Protein AF-A0A6I3KGB1-F1 (afdb_monomer_lite)

Structure (mmCIF, N/CA/C/O backbone):
data_AF-A0A6I3KGB1-F1
#
_entry.id   AF-A0A6I3KGB1-F1
#
loop_
_atom_site.group_PDB
_atom_site.id
_atom_site.type_symbol
_atom_site.label_atom_id
_atom_site.label_alt_id
_atom_site.label_comp_id
_atom_site.label_asym_id
_atom_site.label_entity_id
_atom_site.label_seq_id
_atom_site.pdbx_PDB_ins_code
_atom_site.Cartn_x
_atom_site.Cartn_y
_atom_site.Cartn_z
_atom_site.occupancy
_atom_site.B_iso_or_equiv
_atom_site.auth_seq_id
_atom_site.auth_comp_id
_atom_site.auth_asym_id
_atom_site.auth_atom_id
_atom_site.pdbx_PDB_model_num
ATOM 1 N N . MET A 1 1 ? -8.349 -47.044 -27.486 1.00 60.56 1 MET A N 1
ATOM 2 C CA . MET A 1 1 ? -8.054 -45.974 -26.501 1.00 60.56 1 MET A CA 1
ATOM 3 C C . MET A 1 1 ? -8.910 -44.726 -26.740 1.00 60.56 1 MET A C 1
ATOM 5 O O . MET A 1 1 ? -9.529 -44.261 -25.794 1.00 60.56 1 MET A O 1
ATOM 9 N N . VAL A 1 2 ? -9.051 -44.265 -27.990 1.00 58.09 2 VAL A N 1
ATOM 10 C CA . VAL A 1 2 ? -9.871 -43.095 -28.382 1.00 58.09 2 VAL A CA 1
ATOM 11 C C . VAL A 1 2 ? -11.347 -43.191 -27.942 1.00 58.09 2 VAL A C 1
ATOM 13 O O . VAL A 1 2 ? -11.841 -42.271 -27.299 1.00 58.09 2 VAL A O 1
ATOM 16 N N . ASN A 1 3 ? -12.020 -44.335 -28.132 1.00 63.56 3 ASN A N 1
ATOM 17 C CA . ASN A 1 3 ? -13.425 -44.494 -27.701 1.00 63.56 3 ASN A CA 1
ATOM 18 C C . ASN A 1 3 ? -13.636 -44.401 -26.178 1.00 63.56 3 ASN A C 1
ATOM 20 O O . ASN A 1 3 ? -14.672 -43.921 -25.733 1.00 63.56 3 ASN A O 1
ATOM 24 N N . LYS A 1 4 ? -12.655 -44.809 -25.358 1.00 58.75 4 LYS A N 1
ATOM 25 C CA . LYS A 1 4 ? -12.761 -44.690 -23.891 1.00 58.75 4 LYS A CA 1
ATOM 26 C C . LYS A 1 4 ? -12.606 -43.241 -23.414 1.00 58.75 4 LYS A C 1
ATOM 28 O O . LYS A 1 4 ? -13.187 -42.882 -22.396 1.00 58.75 4 LYS A O 1
ATOM 33 N N . LEU A 1 5 ? -11.846 -42.417 -24.140 1.00 65.00 5 LEU A N 1
ATOM 34 C CA . LEU A 1 5 ? -11.699 -40.988 -23.847 1.00 65.00 5 LEU A CA 1
ATOM 35 C C . LEU A 1 5 ? -12.953 -40.197 -24.246 1.00 65.00 5 LEU A C 1
ATOM 37 O O . LEU A 1 5 ? -13.387 -39.348 -23.473 1.00 65.00 5 LEU A O 1
ATOM 41 N N . ALA A 1 6 ? -13.576 -40.528 -25.383 1.00 63.84 6 ALA A N 1
ATOM 42 C CA . ALA A 1 6 ? -14.816 -39.889 -25.834 1.00 63.84 6 ALA A CA 1
ATOM 43 C C . ALA A 1 6 ? -15.980 -40.106 -24.846 1.00 63.84 6 ALA A C 1
ATOM 45 O O . ALA A 1 6 ? -16.597 -39.142 -24.403 1.00 63.84 6 ALA A O 1
ATOM 46 N N . ILE A 1 7 ? -16.194 -41.349 -24.396 1.00 79.75 7 ILE A N 1
ATOM 47 C CA . ILE A 1 7 ? -17.246 -41.683 -23.416 1.00 79.75 7 ILE A CA 1
ATOM 48 C C . ILE A 1 7 ? -17.032 -40.940 -22.085 1.00 79.75 7 ILE A C 1
ATOM 50 O O . ILE A 1 7 ? -17.981 -40.475 -21.453 1.00 79.75 7 ILE A O 1
ATOM 54 N N . ARG A 1 8 ? -15.773 -40.789 -21.650 1.00 75.31 8 ARG A N 1
ATOM 55 C CA . ARG A 1 8 ? -15.448 -40.083 -20.402 1.00 75.31 8 ARG A CA 1
ATOM 56 C C . ARG A 1 8 ? -15.683 -38.574 -20.522 1.00 75.31 8 ARG A C 1
ATOM 58 O O . ARG A 1 8 ? -16.190 -37.966 -19.583 1.00 75.31 8 ARG A O 1
ATOM 65 N N . ALA A 1 9 ? -15.373 -37.987 -21.679 1.00 78.19 9 ALA A N 1
ATOM 66 C CA . ALA A 1 9 ? -15.641 -36.580 -21.963 1.00 78.19 9 ALA A CA 1
ATOM 67 C C . ALA A 1 9 ? -17.150 -36.273 -22.011 1.00 78.19 9 ALA A C 1
ATOM 69 O O . ALA A 1 9 ? -17.587 -35.275 -21.439 1.00 78.19 9 ALA A O 1
ATOM 70 N N . GLU A 1 10 ? -17.959 -37.152 -22.610 1.00 86.56 10 GLU A N 1
ATOM 71 C CA . GLU A 1 10 ? -19.422 -37.008 -22.629 1.00 86.56 10 GLU A CA 1
ATOM 72 C C . GLU A 1 10 ? -20.034 -37.087 -21.224 1.00 86.56 10 GLU A C 1
ATOM 74 O O . GLU A 1 10 ? -20.913 -36.289 -20.889 1.00 86.56 10 GLU A O 1
ATOM 79 N N . GLY A 1 11 ? -19.521 -37.981 -20.370 1.00 91.94 11 GLY A N 1
ATOM 80 C CA . GLY A 1 11 ? -19.935 -38.075 -18.967 1.00 91.94 11 GLY A CA 1
ATOM 81 C C . GLY A 1 11 ? -19.674 -36.785 -18.181 1.00 91.94 11 GLY A C 1
ATOM 82 O O . GLY A 1 11 ? -20.576 -36.275 -17.514 1.00 91.94 11 GLY A O 1
ATOM 83 N N . HIS A 1 12 ? -18.476 -36.209 -18.322 1.00 84.06 12 HIS A N 1
ATOM 84 C CA . HIS A 1 12 ? -18.119 -34.942 -17.673 1.00 84.06 12 HIS A CA 1
ATOM 85 C C . HIS A 1 12 ? -18.961 -33.771 -18.206 1.00 84.06 12 HIS A C 1
ATOM 87 O O . HIS A 1 12 ? -19.425 -32.931 -17.435 1.00 84.06 12 HIS A O 1
ATOM 93 N N . LEU A 1 13 ? -19.223 -33.728 -19.517 1.00 83.00 13 LEU A N 1
ATOM 94 C CA . LEU A 1 13 ? -20.057 -32.688 -20.121 1.00 83.00 13 LEU A CA 1
ATOM 95 C C . LEU A 1 13 ? -21.512 -32.763 -19.628 1.00 83.00 13 LEU A C 1
ATOM 97 O O . LEU A 1 13 ? -22.137 -31.730 -19.378 1.00 83.00 13 LEU A O 1
ATOM 101 N N . ALA A 1 14 ? -22.055 -33.971 -19.455 1.00 90.31 14 ALA A N 1
ATOM 102 C CA . ALA A 1 14 ? -23.388 -34.174 -18.892 1.00 90.31 14 ALA A CA 1
ATOM 103 C C . ALA A 1 14 ? -23.470 -33.722 -17.423 1.00 90.31 14 ALA A C 1
ATOM 105 O O . ALA A 1 14 ? -24.465 -33.123 -17.010 1.00 90.31 14 ALA A O 1
ATOM 106 N N . GLU A 1 15 ? -22.419 -33.958 -16.638 1.00 87.81 15 GLU A N 1
ATOM 107 C CA . GLU A 1 15 ? -22.341 -33.524 -15.243 1.00 87.81 15 GLU A CA 1
ATOM 108 C C . GLU A 1 15 ? -22.277 -31.997 -15.109 1.00 87.81 15 GLU A C 1
ATOM 110 O O . GLU A 1 15 ? -23.056 -31.420 -14.347 1.00 87.81 15 GLU A O 1
ATOM 115 N N . ILE A 1 16 ? -21.471 -31.330 -15.941 1.00 79.69 16 ILE A N 1
ATOM 116 C CA . ILE A 1 16 ? -21.407 -29.860 -16.009 1.00 79.69 16 ILE A CA 1
ATOM 117 C C . ILE A 1 16 ? -22.775 -29.272 -16.383 1.00 79.69 16 ILE A C 1
ATOM 119 O O . ILE A 1 16 ? -23.251 -28.338 -15.735 1.00 79.69 16 ILE A O 1
ATOM 123 N N . LYS A 1 17 ? -23.460 -29.844 -17.385 1.00 88.06 17 LYS A N 1
ATOM 124 C CA . LYS A 1 17 ? -24.807 -29.399 -17.787 1.00 88.06 17 LYS A CA 1
ATOM 125 C C . LYS A 1 17 ? -25.833 -29.547 -16.656 1.00 88.06 17 LYS A C 1
ATOM 127 O O . LYS A 1 17 ? -26.674 -28.663 -16.488 1.00 88.06 17 LYS A O 1
ATOM 132 N N . ARG A 1 18 ? -25.758 -30.621 -15.858 1.00 90.31 18 ARG A N 1
ATOM 133 C CA . ARG A 1 18 ? -26.614 -30.802 -14.668 1.00 90.31 18 ARG A CA 1
ATOM 134 C C . ARG A 1 18 ? -26.330 -29.749 -13.597 1.00 90.31 18 ARG A C 1
ATOM 136 O O . ARG A 1 18 ? -27.281 -29.169 -13.077 1.00 90.31 18 ARG A O 1
ATOM 143 N N . GLY A 1 19 ? -25.057 -29.456 -13.326 1.00 88.00 19 GLY A N 1
ATOM 144 C CA . GLY A 1 19 ? -24.654 -28.415 -12.375 1.00 88.00 19 GLY A CA 1
ATOM 145 C C . GLY A 1 19 ? -25.162 -27.023 -12.766 1.00 88.00 19 GLY A C 1
ATOM 146 O O . GLY A 1 19 ? -25.755 -26.327 -11.944 1.00 88.00 19 GLY A O 1
ATOM 147 N N . LEU A 1 20 ? -25.023 -26.650 -14.043 1.00 79.50 20 LEU A N 1
ATOM 148 C CA . LEU A 1 20 ? -25.512 -25.364 -14.559 1.00 79.50 20 LEU A CA 1
ATOM 149 C C . LEU A 1 20 ? -27.041 -25.244 -14.489 1.00 79.50 20 LEU A C 1
ATOM 151 O O . LEU A 1 20 ? -27.560 -24.185 -14.134 1.00 79.50 20 LEU A O 1
ATOM 155 N N . LYS A 1 21 ? -27.775 -26.329 -14.772 1.00 90.88 21 LYS A N 1
ATOM 156 C CA . LYS A 1 21 ? -29.240 -26.343 -14.649 1.00 90.88 21 LYS A CA 1
ATOM 157 C C . LYS A 1 21 ? -29.690 -26.153 -13.196 1.00 90.88 21 LYS A C 1
ATOM 159 O O . LYS A 1 21 ? -30.569 -25.331 -12.948 1.00 90.88 21 LYS A O 1
ATOM 164 N N . ALA A 1 22 ? -29.062 -26.857 -12.251 1.00 89.94 22 ALA A N 1
ATOM 165 C CA . ALA A 1 22 ? -29.367 -26.734 -10.824 1.00 89.94 22 ALA A CA 1
ATOM 166 C C . ALA A 1 22 ? -29.099 -25.312 -10.298 1.00 89.94 22 ALA A C 1
ATOM 168 O O . ALA A 1 22 ? -29.925 -24.752 -9.576 1.00 89.94 22 ALA A O 1
ATOM 169 N N . LEU A 1 23 ? -27.994 -24.691 -10.725 1.00 80.44 23 LEU A N 1
ATOM 170 C CA . LEU A 1 23 ? -27.671 -23.306 -10.378 1.00 80.44 23 LEU A CA 1
ATOM 171 C C . LEU A 1 23 ? -28.725 -22.318 -10.909 1.00 80.44 23 LEU A C 1
ATOM 173 O O . LEU A 1 23 ? -29.171 -21.434 -10.180 1.00 80.44 23 LEU A O 1
ATOM 177 N N . GLY A 1 24 ? -29.177 -22.497 -12.154 1.00 91.06 24 GLY A N 1
ATOM 178 C CA . GLY A 1 24 ? -30.221 -21.658 -12.748 1.00 91.06 24 GLY A CA 1
ATOM 179 C C . GLY A 1 24 ? -31.606 -21.815 -12.101 1.00 91.06 24 GLY A C 1
ATOM 180 O O . GLY A 1 24 ? -32.426 -20.900 -12.173 1.00 91.06 24 GLY A O 1
ATOM 181 N N . GLU A 1 25 ? -31.902 -22.958 -11.482 1.00 92.25 25 GLU A N 1
ATOM 182 C CA . GLU A 1 25 ? -33.130 -23.163 -10.698 1.00 92.25 25 GLU A CA 1
ATOM 183 C C . GLU A 1 25 ? -33.039 -22.521 -9.305 1.00 92.25 25 GLU A C 1
ATOM 185 O O . GLU A 1 25 ? -34.020 -21.949 -8.829 1.00 92.25 25 GLU A O 1
ATOM 190 N N . GLU A 1 26 ? -31.865 -22.554 -8.670 1.00 85.38 26 GLU A N 1
ATOM 191 C CA . GLU A 1 26 ? -31.615 -21.895 -7.381 1.00 85.38 26 GLU A CA 1
ATOM 192 C C . GLU A 1 26 ? -31.702 -20.364 -7.491 1.00 85.38 26 GLU A C 1
ATOM 194 O O . GLU A 1 26 ? -32.338 -19.718 -6.657 1.00 85.38 26 GLU A O 1
ATOM 199 N N . LEU A 1 27 ? -31.141 -19.776 -8.554 1.00 82.12 27 LEU A N 1
ATOM 200 C CA . LEU A 1 27 ? -31.243 -18.334 -8.808 1.00 82.12 27 LEU A CA 1
ATOM 201 C C . LEU A 1 27 ? -32.703 -17.888 -8.988 1.00 82.12 27 LEU A C 1
ATOM 203 O O . LEU A 1 27 ? -33.133 -16.930 -8.345 1.00 82.12 27 LEU A O 1
ATOM 207 N N . ARG A 1 28 ? -33.501 -18.647 -9.751 1.00 87.88 28 ARG A N 1
ATOM 208 C CA . ARG A 1 28 ? -34.942 -18.381 -9.916 1.00 87.88 28 ARG A CA 1
ATOM 209 C C . ARG A 1 28 ? -35.720 -18.475 -8.600 1.00 87.88 28 ARG A C 1
ATOM 211 O O . ARG A 1 28 ? -36.632 -17.682 -8.372 1.00 87.88 28 ARG A O 1
ATOM 218 N N . ARG A 1 29 ? -35.356 -19.399 -7.698 1.00 86.00 29 ARG A N 1
ATOM 219 C CA . ARG A 1 29 ? -35.962 -19.474 -6.353 1.00 86.00 29 ARG A CA 1
ATOM 220 C C . ARG A 1 29 ? -35.658 -18.232 -5.512 1.00 86.00 29 ARG A C 1
ATOM 222 O O . ARG A 1 29 ? -36.545 -17.749 -4.809 1.00 86.00 29 ARG A O 1
ATOM 229 N N . ARG A 1 30 ? -34.441 -17.689 -5.603 1.00 78.50 30 ARG A N 1
ATOM 230 C CA . ARG A 1 30 ? -34.043 -16.474 -4.871 1.00 78.50 30 ARG A CA 1
ATOM 231 C C . ARG A 1 30 ? -34.747 -15.221 -5.386 1.00 78.50 30 ARG A C 1
ATOM 233 O O . ARG A 1 30 ? -35.224 -14.430 -4.573 1.00 78.50 30 ARG A O 1
ATOM 240 N N . GLU A 1 31 ? -34.878 -15.077 -6.703 1.00 79.75 31 GLU A N 1
ATOM 241 C CA . GLU A 1 31 ? -35.643 -13.982 -7.318 1.00 79.75 31 GLU A CA 1
ATOM 242 C C . GLU A 1 31 ? -37.116 -14.019 -6.901 1.00 79.75 31 GLU A C 1
ATOM 244 O O . GLU A 1 31 ? -37.682 -12.992 -6.518 1.00 79.75 31 GLU A O 1
ATOM 249 N N . HIS A 1 32 ? -37.723 -15.212 -6.881 1.00 80.38 32 HIS A N 1
ATOM 250 C CA . HIS A 1 32 ? -39.099 -15.370 -6.419 1.00 80.38 32 HIS A CA 1
ATOM 251 C C . HIS A 1 32 ? -39.257 -14.919 -4.960 1.00 80.38 32 HIS A C 1
ATOM 253 O O . HIS A 1 32 ? -40.145 -14.117 -4.669 1.00 80.38 32 HIS A O 1
ATOM 259 N N . TYR A 1 33 ? -38.341 -15.331 -4.073 1.00 71.12 33 TYR A N 1
ATOM 260 C CA . TYR A 1 33 ? -38.361 -14.957 -2.655 1.00 71.12 33 TYR A CA 1
ATOM 261 C C . TYR A 1 33 ? -38.263 -13.437 -2.443 1.00 71.12 33 TYR A C 1
ATOM 263 O O . TYR A 1 33 ? -39.011 -12.883 -1.634 1.00 71.12 33 TYR A O 1
ATOM 271 N N . HIS A 1 34 ? -37.399 -12.755 -3.206 1.00 61.56 34 HIS A N 1
ATOM 272 C CA . HIS A 1 34 ? -37.268 -11.292 -3.170 1.00 61.56 34 HIS A CA 1
ATOM 273 C C . HIS A 1 34 ? -38.502 -10.557 -3.713 1.00 61.56 34 HIS A C 1
ATOM 275 O O . HIS A 1 34 ? -38.888 -9.526 -3.164 1.00 61.56 34 HIS A O 1
ATOM 281 N N . SER A 1 35 ? -39.172 -11.091 -4.737 1.00 60.16 35 SER A N 1
ATOM 282 C CA . SER A 1 35 ? -40.406 -10.478 -5.252 1.00 60.16 35 SER A CA 1
ATOM 283 C C . SER A 1 35 ? -41.555 -10.535 -4.232 1.00 60.16 35 SER A C 1
ATOM 285 O O . SER A 1 35 ? -42.297 -9.567 -4.060 1.00 60.16 35 SER A O 1
ATOM 287 N N . THR A 1 36 ? -41.660 -11.631 -3.470 1.00 56.72 36 THR A N 1
ATOM 288 C CA . THR A 1 36 ? -42.705 -11.810 -2.450 1.00 56.72 36 THR A CA 1
ATOM 289 C C . THR A 1 36 ? -42.463 -11.031 -1.158 1.00 56.72 36 THR A C 1
ATOM 291 O O . THR A 1 36 ? -43.431 -10.652 -0.496 1.00 56.72 36 THR A O 1
ATOM 294 N N . SER A 1 37 ? -41.209 -10.764 -0.780 1.00 49.25 37 SER A N 1
ATOM 295 C CA . SER A 1 37 ? -40.899 -9.984 0.427 1.00 49.25 37 SER A CA 1
ATOM 296 C C . SER A 1 37 ? -41.158 -8.487 0.237 1.00 49.25 37 SER A C 1
ATOM 298 O O . SER A 1 37 ? -41.612 -7.828 1.171 1.00 49.25 37 SER A O 1
ATOM 300 N N . ILE A 1 38 ? -40.961 -7.962 -0.976 1.00 47.62 38 ILE A N 1
ATOM 301 C CA . ILE A 1 38 ? -41.230 -6.553 -1.297 1.00 47.62 38 ILE A CA 1
ATOM 302 C C . ILE A 1 38 ? -42.743 -6.282 -1.363 1.00 47.62 38 ILE A C 1
ATOM 304 O O . ILE A 1 38 ? -43.205 -5.247 -0.888 1.00 47.62 38 ILE A O 1
ATOM 308 N N . SER A 1 39 ? -43.544 -7.239 -1.842 1.00 49.66 39 SER A N 1
ATOM 309 C CA . SER A 1 39 ? -44.992 -7.039 -2.000 1.00 49.66 39 SER A CA 1
ATOM 310 C C . SER A 1 39 ? -45.802 -7.086 -0.692 1.00 49.66 39 SER A C 1
ATOM 312 O O . SER A 1 39 ? -46.966 -6.699 -0.698 1.00 49.66 39 SER A O 1
ATOM 314 N N . ARG A 1 40 ? -45.221 -7.532 0.435 1.00 43.59 40 ARG A N 1
ATOM 315 C CA . ARG A 1 40 ? -45.884 -7.522 1.760 1.00 43.59 40 ARG A CA 1
ATOM 316 C C . ARG A 1 40 ? -45.598 -6.273 2.598 1.00 43.59 40 ARG A C 1
ATOM 318 O O . ARG A 1 40 ? -46.289 -6.056 3.587 1.00 43.59 40 ARG A O 1
ATOM 325 N N . ALA A 1 41 ? -44.608 -5.462 2.225 1.00 43.78 41 ALA A N 1
ATOM 326 C CA . ALA A 1 41 ? -44.219 -4.271 2.987 1.00 43.78 41 ALA A CA 1
ATOM 327 C C . ALA A 1 41 ? -44.988 -2.997 2.589 1.00 43.78 41 ALA A C 1
ATOM 329 O O . ALA A 1 41 ? -44.889 -1.981 3.271 1.00 43.78 41 ALA A O 1
ATOM 330 N N . ALA A 1 42 ? -45.775 -3.043 1.515 1.00 46.97 42 ALA A N 1
ATOM 331 C CA . ALA A 1 42 ? -46.585 -1.927 1.054 1.00 46.97 42 ALA A CA 1
ATOM 332 C C . ALA A 1 42 ? -48.032 -2.395 0.910 1.00 46.97 42 ALA A C 1
ATOM 334 O O . ALA A 1 42 ? -48.342 -2.996 -0.108 1.00 46.97 42 ALA A O 1
ATOM 335 N N . LEU A 1 43 ? -48.863 -2.185 1.943 1.00 44.91 43 LEU A N 1
ATOM 336 C CA . LEU A 1 43 ? -50.334 -2.040 1.904 1.00 44.91 43 LEU A CA 1
ATOM 337 C C . LEU A 1 43 ? -50.907 -2.102 3.341 1.00 44.91 43 LEU A C 1
ATOM 339 O O . LEU A 1 43 ? -51.312 -3.167 3.789 1.00 44.91 43 LEU A O 1
ATOM 343 N N . ASP A 1 44 ? -50.935 -0.969 4.057 1.00 46.31 44 ASP A N 1
ATOM 344 C CA . ASP A 1 44 ? -52.060 -0.574 4.939 1.00 46.31 44 ASP A CA 1
ATOM 345 C C . ASP A 1 44 ? -51.897 0.901 5.386 1.00 46.31 44 ASP A C 1
ATOM 347 O O . ASP A 1 44 ? -51.162 1.184 6.334 1.00 46.31 44 ASP A O 1
ATOM 351 N N . PRO A 1 45 ? -52.543 1.873 4.713 1.00 46.97 45 PRO A N 1
ATOM 352 C CA . PRO A 1 45 ? -52.530 3.277 5.118 1.00 46.97 45 PRO A CA 1
ATOM 353 C C . PRO A 1 45 ? -53.669 3.658 6.086 1.00 46.97 45 PRO A C 1
ATOM 355 O O . PRO A 1 45 ? -53.941 4.845 6.255 1.00 46.97 45 PRO A O 1
ATOM 358 N N . SER A 1 46 ? -54.363 2.708 6.725 1.00 49.03 46 SER A N 1
ATOM 359 C CA . SER A 1 46 ? -55.621 3.002 7.428 1.00 49.03 46 SER A CA 1
ATOM 360 C C . SER A 1 46 ? -55.699 2.468 8.859 1.00 49.03 46 SER A C 1
ATOM 362 O O . SER A 1 46 ? -56.537 1.631 9.182 1.00 49.03 46 SER A O 1
ATOM 364 N N . ARG A 1 47 ? -54.906 3.031 9.782 1.00 39.59 47 ARG A N 1
ATOM 365 C CA . ARG A 1 47 ? -55.274 2.996 11.209 1.00 39.59 47 ARG A CA 1
ATOM 366 C C . ARG A 1 47 ? -55.214 4.363 11.875 1.00 39.59 47 ARG A C 1
ATOM 368 O O . ARG A 1 47 ? -54.174 4.991 12.028 1.00 39.59 47 ARG A O 1
ATOM 375 N N . SER A 1 48 ? -56.425 4.770 12.228 1.00 41.22 48 SER A N 1
ATOM 376 C CA . SER A 1 48 ? -56.894 6.009 12.811 1.00 41.22 48 SER A CA 1
ATOM 377 C C . SER A 1 48 ? -56.343 6.306 14.200 1.00 41.22 48 SER A C 1
ATOM 379 O O . SER A 1 48 ? -56.114 5.422 15.023 1.00 41.22 48 SER A O 1
ATOM 381 N N . SER A 1 49 ? -56.273 7.609 14.447 1.00 45.69 49 SER A N 1
ATOM 382 C CA . SER A 1 49 ? -56.170 8.306 15.721 1.00 45.69 49 SER A CA 1
ATOM 383 C C . SER A 1 49 ? -56.953 7.668 16.875 1.00 45.69 49 SER A C 1
ATOM 385 O O . SER A 1 49 ? -58.184 7.687 16.889 1.00 45.69 49 SER A O 1
ATOM 387 N N . THR A 1 50 ? -56.232 7.251 17.912 1.00 39.09 50 THR A N 1
ATOM 388 C CA . THR A 1 50 ? -56.744 7.205 19.287 1.00 39.09 50 THR A CA 1
ATOM 389 C C . THR A 1 50 ? -55.705 7.804 20.225 1.00 39.09 50 THR A C 1
ATOM 391 O O . THR A 1 50 ? -54.512 7.522 20.126 1.00 39.09 50 THR A O 1
ATOM 394 N N . SER A 1 51 ? -56.189 8.683 21.099 1.00 49.53 51 SER A N 1
ATOM 395 C CA . SER A 1 51 ? -55.451 9.484 22.069 1.00 49.53 51 SER A CA 1
ATOM 396 C C . SER A 1 51 ? -54.533 8.652 22.965 1.00 49.53 51 SER A C 1
ATOM 398 O O . SER A 1 51 ? -55.003 7.756 23.666 1.00 49.53 51 SER A O 1
ATOM 400 N N . ILE A 1 52 ? -53.249 9.014 23.019 1.00 40.44 52 ILE A N 1
ATOM 401 C CA . ILE A 1 52 ? -52.309 8.512 24.024 1.00 40.44 52 ILE A CA 1
ATOM 402 C C . ILE A 1 52 ? -52.129 9.589 25.092 1.00 40.44 52 ILE A C 1
ATOM 404 O O . ILE A 1 52 ? -51.476 10.611 24.890 1.00 40.44 52 ILE A O 1
ATOM 408 N N . SER A 1 53 ? -52.734 9.329 26.245 1.00 45.03 53 SER A N 1
ATOM 409 C CA . SER A 1 53 ? -52.471 10.006 27.506 1.00 45.03 53 SER A CA 1
ATOM 410 C C . SER A 1 53 ? -51.044 9.723 27.987 1.00 45.03 53 SER A C 1
ATOM 412 O O . SER A 1 53 ? -50.627 8.567 28.023 1.00 45.03 53 SER A O 1
ATOM 414 N N . ALA A 1 54 ? -50.338 10.777 28.405 1.00 47.03 54 ALA A N 1
ATOM 415 C CA . ALA A 1 54 ? -49.254 10.782 29.394 1.00 47.03 54 ALA A CA 1
ATOM 416 C C . ALA A 1 54 ? -48.339 9.537 29.437 1.00 47.03 54 ALA A C 1
ATOM 418 O O . ALA A 1 54 ? -48.234 8.853 30.456 1.00 47.03 54 ALA A O 1
ATOM 419 N N . SER A 1 55 ? -47.608 9.273 28.351 1.00 39.94 55 SER A N 1
ATOM 420 C CA . SER A 1 55 ? -46.498 8.321 28.397 1.00 39.94 55 SER A CA 1
ATOM 421 C C . SER A 1 55 ? -45.294 8.997 29.053 1.00 39.94 55 SER A C 1
ATOM 423 O O . SER A 1 55 ? -44.706 9.926 28.495 1.00 39.94 55 SER A O 1
ATOM 425 N N . ARG A 1 56 ? -44.934 8.543 30.262 1.00 44.16 56 ARG A N 1
ATOM 426 C CA . ARG A 1 56 ? -43.658 8.863 30.917 1.00 44.16 56 ARG A CA 1
ATOM 427 C C . ARG A 1 56 ? -42.543 8.737 29.880 1.00 44.16 56 ARG A C 1
ATOM 429 O O . ARG A 1 56 ? -42.376 7.678 29.282 1.00 44.16 56 ARG A O 1
ATOM 436 N N . SER A 1 57 ? -41.805 9.827 29.673 1.00 41.91 57 SER A N 1
ATOM 437 C CA . SER A 1 57 ? -40.611 9.875 28.833 1.00 41.91 57 SER A CA 1
ATOM 438 C C . SER A 1 57 ? -39.597 8.862 29.366 1.00 41.91 57 SER A C 1
ATOM 440 O O . SER A 1 57 ? -38.776 9.165 30.232 1.00 41.91 57 SER A O 1
ATOM 442 N N . ILE A 1 58 ? -39.664 7.631 28.863 1.00 46.50 58 ILE A N 1
ATOM 443 C CA . ILE A 1 58 ? -38.546 6.702 28.896 1.00 46.50 58 ILE A CA 1
ATOM 444 C C . ILE A 1 58 ? -37.539 7.337 27.944 1.00 46.50 58 ILE A C 1
ATOM 446 O O . ILE A 1 58 ? -37.542 7.079 26.742 1.00 46.50 58 ILE A O 1
ATOM 450 N N . ARG A 1 59 ? -36.715 8.256 28.469 1.00 37.59 59 ARG A N 1
ATOM 451 C CA . ARG A 1 59 ? -35.467 8.641 27.815 1.00 37.59 59 ARG A CA 1
ATOM 452 C C . ARG A 1 59 ? -34.666 7.356 27.734 1.00 37.59 59 ARG A C 1
ATOM 454 O O . ARG A 1 59 ? -33.971 6.994 28.681 1.00 37.59 59 ARG A O 1
ATOM 461 N N . CYS A 1 60 ? -34.818 6.644 26.624 1.00 35.56 60 CYS A N 1
ATOM 462 C CA . CYS A 1 60 ? -33.889 5.615 26.223 1.00 35.56 60 CYS A CA 1
ATOM 463 C C . CYS A 1 60 ? -32.554 6.354 26.138 1.00 35.56 60 CYS A C 1
ATOM 465 O O . CYS A 1 60 ? -32.323 7.118 25.202 1.00 35.56 60 CYS A O 1
ATOM 467 N N . LYS A 1 61 ? -31.742 6.260 27.198 1.00 41.16 61 LYS A N 1
ATOM 468 C CA . LYS A 1 61 ? -30.361 6.722 27.177 1.00 41.16 61 LYS A CA 1
ATOM 469 C C . LYS A 1 61 ? -29.715 5.856 26.114 1.00 41.16 61 LYS A C 1
ATOM 471 O O . LYS A 1 61 ? -29.330 4.731 26.411 1.00 41.16 61 LYS A O 1
ATOM 476 N N . ILE A 1 62 ? -29.698 6.340 24.873 1.00 42.44 62 ILE A N 1
ATOM 477 C CA . ILE A 1 62 ? -28.858 5.767 23.832 1.00 42.44 62 ILE A CA 1
ATOM 478 C C . ILE A 1 62 ? -27.471 5.788 24.470 1.00 42.44 62 ILE A C 1
ATOM 480 O O . ILE A 1 62 ? -27.017 6.877 24.845 1.00 42.44 62 ILE A O 1
ATOM 484 N N . PRO A 1 63 ? -26.867 4.618 24.742 1.00 54.41 63 PRO A N 1
ATOM 485 C CA . PRO A 1 63 ? -25.557 4.589 25.353 1.00 54.41 63 PRO A CA 1
ATOM 486 C C . PRO A 1 63 ? -24.660 5.460 24.485 1.00 54.41 63 PRO A C 1
ATOM 488 O O . PRO A 1 63 ? -24.705 5.347 23.258 1.00 54.41 63 PRO A O 1
ATOM 491 N N . ALA A 1 64 ? -23.930 6.386 25.110 1.00 59.16 64 ALA A N 1
ATOM 492 C CA . ALA A 1 64 ? -22.963 7.197 24.391 1.00 59.16 64 ALA A CA 1
ATOM 493 C C . ALA A 1 64 ? -22.093 6.224 23.591 1.00 59.16 64 ALA A C 1
ATOM 495 O O . ALA A 1 64 ? -21.464 5.347 24.187 1.00 59.16 64 ALA A O 1
ATOM 496 N N . ARG A 1 65 ? -22.155 6.305 22.254 1.00 58.66 65 ARG A N 1
ATOM 497 C CA . ARG A 1 65 ? -21.321 5.473 21.386 1.00 58.66 65 ARG A CA 1
ATOM 498 C C . ARG A 1 65 ? -19.886 5.666 21.862 1.00 58.66 65 ARG A C 1
ATOM 500 O O . ARG A 1 65 ? -19.424 6.806 21.935 1.00 58.66 65 ARG A O 1
ATOM 507 N N . SER A 1 66 ? -19.227 4.580 22.267 1.00 62.28 66 SER A N 1
ATOM 508 C CA . SER A 1 66 ? -17.804 4.638 22.585 1.00 62.28 66 SER A CA 1
ATOM 509 C C . SER A 1 66 ? -17.097 5.184 21.349 1.00 62.28 66 SER A C 1
ATOM 511 O O . SER A 1 66 ? -17.368 4.751 20.226 1.00 62.28 66 SER A O 1
ATOM 513 N N . LYS A 1 67 ? -16.254 6.205 21.522 1.00 80.31 67 LYS A N 1
ATOM 514 C CA . LYS A 1 67 ? -15.577 6.802 20.371 1.00 80.31 67 LYS A CA 1
ATOM 515 C C . LYS A 1 67 ? -14.609 5.777 19.798 1.00 80.31 67 LYS A C 1
ATOM 517 O O . LYS A 1 67 ? -13.834 5.158 20.532 1.00 80.31 67 LYS A O 1
ATOM 522 N N . MET A 1 68 ? -14.659 5.608 18.479 1.00 79.75 68 MET A N 1
ATOM 523 C CA . MET A 1 68 ? -14.111 4.441 17.791 1.00 79.75 68 MET A CA 1
ATOM 524 C C . MET A 1 68 ? -12.620 4.201 18.039 1.00 79.75 68 MET A C 1
ATOM 526 O O . MET A 1 68 ? -12.200 3.056 17.973 1.00 79.75 68 MET A O 1
ATOM 530 N N . PHE A 1 69 ? -11.817 5.218 18.364 1.00 90.94 69 PHE A N 1
ATOM 531 C CA . PHE A 1 69 ? -10.365 5.081 18.541 1.00 90.94 69 PHE A CA 1
ATOM 532 C C . PHE A 1 69 ? -9.835 5.511 19.916 1.00 90.94 69 PHE A C 1
ATOM 534 O O . PHE A 1 69 ? -8.649 5.783 20.046 1.00 90.94 69 PHE A O 1
ATOM 541 N N . GLU A 1 70 ? -10.658 5.551 20.966 1.00 90.44 70 GLU A N 1
ATOM 542 C CA . GLU A 1 70 ? -10.159 5.855 22.326 1.00 90.44 70 GLU A CA 1
ATOM 543 C C . GLU A 1 70 ? -9.398 4.686 22.979 1.00 90.44 70 GLU A C 1
ATOM 545 O O . GLU A 1 70 ? -8.702 4.871 23.978 1.00 90.44 70 GLU A O 1
ATOM 550 N N . SER A 1 71 ? -9.499 3.481 22.413 1.00 92.25 71 SER A N 1
ATOM 551 C CA . SER A 1 71 ? -8.725 2.311 22.837 1.00 92.25 71 SER A CA 1
ATOM 552 C C . SER A 1 71 ? -7.584 2.005 21.869 1.00 92.25 71 SER A C 1
ATOM 554 O O . SER A 1 71 ? -7.651 2.354 20.690 1.00 92.25 71 SER A O 1
ATOM 556 N N . GLU A 1 72 ? -6.543 1.339 22.367 1.00 96.00 72 GLU A N 1
ATOM 557 C CA . GLU A 1 72 ? -5.333 0.960 21.636 1.00 96.00 72 GLU A CA 1
ATOM 558 C C . GLU A 1 72 ? -5.708 0.152 20.388 1.00 96.00 72 GLU A C 1
ATOM 560 O O . GLU A 1 72 ? -6.063 -1.029 20.473 1.00 96.00 72 GLU A O 1
ATOM 565 N N . THR A 1 73 ? -5.678 0.812 19.231 1.00 97.00 73 THR A N 1
ATOM 566 C CA . THR A 1 73 ? -6.204 0.271 17.977 1.00 97.00 73 THR A CA 1
ATOM 567 C C . THR A 1 73 ? -5.131 0.334 16.909 1.00 97.00 73 THR A C 1
ATOM 569 O O . THR A 1 73 ? -4.523 1.376 16.688 1.00 97.00 73 THR A O 1
ATOM 572 N N . VAL A 1 74 ? -4.924 -0.777 16.217 1.00 98.12 74 VAL A N 1
ATOM 573 C CA . VAL A 1 74 ? -4.025 -0.864 15.070 1.00 98.12 74 VAL A CA 1
ATOM 574 C C . VAL A 1 74 ? -4.836 -1.151 13.817 1.00 98.12 74 VAL A C 1
ATOM 576 O O . VAL A 1 74 ? -5.638 -2.084 13.790 1.00 98.12 74 VAL A O 1
ATOM 579 N N . LEU A 1 75 ? -4.601 -0.368 12.769 1.00 98.19 75 LEU A N 1
ATOM 580 C CA . LEU A 1 75 ? -5.088 -0.631 11.421 1.00 98.19 75 LEU A CA 1
ATOM 581 C C . LEU A 1 75 ? -3.922 -1.111 10.554 1.00 98.19 75 LEU A C 1
ATOM 583 O O . LEU A 1 75 ? -2.982 -0.365 10.302 1.00 98.19 75 LEU A O 1
ATOM 587 N N . ILE A 1 76 ? -3.994 -2.351 10.084 1.00 98.19 76 ILE A N 1
ATOM 588 C CA . ILE A 1 76 ? -3.055 -2.936 9.132 1.00 98.19 76 ILE A CA 1
ATOM 589 C C . ILE A 1 76 ? -3.632 -2.783 7.726 1.00 98.19 76 ILE A C 1
ATOM 591 O O . ILE A 1 76 ? -4.727 -3.276 7.442 1.00 98.19 76 ILE A O 1
ATOM 595 N N . VAL A 1 77 ? -2.883 -2.137 6.840 1.00 97.88 77 VAL A N 1
ATOM 596 C CA . VAL A 1 77 ? -3.275 -1.880 5.453 1.00 97.88 77 VAL A CA 1
ATOM 597 C C . VAL A 1 77 ? -2.338 -2.635 4.512 1.00 97.88 77 VAL A C 1
ATOM 599 O O . VAL A 1 77 ? -1.118 -2.494 4.588 1.00 97.88 77 VAL A O 1
ATOM 602 N N . GLY A 1 78 ? -2.907 -3.463 3.638 1.00 96.25 78 GLY A N 1
ATOM 603 C CA . GLY A 1 78 ? -2.189 -4.074 2.516 1.00 96.25 78 GLY A CA 1
ATOM 604 C C . GLY A 1 78 ? -2.634 -3.505 1.169 1.00 96.25 78 GLY A C 1
ATOM 605 O O . GLY A 1 78 ? -3.442 -2.572 1.114 1.00 96.25 78 GLY A O 1
ATOM 606 N N . ALA A 1 79 ? -2.115 -4.070 0.071 1.00 92.56 79 ALA A N 1
ATOM 607 C CA . ALA A 1 79 ? -2.282 -3.505 -1.274 1.00 92.56 79 ALA A CA 1
ATOM 608 C C . ALA A 1 79 ? -3.759 -3.364 -1.684 1.00 92.56 79 ALA A C 1
ATOM 610 O O . ALA A 1 79 ? -4.132 -2.427 -2.390 1.00 92.56 79 ALA A O 1
ATOM 611 N N . GLY A 1 80 ? -4.635 -4.233 -1.161 1.00 91.94 80 GLY A N 1
ATOM 612 C CA . GLY A 1 80 ? -6.085 -4.128 -1.346 1.00 91.94 80 GLY A CA 1
ATOM 613 C C . GLY A 1 80 ? -6.709 -2.854 -0.777 1.00 91.94 80 GLY A C 1
ATOM 614 O O . GLY A 1 80 ? -7.759 -2.432 -1.253 1.00 91.94 80 GLY A O 1
ATOM 615 N N . GLY A 1 81 ? -6.060 -2.203 0.190 1.00 92.69 81 GLY A N 1
ATOM 616 C CA . GLY A 1 81 ? -6.461 -0.899 0.714 1.00 92.69 81 GLY A CA 1
ATOM 617 C C . GLY A 1 81 ? -6.330 0.217 -0.320 1.00 92.69 81 GLY A C 1
ATOM 618 O O . GLY A 1 81 ? -7.173 1.113 -0.368 1.00 92.69 81 GLY A O 1
ATOM 619 N N . SER A 1 82 ? -5.317 0.126 -1.180 1.00 93.38 82 SER A N 1
ATOM 620 C CA . SER A 1 82 ? -5.016 1.119 -2.213 1.00 93.38 82 SER A CA 1
ATOM 621 C C . SER A 1 82 ? -5.735 0.846 -3.543 1.00 93.38 82 SER A C 1
ATOM 623 O O . SER A 1 82 ? -5.866 1.746 -4.373 1.00 93.38 82 SER A O 1
ATOM 625 N N . ALA A 1 83 ? -6.261 -0.367 -3.747 1.00 90.44 83 ALA A N 1
ATOM 626 C CA . ALA A 1 83 ? -6.926 -0.762 -4.992 1.00 90.44 83 ALA A CA 1
ATOM 627 C C . ALA A 1 83 ? -8.102 0.143 -5.412 1.00 90.44 83 ALA A C 1
ATOM 629 O O . ALA A 1 83 ? -8.174 0.495 -6.590 1.00 90.44 83 ALA A O 1
ATOM 630 N N . PRO A 1 84 ? -8.991 0.611 -4.508 1.00 87.75 84 PRO A N 1
ATOM 631 C CA . PRO A 1 84 ? -10.048 1.550 -4.882 1.00 87.75 84 PRO A CA 1
ATOM 632 C C . PRO A 1 84 ? -9.550 2.871 -5.474 1.00 87.75 84 PRO A C 1
ATOM 634 O O . PRO A 1 84 ? -10.348 3.567 -6.085 1.00 87.75 84 PRO A O 1
ATOM 637 N N . PHE A 1 85 ? -8.266 3.202 -5.320 1.00 87.69 85 PHE A N 1
ATOM 638 C CA . PHE A 1 85 ? -7.640 4.433 -5.809 1.00 87.69 85 PHE A CA 1
ATOM 639 C C . PHE A 1 85 ? -6.823 4.216 -7.092 1.00 87.69 85 PHE A C 1
ATOM 641 O O . PHE A 1 85 ? -5.946 5.016 -7.421 1.00 87.69 85 PHE A O 1
ATOM 648 N N . GLY A 1 86 ? -7.076 3.118 -7.811 1.00 88.00 86 GLY A N 1
ATOM 649 C CA . GLY A 1 86 ? -6.469 2.853 -9.116 1.00 88.00 86 GLY A CA 1
ATOM 650 C C . GLY A 1 86 ? -5.078 2.228 -9.065 1.00 88.00 86 GLY A C 1
ATOM 651 O O . GLY A 1 86 ? -4.469 2.028 -10.119 1.00 88.00 86 GLY A O 1
ATOM 652 N N . LEU A 1 87 ? -4.568 1.908 -7.874 1.00 91.00 87 LEU A N 1
ATOM 653 C CA . LEU A 1 87 ? -3.306 1.190 -7.736 1.00 91.00 87 LEU A CA 1
ATOM 654 C C . LEU A 1 87 ? -3.520 -0.305 -8.009 1.00 91.00 87 LEU A C 1
ATOM 656 O O . LEU A 1 87 ? -4.466 -0.899 -7.485 1.00 91.00 87 LEU A O 1
ATOM 660 N N . PRO A 1 88 ? -2.686 -0.919 -8.865 1.00 89.44 88 PRO A N 1
ATOM 661 C CA . PRO A 1 88 ? -2.883 -2.301 -9.261 1.00 89.44 88 PRO A CA 1
ATOM 662 C C . PRO A 1 88 ? -2.601 -3.256 -8.096 1.00 89.44 88 PRO A C 1
ATOM 664 O O . PRO A 1 88 ? -1.657 -3.078 -7.330 1.00 89.44 88 PRO A O 1
ATOM 667 N N . LEU A 1 89 ? -3.416 -4.305 -8.002 1.00 90.62 89 LEU A N 1
ATOM 668 C CA . LEU A 1 89 ? -3.140 -5.468 -7.159 1.00 90.62 89 LEU A CA 1
ATOM 669 C C . LEU A 1 89 ? -2.055 -6.345 -7.794 1.00 90.62 89 LEU A C 1
ATOM 671 O O . LEU A 1 89 ? -1.714 -6.147 -8.955 1.00 90.62 89 LEU A O 1
ATOM 675 N N . ALA A 1 90 ? -1.566 -7.349 -7.063 1.00 89.69 90 ALA A N 1
ATOM 676 C CA . ALA A 1 90 ? -0.453 -8.202 -7.480 1.00 89.69 90 ALA A CA 1
ATOM 677 C C . ALA A 1 90 ? -0.545 -8.717 -8.931 1.00 89.69 90 ALA A C 1
ATOM 679 O O . ALA A 1 90 ? 0.285 -8.354 -9.761 1.00 89.69 90 ALA A O 1
ATOM 680 N N . ARG A 1 91 ? -1.576 -9.502 -9.274 1.00 90.56 91 ARG A N 1
ATOM 681 C CA . ARG A 1 91 ? -1.718 -10.042 -10.635 1.00 90.56 91 ARG A CA 1
ATOM 682 C C . ARG A 1 91 ? -1.896 -8.958 -11.712 1.00 90.56 91 ARG A C 1
ATOM 684 O O . ARG A 1 91 ? -1.116 -8.967 -12.664 1.00 90.56 91 ARG A O 1
ATOM 691 N N . PRO A 1 92 ? -2.830 -7.996 -11.570 1.00 92.12 92 PRO A N 1
ATOM 692 C CA . PRO A 1 92 ? -2.933 -6.883 -12.514 1.00 92.12 92 PRO A CA 1
ATOM 693 C C . PRO A 1 92 ? -1.634 -6.082 -12.670 1.00 92.12 92 PRO A C 1
ATOM 695 O O . PRO A 1 92 ? -1.344 -5.590 -13.755 1.00 92.12 92 PRO A O 1
ATOM 698 N N . LEU A 1 93 ? -0.833 -5.942 -11.609 1.00 93.56 93 LEU A N 1
ATOM 699 C CA . LEU A 1 93 ? 0.461 -5.265 -11.668 1.00 93.56 93 LEU A CA 1
ATOM 700 C C . LEU A 1 93 ? 1.422 -6.010 -12.599 1.00 93.56 93 LEU A C 1
ATOM 702 O O . LEU A 1 93 ? 2.019 -5.372 -13.459 1.00 93.56 93 LEU A O 1
ATOM 706 N N . TYR A 1 94 ? 1.534 -7.337 -12.489 1.00 92.75 94 TYR A N 1
ATOM 707 C CA . TYR A 1 94 ? 2.357 -8.122 -13.415 1.00 92.75 94 TYR A CA 1
ATOM 708 C C . TYR A 1 94 ? 1.911 -7.971 -14.859 1.00 92.75 94 TYR A C 1
ATOM 710 O O . TYR A 1 94 ? 2.737 -7.745 -15.737 1.00 92.75 94 TYR A O 1
ATOM 718 N N . GLU A 1 95 ? 0.607 -8.082 -15.101 1.00 93.50 95 GLU A N 1
ATOM 719 C CA . GLU A 1 95 ? 0.038 -7.984 -16.443 1.00 93.50 95 GLU A CA 1
ATOM 720 C C . GLU A 1 95 ? 0.332 -6.605 -17.052 1.00 93.50 95 GLU A C 1
ATOM 722 O O . GLU A 1 95 ? 0.739 -6.521 -18.212 1.00 93.50 95 GLU A O 1
ATOM 727 N N . HIS A 1 96 ? 0.233 -5.533 -16.257 1.00 93.25 96 HIS A N 1
ATOM 728 C CA . HIS A 1 96 ? 0.628 -4.192 -16.683 1.00 93.25 96 HIS A CA 1
ATOM 729 C C . HIS A 1 96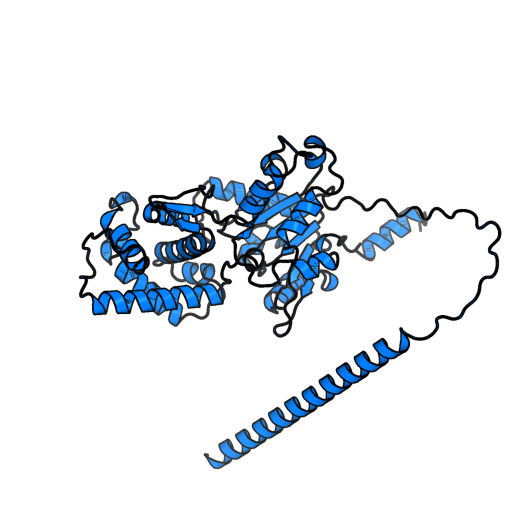 ? 2.132 -4.080 -16.969 1.00 93.25 96 HIS A C 1
ATOM 731 O O . HIS A 1 96 ? 2.490 -3.555 -18.023 1.00 93.25 96 HIS A O 1
ATOM 737 N N . ILE A 1 97 ? 2.998 -4.601 -16.090 1.00 94.00 97 ILE A N 1
ATOM 738 C CA . ILE A 1 97 ? 4.459 -4.585 -16.283 1.00 94.00 97 ILE A CA 1
ATOM 739 C C . ILE A 1 97 ? 4.833 -5.345 -17.563 1.00 94.00 97 ILE A C 1
ATOM 741 O O . ILE A 1 97 ? 5.574 -4.832 -18.397 1.00 94.00 97 ILE A O 1
ATOM 745 N N . ILE A 1 98 ? 4.301 -6.552 -17.761 1.00 95.06 98 ILE A N 1
ATOM 746 C CA . ILE A 1 98 ? 4.581 -7.387 -18.938 1.00 95.06 98 ILE A CA 1
ATOM 747 C C . ILE A 1 98 ? 4.093 -6.697 -20.216 1.00 95.06 98 ILE A C 1
ATOM 749 O O . ILE A 1 98 ? 4.829 -6.639 -21.202 1.00 95.06 98 ILE A O 1
ATOM 753 N N . ALA A 1 99 ? 2.870 -6.158 -20.218 1.00 94.06 99 ALA A N 1
ATOM 754 C CA . ALA A 1 99 ? 2.323 -5.443 -21.371 1.00 94.06 99 ALA A CA 1
ATOM 755 C C . ALA A 1 99 ? 3.175 -4.217 -21.732 1.00 94.06 99 ALA A C 1
ATOM 757 O O . ALA A 1 99 ? 3.476 -3.985 -22.906 1.00 94.06 99 ALA A O 1
ATOM 758 N N . GLU A 1 100 ? 3.610 -3.465 -20.725 1.00 91.25 100 GLU A N 1
ATOM 759 C CA . GLU A 1 100 ? 4.498 -2.323 -20.895 1.00 91.25 100 GLU A CA 1
ATOM 760 C C . GLU A 1 100 ? 5.862 -2.729 -21.474 1.00 91.25 100 GLU A C 1
ATOM 762 O O . GLU A 1 100 ? 6.328 -2.125 -22.444 1.00 91.25 100 GLU A O 1
ATOM 767 N N . LEU A 1 101 ? 6.469 -3.797 -20.956 1.00 91.88 101 LEU A N 1
ATOM 768 C CA . LEU A 1 101 ? 7.757 -4.304 -21.433 1.00 91.88 101 LEU A CA 1
ATOM 769 C C . LEU A 1 101 ? 7.677 -4.912 -22.842 1.00 91.88 101 LEU A C 1
ATOM 771 O O . LEU A 1 101 ? 8.610 -4.771 -23.630 1.00 91.88 101 LEU A O 1
ATOM 775 N N . ASN A 1 102 ? 6.545 -5.512 -23.212 1.00 92.25 102 ASN A N 1
ATOM 776 C CA . ASN A 1 102 ? 6.282 -5.942 -24.589 1.00 92.25 102 ASN A CA 1
ATOM 777 C C . ASN A 1 102 ? 6.235 -4.762 -25.566 1.00 92.25 102 ASN A C 1
ATOM 779 O O . ASN A 1 102 ? 6.759 -4.845 -26.678 1.00 92.25 102 ASN A O 1
ATOM 783 N N . ASN A 1 103 ? 5.616 -3.649 -25.169 1.00 87.62 103 ASN A N 1
ATOM 784 C CA . ASN A 1 103 ? 5.601 -2.437 -25.988 1.00 87.62 103 ASN A CA 1
ATOM 785 C C . ASN A 1 103 ? 7.003 -1.824 -26.100 1.00 87.62 103 ASN A C 1
ATOM 787 O O . ASN A 1 103 ? 7.390 -1.371 -27.178 1.00 87.62 103 ASN A O 1
ATOM 791 N N . PHE A 1 104 ? 7.779 -1.871 -25.016 1.00 85.38 104 PHE A N 1
ATOM 792 C CA . PHE A 1 104 ? 9.173 -1.441 -25.002 1.00 85.38 104 PHE A CA 1
ATOM 793 C C . PHE A 1 104 ? 10.053 -2.256 -25.968 1.00 85.38 104 PHE A C 1
ATOM 795 O O . PHE A 1 104 ? 10.780 -1.664 -26.764 1.00 85.38 104 PHE A O 1
ATOM 802 N N . GLU A 1 105 ? 9.939 -3.589 -25.991 1.00 87.56 105 GLU A N 1
ATOM 803 C CA . GLU A 1 105 ? 10.678 -4.435 -26.944 1.00 87.56 105 GLU A CA 1
ATOM 804 C C . GLU A 1 105 ? 10.329 -4.100 -28.401 1.00 87.56 105 GLU A C 1
ATOM 806 O O . GLU A 1 105 ? 11.222 -3.875 -29.223 1.00 87.56 105 GLU A O 1
ATOM 811 N N . LYS A 1 106 ? 9.030 -3.998 -28.719 1.00 87.88 106 LYS A N 1
ATOM 812 C CA . LYS A 1 106 ? 8.564 -3.611 -30.063 1.00 87.88 106 LYS A CA 1
ATOM 813 C C . LYS A 1 106 ? 9.139 -2.263 -30.485 1.00 87.88 106 LYS A C 1
ATOM 815 O O . LYS A 1 106 ? 9.504 -2.082 -31.647 1.00 87.88 106 LYS A O 1
ATOM 820 N N . TYR A 1 107 ? 9.229 -1.320 -29.550 1.00 82.25 107 TYR A N 1
ATOM 821 C CA . TYR A 1 107 ? 9.817 -0.014 -29.804 1.00 82.25 107 TYR A CA 1
ATOM 822 C C . TYR A 1 107 ? 11.320 -0.105 -30.109 1.00 82.25 107 TYR A C 1
ATOM 824 O O . TYR A 1 107 ? 11.764 0.507 -31.085 1.00 82.25 107 TYR A O 1
ATOM 832 N N . ILE A 1 108 ? 12.097 -0.866 -29.327 1.00 81.25 108 ILE A N 1
ATOM 833 C CA . ILE A 1 108 ? 13.532 -1.086 -29.590 1.00 81.25 108 ILE A CA 1
ATOM 834 C C . ILE A 1 108 ? 13.718 -1.683 -30.988 1.00 81.25 108 ILE A C 1
ATOM 836 O O . ILE A 1 108 ? 14.495 -1.155 -31.787 1.00 81.25 108 ILE A O 1
ATOM 840 N N . ALA A 1 109 ? 12.951 -2.730 -31.309 1.00 84.44 109 ALA A N 1
ATOM 841 C CA . ALA A 1 109 ? 13.015 -3.410 -32.598 1.00 84.44 109 ALA A CA 1
ATOM 842 C C . ALA A 1 109 ? 12.690 -2.469 -33.772 1.00 84.44 109 ALA A C 1
ATOM 844 O O . ALA A 1 109 ? 13.390 -2.472 -34.785 1.00 84.44 109 ALA A O 1
ATOM 845 N N . LYS A 1 110 ? 11.659 -1.623 -33.631 1.00 84.75 110 LYS A N 1
ATOM 846 C CA . LYS A 1 110 ? 11.228 -0.684 -34.679 1.00 84.75 110 LYS A CA 1
ATOM 847 C C . LYS A 1 110 ? 12.243 0.431 -34.933 1.00 84.75 110 LYS A C 1
ATOM 849 O O . LYS A 1 110 ? 12.493 0.771 -36.085 1.00 84.75 110 LYS A O 1
ATOM 854 N N . ASN A 1 111 ? 12.805 1.017 -33.877 1.00 77.19 111 ASN A N 1
ATOM 855 C CA . ASN A 1 111 ? 13.633 2.222 -33.997 1.00 77.19 111 ASN A CA 1
ATOM 856 C C . ASN A 1 111 ? 15.114 1.930 -34.243 1.00 77.19 111 ASN A C 1
ATOM 858 O O . ASN A 1 111 ? 15.900 2.869 -34.342 1.00 77.19 111 ASN A O 1
ATOM 862 N N . ARG A 1 112 ? 15.506 0.648 -34.330 1.00 71.25 112 ARG A N 1
ATOM 863 C CA . ARG A 1 112 ? 16.911 0.219 -34.441 1.00 71.25 112 ARG A CA 1
ATOM 864 C C . ARG A 1 112 ? 17.809 0.897 -33.404 1.00 71.25 112 ARG A C 1
ATOM 866 O O . ARG A 1 112 ? 18.991 1.112 -33.665 1.00 71.25 112 ARG A O 1
ATOM 873 N N . LEU A 1 113 ? 17.249 1.275 -32.252 1.00 63.50 113 LEU A N 1
ATOM 874 C CA . LEU A 1 113 ? 18.055 1.865 -31.202 1.00 63.50 113 LEU A CA 1
ATOM 875 C C . LEU A 1 113 ? 19.042 0.787 -30.772 1.00 63.50 113 LEU A C 1
ATOM 877 O O . LEU A 1 113 ? 18.601 -0.310 -30.410 1.00 63.50 113 LEU A O 1
ATOM 881 N N . PRO A 1 114 ? 20.358 1.052 -30.837 1.00 54.94 114 PRO A N 1
ATOM 882 C CA . PRO A 1 114 ? 21.298 0.130 -30.247 1.00 54.94 114 PRO A CA 1
ATOM 883 C C . PRO A 1 114 ? 20.905 -0.016 -28.770 1.00 54.94 114 PRO A C 1
ATOM 885 O O . PRO A 1 114 ? 20.564 0.989 -28.132 1.00 54.94 114 PRO A O 1
ATOM 888 N N . PRO A 1 115 ? 20.957 -1.230 -28.198 1.00 55.16 115 PRO A N 1
ATOM 889 C CA . PRO A 1 115 ? 20.679 -1.455 -26.778 1.00 55.16 115 PRO A CA 1
ATOM 890 C C . PRO A 1 115 ? 21.520 -0.579 -25.825 1.00 55.16 115 PRO A C 1
ATOM 892 O O . PRO A 1 115 ? 21.261 -0.554 -24.626 1.00 55.16 115 PRO A O 1
ATOM 895 N N . THR A 1 116 ? 22.520 0.137 -26.352 1.00 51.00 116 THR A N 1
ATOM 896 C CA . THR A 1 116 ? 23.627 0.775 -25.639 1.00 51.00 116 THR A CA 1
ATOM 897 C C . THR A 1 116 ? 23.682 2.313 -25.720 1.00 51.00 116 THR A C 1
ATOM 899 O O . THR A 1 116 ? 24.737 2.879 -25.467 1.00 51.00 116 THR A O 1
ATOM 902 N N . GLY A 1 117 ? 22.576 3.019 -25.995 1.00 50.22 117 GLY A N 1
ATOM 903 C CA . GLY A 1 117 ? 22.427 4.418 -25.543 1.00 50.22 117 GLY A CA 1
ATOM 904 C C . GLY A 1 117 ? 22.661 5.541 -26.565 1.00 50.22 117 GLY A C 1
ATOM 905 O O . GLY A 1 117 ? 23.786 5.909 -26.886 1.00 50.22 117 GLY A O 1
ATOM 906 N N . ALA A 1 118 ? 21.569 6.196 -26.967 1.00 43.62 118 ALA A N 1
ATOM 907 C CA . ALA A 1 118 ? 21.605 7.554 -27.506 1.00 43.62 118 ALA A CA 1
ATOM 908 C C . ALA A 1 118 ? 20.558 8.428 -26.790 1.00 43.62 118 ALA A C 1
ATOM 910 O O . ALA A 1 118 ? 19.409 8.017 -26.596 1.00 43.62 118 ALA A O 1
ATOM 911 N N . ASN A 1 119 ? 20.986 9.624 -26.380 1.00 46.84 119 ASN A N 1
ATOM 912 C CA . ASN A 1 119 ? 20.241 10.578 -25.557 1.00 46.84 119 ASN A CA 1
ATOM 913 C C . ASN A 1 119 ? 19.416 11.519 -26.439 1.00 46.84 119 ASN A C 1
ATOM 915 O O . ASN A 1 119 ? 19.961 12.496 -26.938 1.00 46.84 119 ASN A O 1
ATOM 919 N N . ASN A 1 120 ? 18.114 11.277 -26.602 1.00 46.59 120 ASN A N 1
ATOM 920 C CA . ASN A 1 120 ? 17.205 12.279 -27.168 1.00 46.59 120 ASN A CA 1
ATOM 921 C C . ASN A 1 120 ? 16.022 12.512 -26.221 1.00 46.59 120 ASN A C 1
ATOM 923 O O . ASN A 1 120 ? 15.177 11.644 -26.023 1.00 46.59 120 ASN A O 1
ATOM 927 N N . ALA A 1 121 ? 15.984 13.712 -25.638 1.00 41.22 121 ALA A N 1
ATOM 928 C CA . ALA A 1 121 ? 15.079 14.123 -24.566 1.00 41.22 121 ALA A CA 1
ATOM 929 C C . ALA A 1 121 ? 13.711 14.667 -25.046 1.00 41.22 121 ALA A C 1
ATOM 931 O O . ALA A 1 121 ? 12.996 15.283 -24.268 1.00 41.22 121 ALA A O 1
ATOM 932 N N . SER A 1 122 ? 13.311 14.477 -26.308 1.00 39.88 122 SER A N 1
ATOM 933 C CA . SER A 1 122 ? 12.065 15.062 -26.848 1.00 39.88 122 SER A CA 1
ATOM 934 C C . SER A 1 122 ? 10.888 14.082 -27.008 1.00 39.88 122 SER A C 1
ATOM 936 O O . SER A 1 122 ? 9.841 14.473 -27.513 1.00 39.88 122 SER A O 1
ATOM 938 N N . MET A 1 123 ? 10.997 12.825 -26.552 1.00 45.97 123 MET A N 1
ATOM 939 C CA . MET A 1 123 ? 9.985 11.764 -26.783 1.00 45.97 123 MET A CA 1
ATOM 940 C C . MET A 1 123 ? 9.116 11.399 -25.562 1.00 45.97 123 MET A C 1
ATOM 942 O O . MET A 1 123 ? 8.631 10.273 -25.440 1.00 45.97 123 MET A O 1
ATOM 946 N N . PHE A 1 124 ? 8.897 12.332 -24.637 1.00 48.97 124 PHE A N 1
ATOM 947 C CA . PHE A 1 124 ? 8.336 12.009 -23.319 1.00 48.97 124 PHE A CA 1
ATOM 948 C C . PHE A 1 124 ? 6.845 11.644 -23.275 1.00 48.97 124 PHE A C 1
ATOM 950 O O . PHE A 1 124 ? 6.410 11.116 -22.254 1.00 48.97 124 PHE A O 1
ATOM 957 N N . HIS A 1 125 ? 6.069 11.848 -24.345 1.00 50.59 125 HIS A N 1
ATOM 958 C CA . HIS A 1 125 ? 4.616 11.668 -24.259 1.00 50.59 125 HIS A CA 1
ATOM 959 C C . HIS A 1 125 ? 4.071 10.296 -24.672 1.00 50.59 125 HIS A C 1
ATOM 961 O O . HIS A 1 125 ? 3.169 9.810 -23.998 1.00 50.59 125 HIS A O 1
ATOM 967 N N . ASP A 1 126 ? 4.689 9.618 -25.645 1.00 46.56 126 ASP A N 1
ATOM 968 C CA . ASP A 1 126 ? 4.329 8.237 -26.036 1.00 46.56 126 ASP A CA 1
ATOM 969 C C . ASP A 1 126 ? 5.471 7.222 -25.798 1.00 46.56 126 ASP A C 1
ATOM 971 O O . ASP A 1 126 ? 5.312 6.019 -26.003 1.00 46.56 126 ASP A O 1
ATOM 975 N N . GLY A 1 127 ? 6.637 7.693 -25.332 1.00 52.31 127 GLY A N 1
ATOM 976 C CA . GLY A 1 127 ? 7.885 6.932 -25.196 1.00 52.31 127 GLY A CA 1
ATOM 977 C C . GLY A 1 127 ? 8.421 6.824 -23.767 1.00 52.31 127 GLY A C 1
ATOM 978 O O . GLY A 1 127 ? 9.629 6.710 -23.589 1.00 52.31 127 GLY A O 1
ATOM 979 N N . ALA A 1 128 ? 7.568 6.862 -22.738 1.00 58.72 128 ALA A N 1
ATOM 980 C CA . ALA A 1 128 ? 7.991 6.925 -21.330 1.00 58.72 128 ALA A CA 1
ATOM 981 C C . ALA A 1 128 ? 8.995 5.827 -20.908 1.00 58.72 128 ALA A C 1
ATOM 983 O O . ALA A 1 128 ? 9.887 6.095 -20.110 1.00 58.72 128 ALA A O 1
ATOM 984 N N . MET A 1 129 ? 8.910 4.619 -21.477 1.00 62.50 129 MET A N 1
ATOM 985 C CA . MET A 1 129 ? 9.877 3.539 -21.211 1.00 62.50 129 MET A CA 1
ATOM 986 C C . MET A 1 129 ? 11.222 3.730 -21.910 1.00 62.50 129 MET A C 1
ATOM 988 O O . MET A 1 129 ? 12.251 3.292 -21.413 1.00 62.50 129 MET A O 1
ATOM 992 N N . VAL A 1 130 ? 11.223 4.403 -23.054 1.00 57.09 130 VAL A N 1
ATOM 993 C CA . VAL A 1 130 ? 12.429 4.752 -23.810 1.00 57.09 130 VAL A CA 1
ATOM 994 C C . VAL A 1 130 ? 13.113 5.910 -23.127 1.00 57.09 130 VAL A C 1
ATOM 996 O O . VAL A 1 130 ? 14.314 5.870 -22.939 1.00 57.09 130 VAL A O 1
ATOM 999 N N . ALA A 1 131 ? 12.337 6.892 -22.676 1.00 60.47 131 ALA A N 1
ATOM 1000 C CA . ALA A 1 131 ? 12.818 7.938 -21.802 1.00 60.47 131 ALA A CA 1
ATOM 1001 C C . ALA A 1 131 ? 13.377 7.357 -20.501 1.00 60.47 131 ALA A C 1
ATOM 1003 O O . ALA A 1 131 ? 14.450 7.773 -20.100 1.00 60.47 131 ALA A O 1
ATOM 1004 N N . LEU A 1 132 ? 12.726 6.362 -19.887 1.00 66.31 132 LEU A N 1
ATOM 1005 C CA . LEU A 1 132 ? 13.266 5.677 -18.713 1.00 66.31 132 LEU A CA 1
ATOM 1006 C C . LEU A 1 132 ? 14.560 4.928 -19.048 1.00 66.31 132 LEU A C 1
ATOM 1008 O O . LEU A 1 132 ? 15.538 5.095 -18.341 1.00 66.31 132 LEU A O 1
ATOM 1012 N N . ALA A 1 133 ? 14.616 4.154 -20.131 1.00 63.06 133 ALA A N 1
ATOM 1013 C CA . ALA A 1 133 ? 15.822 3.422 -20.520 1.00 63.06 133 ALA A CA 1
ATOM 1014 C C . ALA A 1 133 ? 16.976 4.356 -20.924 1.00 63.06 133 ALA A C 1
ATOM 1016 O O . ALA A 1 133 ? 18.112 4.148 -20.507 1.00 63.06 133 ALA A O 1
ATOM 1017 N N . SER A 1 134 ? 16.691 5.406 -21.692 1.00 61.94 134 SER A N 1
ATOM 1018 C CA . SER A 1 134 ? 17.644 6.459 -22.041 1.00 61.94 134 SER A CA 1
ATOM 1019 C C . SER A 1 134 ? 18.082 7.225 -20.801 1.00 61.94 134 SER A C 1
ATOM 1021 O O . SER A 1 134 ? 19.270 7.454 -20.659 1.00 61.94 134 SER A O 1
ATOM 1023 N N . TYR A 1 135 ? 17.177 7.536 -19.871 1.00 64.75 135 TYR A N 1
ATOM 1024 C CA . TYR A 1 135 ? 17.505 8.170 -18.595 1.00 64.75 135 TYR A CA 1
ATOM 1025 C C . TYR A 1 135 ? 18.381 7.268 -17.724 1.00 64.75 135 TYR A C 1
ATOM 1027 O O . TYR A 1 135 ? 19.405 7.715 -17.225 1.00 64.75 135 TYR A O 1
ATOM 1035 N N . LEU A 1 136 ? 18.047 5.983 -17.587 1.00 66.62 136 LEU A N 1
ATOM 1036 C CA . LEU A 1 136 ? 18.885 5.009 -16.881 1.00 66.62 136 LEU A CA 1
ATOM 1037 C C . LEU A 1 136 ? 20.279 4.907 -17.522 1.00 66.62 136 LEU A C 1
ATOM 1039 O O . LEU A 1 136 ? 21.264 4.734 -16.814 1.00 66.62 136 LEU A O 1
ATOM 1043 N N . ASN A 1 137 ? 20.369 5.059 -18.846 1.00 64.12 137 ASN A N 1
ATOM 1044 C CA . ASN A 1 137 ? 21.639 5.086 -19.571 1.00 64.12 137 ASN A CA 1
ATOM 1045 C C . ASN A 1 137 ? 22.385 6.433 -19.467 1.00 64.12 137 ASN A C 1
ATOM 1047 O O . ASN A 1 137 ? 23.607 6.444 -19.581 1.00 64.12 137 ASN A O 1
ATOM 1051 N N . SER A 1 138 ? 21.683 7.560 -19.295 1.00 61.50 138 SER A N 1
ATOM 1052 C CA . SER A 1 138 ? 22.247 8.913 -19.430 1.00 61.50 138 SER A CA 1
ATOM 1053 C C . SER A 1 138 ? 22.452 9.657 -18.117 1.00 61.50 138 SER A C 1
ATOM 1055 O O . SER A 1 138 ? 23.378 10.452 -17.999 1.00 61.50 138 SER A O 1
ATOM 1057 N N . ALA A 1 139 ? 21.537 9.481 -17.170 1.00 54.00 139 ALA A N 1
ATOM 1058 C CA . ALA A 1 139 ? 21.409 10.300 -15.969 1.00 54.00 139 ALA A CA 1
ATOM 1059 C C . ALA A 1 139 ? 22.054 9.666 -14.738 1.00 54.00 139 ALA A C 1
ATOM 1061 O O . ALA A 1 139 ? 22.180 10.309 -13.697 1.00 54.00 139 ALA A O 1
ATOM 1062 N N . LEU A 1 140 ? 22.490 8.415 -14.848 1.00 53.66 140 LEU A N 1
ATOM 1063 C CA . LEU A 1 140 ? 23.202 7.757 -13.774 1.00 53.66 140 LEU A CA 1
ATOM 1064 C C . LEU A 1 140 ? 24.692 7.928 -14.026 1.00 53.66 140 LEU A C 1
ATOM 1066 O O . LEU A 1 140 ? 25.279 7.272 -14.887 1.00 53.66 140 LEU A O 1
ATOM 1070 N N . SER A 1 141 ? 25.323 8.794 -13.224 1.00 53.53 141 SER A N 1
ATOM 1071 C CA . SER A 1 141 ? 26.705 8.515 -12.851 1.00 53.53 141 SER A CA 1
ATOM 1072 C C . SER A 1 141 ? 26.731 7.061 -12.370 1.00 53.53 141 SER A C 1
ATOM 1074 O O . SER A 1 141 ? 25.802 6.613 -11.687 1.00 53.53 141 SER A O 1
ATOM 1076 N N . ARG A 1 142 ? 27.740 6.293 -12.794 1.00 58.50 142 ARG A N 1
ATOM 1077 C CA . ARG A 1 142 ? 27.843 4.844 -12.530 1.00 58.50 142 ARG A CA 1
ATOM 1078 C C . ARG A 1 142 ? 27.625 4.476 -11.051 1.00 58.50 142 ARG A C 1
ATOM 1080 O O . ARG A 1 142 ? 27.270 3.345 -10.762 1.00 58.50 142 ARG A O 1
ATOM 1087 N N . ASP A 1 143 ? 27.771 5.440 -10.149 1.00 63.06 143 ASP A N 1
ATOM 1088 C CA . ASP A 1 143 ? 27.708 5.320 -8.692 1.00 63.06 143 ASP A CA 1
ATOM 1089 C C . ASP A 1 143 ? 26.353 4.867 -8.115 1.00 63.06 143 ASP A C 1
ATOM 1091 O O . ASP A 1 143 ? 26.308 4.437 -6.968 1.00 63.06 143 ASP A O 1
ATOM 1095 N N . HIS A 1 144 ? 25.244 4.977 -8.857 1.00 66.38 144 HIS A N 1
ATOM 1096 C CA . HIS A 1 144 ? 23.898 4.702 -8.317 1.00 66.38 144 HIS A CA 1
ATOM 1097 C C . HIS A 1 144 ? 23.220 3.450 -8.894 1.00 66.38 144 HIS A C 1
ATOM 1099 O O . HIS A 1 144 ? 22.136 3.082 -8.436 1.00 66.38 144 HIS A O 1
ATOM 1105 N N . LEU A 1 145 ? 23.810 2.815 -9.910 1.00 71.12 145 LEU A N 1
ATOM 1106 C CA . LEU A 1 145 ? 23.276 1.584 -10.490 1.00 71.12 145 LEU A CA 1
ATOM 1107 C C . LEU A 1 145 ? 23.938 0.359 -9.855 1.00 71.12 145 LEU A C 1
ATOM 1109 O O . LEU A 1 145 ? 25.152 0.373 -9.656 1.00 71.12 145 LEU A O 1
ATOM 1113 N N . PRO A 1 146 ? 23.185 -0.729 -9.611 1.00 73.19 146 PRO A N 1
ATOM 1114 C CA . PRO A 1 146 ? 23.791 -2.021 -9.319 1.00 73.19 146 PRO A CA 1
ATOM 1115 C C . PRO A 1 146 ? 24.767 -2.425 -10.431 1.00 73.19 146 PRO A C 1
ATOM 1117 O O . PRO A 1 146 ? 24.513 -2.176 -11.616 1.00 73.19 146 PRO A O 1
ATOM 1120 N N . GLN A 1 147 ? 25.872 -3.066 -10.057 1.00 74.19 147 GLN A N 1
ATOM 1121 C CA . GLN A 1 147 ? 26.932 -3.485 -10.977 1.00 74.19 147 GLN A CA 1
ATOM 1122 C C . GLN A 1 147 ? 26.380 -4.345 -12.128 1.00 74.19 147 GLN A C 1
ATOM 1124 O O . GLN A 1 147 ? 26.751 -4.171 -13.289 1.00 74.19 147 GLN A O 1
ATOM 1129 N N . GLU A 1 148 ? 25.401 -5.197 -11.839 1.00 71.06 148 GLU A N 1
ATOM 1130 C CA . GLU A 1 148 ? 24.744 -6.073 -12.806 1.00 71.06 148 GLU A CA 1
ATOM 1131 C C . GLU A 1 148 ? 24.024 -5.281 -13.913 1.00 71.06 148 GLU A C 1
ATOM 1133 O O . GLU A 1 148 ? 23.924 -5.739 -15.059 1.00 71.06 148 GLU A O 1
ATOM 1138 N N . MET A 1 149 ? 23.497 -4.088 -13.595 1.00 71.50 149 MET A N 1
ATOM 1139 C CA . MET A 1 149 ? 22.855 -3.208 -14.583 1.00 71.50 149 MET A CA 1
ATOM 1140 C C . MET A 1 149 ? 23.876 -2.549 -15.496 1.00 71.50 149 MET A C 1
ATOM 1142 O O . MET A 1 149 ? 23.601 -2.384 -16.687 1.00 71.50 149 MET A O 1
ATOM 1146 N N . LEU A 1 150 ? 25.044 -2.200 -14.958 1.00 72.88 150 LEU A N 1
ATOM 1147 C CA . LEU A 1 150 ? 26.143 -1.632 -15.733 1.00 72.88 150 LEU A CA 1
ATOM 1148 C C . LEU A 1 150 ? 26.709 -2.654 -16.729 1.00 72.88 150 LEU A C 1
ATOM 1150 O O . LEU A 1 150 ? 27.065 -2.284 -17.845 1.00 72.88 150 LEU A O 1
ATOM 1154 N N . GLU A 1 151 ? 26.742 -3.934 -16.356 1.00 74.31 151 GLU A N 1
ATOM 1155 C CA . GLU A 1 151 ? 27.292 -5.012 -17.185 1.00 74.31 151 GLU A CA 1
ATOM 1156 C C . GLU A 1 151 ? 26.354 -5.452 -18.316 1.00 74.31 151 GLU A C 1
ATOM 1158 O O . GLU A 1 151 ? 26.783 -5.634 -19.456 1.00 74.31 151 GLU A O 1
ATOM 1163 N N . CYS A 1 152 ? 25.062 -5.631 -18.024 1.00 72.56 152 CYS A N 1
ATOM 1164 C CA . CYS A 1 152 ? 24.095 -6.142 -19.002 1.00 72.56 152 CYS A CA 1
ATOM 1165 C C . CYS A 1 152 ? 23.341 -5.047 -19.768 1.00 72.56 152 CYS A C 1
ATOM 1167 O O . CYS A 1 152 ? 22.738 -5.341 -20.805 1.00 72.56 152 CYS A O 1
ATOM 1169 N N . GLY A 1 153 ? 23.359 -3.811 -19.268 1.00 80.88 153 GLY A N 1
ATOM 1170 C CA . GLY A 1 153 ? 22.558 -2.699 -19.762 1.00 80.88 153 GLY A CA 1
ATOM 1171 C C . GLY A 1 153 ? 21.122 -2.715 -19.201 1.00 80.88 153 GLY A C 1
ATOM 1172 O O . GLY A 1 153 ? 20.470 -3.768 -19.195 1.00 80.88 153 GLY A O 1
ATOM 1173 N N . PRO A 1 154 ? 20.565 -1.555 -18.795 1.00 82.06 154 PRO A N 1
ATOM 1174 C CA . PRO A 1 154 ? 19.206 -1.441 -18.256 1.00 82.06 154 PRO A CA 1
ATOM 1175 C C . PRO A 1 154 ? 18.119 -2.060 -19.145 1.00 82.06 154 PRO A C 1
ATOM 1177 O O . PRO A 1 154 ? 17.229 -2.757 -18.659 1.00 82.06 154 PRO A O 1
ATOM 1180 N N . ALA A 1 155 ? 18.208 -1.855 -20.464 1.00 83.62 155 ALA A N 1
ATOM 1181 C CA . ALA A 1 155 ? 17.227 -2.378 -21.414 1.00 83.62 155 ALA A CA 1
ATOM 1182 C C . ALA A 1 155 ? 17.175 -3.914 -21.413 1.00 83.62 155 ALA A C 1
ATOM 1184 O O . ALA A 1 155 ? 16.092 -4.493 -21.442 1.00 83.62 155 ALA A O 1
ATOM 1185 N N . ARG A 1 156 ? 18.333 -4.582 -21.330 1.00 86.75 156 ARG A N 1
ATOM 1186 C CA . ARG A 1 156 ? 18.402 -6.047 -21.301 1.00 86.75 156 ARG A CA 1
ATOM 1187 C C . ARG A 1 156 ? 17.800 -6.603 -20.018 1.00 86.75 156 ARG A C 1
ATOM 1189 O O . ARG A 1 156 ? 17.046 -7.567 -20.088 1.00 86.75 156 ARG A O 1
ATOM 1196 N N . GLN A 1 157 ? 18.084 -5.993 -18.868 1.00 88.31 157 GLN A N 1
ATOM 1197 C CA . GLN A 1 157 ? 17.502 -6.440 -17.601 1.00 88.31 157 GLN A CA 1
ATOM 1198 C C . GLN A 1 157 ? 15.978 -6.302 -17.569 1.00 88.31 157 GLN A C 1
ATOM 1200 O O . GLN A 1 157 ? 15.298 -7.185 -17.055 1.00 88.31 157 GLN A O 1
ATOM 1205 N N . LEU A 1 158 ? 15.429 -5.241 -18.166 1.00 90.81 158 LEU A N 1
ATOM 1206 C CA . LEU A 1 158 ? 13.982 -5.077 -18.316 1.00 90.81 158 LEU A CA 1
ATOM 1207 C C . LEU A 1 158 ? 13.361 -6.197 -19.173 1.00 90.81 158 LEU A C 1
ATOM 1209 O O . LEU A 1 158 ? 12.296 -6.707 -18.831 1.00 90.81 158 LEU A O 1
ATOM 1213 N N . LEU A 1 159 ? 14.032 -6.635 -20.243 1.00 91.56 159 LEU A N 1
ATOM 1214 C CA . LEU A 1 159 ? 13.567 -7.773 -21.050 1.00 91.56 159 LEU A CA 1
ATOM 1215 C C . LEU A 1 159 ? 13.679 -9.107 -20.293 1.00 91.56 159 LEU A C 1
ATOM 1217 O O . LEU A 1 159 ? 12.742 -9.900 -20.323 1.00 91.56 159 LEU A O 1
ATOM 1221 N N . VAL A 1 160 ? 14.762 -9.326 -19.538 1.00 94.44 160 VAL A N 1
ATOM 1222 C CA . VAL A 1 160 ? 14.903 -10.513 -18.671 1.00 94.44 160 VAL A CA 1
ATOM 1223 C C . VAL A 1 160 ? 13.809 -10.543 -17.599 1.00 94.44 160 VAL A C 1
ATOM 1225 O O . VAL A 1 160 ? 13.209 -11.592 -17.363 1.00 94.44 160 VAL A O 1
ATOM 1228 N N . LEU A 1 161 ? 13.506 -9.393 -16.984 1.00 95.38 161 LEU A N 1
ATOM 1229 C CA . LEU A 1 161 ? 12.408 -9.250 -16.030 1.00 95.38 161 LEU A CA 1
ATOM 1230 C C . LEU A 1 161 ? 11.078 -9.656 -16.666 1.00 95.38 161 LEU A C 1
ATOM 1232 O O . LEU A 1 161 ? 10.354 -10.457 -16.082 1.00 95.38 161 LEU A O 1
ATOM 1236 N N . ARG A 1 162 ? 10.764 -9.151 -17.863 1.00 95.88 162 ARG A N 1
ATOM 1237 C CA . ARG A 1 162 ? 9.545 -9.523 -18.593 1.00 95.88 162 ARG A CA 1
ATOM 1238 C C . ARG A 1 162 ? 9.450 -11.028 -18.818 1.00 95.88 162 ARG A C 1
ATOM 1240 O O . ARG A 1 162 ? 8.397 -11.609 -18.555 1.00 95.88 162 ARG A O 1
ATOM 1247 N N . ASP A 1 163 ? 10.511 -11.641 -19.334 1.00 96.50 163 ASP A N 1
ATOM 1248 C CA . ASP A 1 163 ? 10.506 -13.059 -19.701 1.00 96.50 163 ASP A CA 1
ATOM 1249 C C . ASP A 1 163 ? 10.281 -13.929 -18.460 1.00 96.50 163 ASP A C 1
ATOM 1251 O O . ASP A 1 163 ? 9.416 -14.808 -18.458 1.00 96.50 163 ASP A O 1
ATOM 1255 N N . LYS A 1 164 ? 10.970 -13.610 -17.356 1.00 96.94 164 LYS A N 1
ATOM 1256 C CA . LYS A 1 164 ? 10.774 -14.283 -16.066 1.00 96.94 164 LYS A CA 1
ATOM 1257 C C . LYS A 1 164 ? 9.383 -14.034 -15.477 1.00 96.94 164 LYS A C 1
ATOM 1259 O O . LYS A 1 164 ? 8.748 -14.979 -15.016 1.00 96.94 164 LYS A O 1
ATOM 1264 N N . LEU A 1 165 ? 8.868 -12.804 -15.543 1.00 95.75 165 LEU A N 1
ATOM 1265 C CA . LEU A 1 165 ? 7.507 -12.474 -15.097 1.00 95.75 165 LEU A CA 1
ATOM 1266 C C . LEU A 1 165 ? 6.415 -13.166 -15.924 1.00 95.75 165 LEU A C 1
ATOM 1268 O O . LEU A 1 165 ? 5.330 -13.420 -15.406 1.00 95.75 165 LEU A O 1
ATOM 1272 N N . SER A 1 166 ? 6.685 -13.480 -17.189 1.00 95.19 166 SER A N 1
ATOM 1273 C CA . SER A 1 166 ? 5.739 -14.186 -18.062 1.00 95.19 166 SER A CA 1
ATOM 1274 C C . SER A 1 166 ? 5.679 -15.691 -17.774 1.00 95.19 166 SER A C 1
ATOM 1276 O O . SER A 1 166 ? 4.705 -16.341 -18.145 1.00 95.19 166 SER A O 1
ATOM 1278 N N . ALA A 1 167 ? 6.703 -16.243 -17.116 1.00 95.50 167 ALA A N 1
ATOM 1279 C CA . ALA A 1 167 ? 6.829 -17.670 -16.819 1.00 95.50 167 ALA A CA 1
ATOM 1280 C C . ALA A 1 167 ? 6.564 -18.038 -15.344 1.00 95.50 167 ALA A C 1
ATOM 1282 O O . ALA A 1 167 ? 6.523 -19.221 -15.008 1.00 95.50 167 ALA A O 1
ATOM 1283 N N . GLN A 1 168 ? 6.416 -17.052 -14.458 1.00 93.38 168 GLN A N 1
ATOM 1284 C CA . GLN A 1 168 ? 6.270 -17.263 -13.013 1.00 93.38 168 GLN A CA 1
ATOM 1285 C C . GLN A 1 168 ? 4.825 -17.561 -12.569 1.00 93.38 168 GLN A C 1
ATOM 1287 O O . GLN A 1 168 ? 3.864 -17.295 -13.290 1.00 93.38 168 GLN A O 1
ATOM 1292 N N . THR A 1 169 ? 4.681 -18.099 -11.352 1.00 92.12 169 THR A N 1
ATOM 1293 C CA . THR A 1 169 ? 3.391 -18.454 -10.721 1.00 92.12 169 THR A CA 1
ATOM 1294 C C . THR A 1 169 ? 3.236 -17.906 -9.294 1.00 92.12 169 THR A C 1
ATOM 1296 O O . THR A 1 169 ? 2.451 -18.433 -8.507 1.00 92.12 169 THR A O 1
ATOM 1299 N N . HIS A 1 170 ? 4.044 -16.922 -8.917 1.00 91.62 170 HIS A N 1
ATOM 1300 C CA . HIS A 1 170 ? 4.025 -16.246 -7.625 1.00 91.62 170 HIS A CA 1
ATOM 1301 C C . HIS A 1 170 ? 2.762 -15.399 -7.435 1.00 91.62 170 HIS A C 1
ATOM 1303 O O . HIS A 1 170 ? 2.201 -14.845 -8.381 1.00 91.62 170 HIS A O 1
ATOM 1309 N N . ASP A 1 171 ? 2.347 -15.253 -6.175 1.00 88.06 171 ASP A N 1
ATOM 1310 C CA . ASP A 1 171 ? 1.151 -14.483 -5.816 1.00 88.06 171 ASP A CA 1
ATOM 1311 C C . ASP A 1 171 ? 1.427 -12.971 -5.706 1.00 88.06 171 ASP A C 1
ATOM 1313 O O . ASP A 1 171 ? 0.484 -12.178 -5.710 1.00 88.06 171 ASP A O 1
ATOM 1317 N N . SER A 1 172 ? 2.695 -12.546 -5.584 1.00 90.25 172 SER A N 1
ATOM 1318 C CA . SER A 1 172 ? 3.083 -11.136 -5.433 1.00 90.25 172 SER A CA 1
ATOM 1319 C C . SER A 1 172 ? 4.478 -10.811 -5.969 1.00 90.25 172 SER A C 1
ATOM 1321 O O . SER A 1 172 ? 5.395 -11.638 -5.924 1.00 90.25 172 SER A O 1
ATOM 1323 N N . LEU A 1 173 ? 4.649 -9.575 -6.465 1.00 91.50 173 LEU A N 1
ATOM 1324 C CA . LEU A 1 173 ? 5.921 -9.106 -7.029 1.00 91.50 173 LEU A CA 1
ATOM 1325 C C . LEU A 1 173 ? 7.063 -9.224 -6.013 1.00 91.50 173 LEU A C 1
ATOM 1327 O O . LEU A 1 173 ? 8.165 -9.609 -6.386 1.00 91.50 173 LEU A O 1
ATOM 1331 N N . ASP A 1 174 ? 6.782 -8.993 -4.733 1.00 90.62 174 ASP A N 1
ATOM 1332 C CA . ASP A 1 174 ? 7.756 -9.143 -3.651 1.00 90.62 174 ASP A CA 1
ATOM 1333 C C . ASP A 1 174 ? 8.273 -10.579 -3.542 1.00 90.62 174 ASP A C 1
ATOM 1335 O O . ASP A 1 174 ? 9.461 -10.794 -3.304 1.00 90.62 174 ASP A O 1
ATOM 1339 N N . GLN A 1 175 ? 7.390 -11.570 -3.702 1.00 90.31 175 GLN A N 1
ATOM 1340 C CA . GLN A 1 175 ? 7.781 -12.976 -3.684 1.00 90.31 175 GLN A CA 1
ATOM 1341 C C . GLN A 1 175 ? 8.611 -13.323 -4.923 1.00 90.31 175 GLN A C 1
ATOM 1343 O O . GLN A 1 175 ? 9.652 -13.959 -4.793 1.00 90.31 175 GLN A O 1
ATOM 1348 N N . PHE A 1 176 ? 8.200 -12.839 -6.099 1.00 94.12 176 PHE A N 1
ATOM 1349 C CA . PHE A 1 176 ? 8.972 -13.007 -7.329 1.00 94.12 176 PHE A CA 1
ATOM 1350 C C . PHE A 1 176 ? 10.388 -12.428 -7.199 1.00 94.12 176 PHE A C 1
ATOM 1352 O O . PHE A 1 176 ? 11.355 -13.104 -7.540 1.00 94.12 176 PHE A O 1
ATOM 1359 N N . ILE A 1 177 ? 10.523 -11.198 -6.694 1.00 93.75 177 ILE A N 1
ATOM 1360 C CA . ILE A 1 177 ? 11.830 -10.553 -6.548 1.00 93.75 177 ILE A CA 1
ATOM 1361 C C . ILE A 1 177 ? 12.689 -11.282 -5.510 1.00 93.75 177 ILE A C 1
ATOM 1363 O O . ILE A 1 177 ? 13.887 -11.442 -5.723 1.00 93.75 177 ILE A O 1
ATOM 1367 N N . ARG A 1 178 ? 12.099 -11.758 -4.409 1.00 90.19 178 ARG A N 1
ATOM 1368 C CA . ARG A 1 178 ? 12.832 -12.533 -3.396 1.00 90.19 178 ARG A CA 1
ATOM 1369 C C . ARG A 1 178 ? 13.502 -13.770 -3.994 1.00 90.19 178 ARG A C 1
ATOM 1371 O O . ARG A 1 178 ? 14.632 -14.080 -3.633 1.00 90.19 178 ARG A O 1
ATOM 1378 N N . ASP A 1 179 ? 12.818 -14.433 -4.920 1.00 93.25 179 ASP A N 1
ATOM 1379 C CA . ASP A 1 179 ? 13.324 -15.624 -5.606 1.00 93.25 179 ASP A CA 1
ATOM 1380 C C . ASP A 1 179 ? 14.230 -15.283 -6.810 1.00 93.25 179 ASP A C 1
ATOM 1382 O O . ASP A 1 179 ? 14.838 -16.177 -7.395 1.00 93.25 179 ASP A O 1
ATOM 1386 N N . ASN A 1 180 ? 14.325 -14.002 -7.191 1.00 94.50 180 ASN A N 1
ATOM 1387 C CA . ASN A 1 180 ? 15.141 -13.489 -8.299 1.00 94.50 180 ASN A CA 1
ATOM 1388 C C . ASN A 1 180 ? 15.876 -12.198 -7.870 1.00 94.50 180 ASN A C 1
ATOM 1390 O O . ASN A 1 180 ? 15.589 -11.119 -8.410 1.00 94.50 180 ASN A O 1
ATOM 1394 N N . PRO A 1 181 ? 16.784 -12.266 -6.874 1.00 93.56 181 PRO A N 1
ATOM 1395 C CA . PRO A 1 181 ? 17.425 -11.086 -6.292 1.00 93.56 181 PRO A CA 1
ATOM 1396 C C . PRO A 1 181 ? 18.230 -10.266 -7.312 1.00 93.56 181 PRO A C 1
ATOM 1398 O O . PRO A 1 181 ? 18.331 -9.049 -7.177 1.00 93.56 181 PRO A O 1
ATOM 1401 N N . GLU A 1 182 ? 18.724 -10.889 -8.384 1.00 92.44 182 GLU A N 1
ATOM 1402 C CA . GLU A 1 182 ? 19.412 -10.214 -9.489 1.00 92.44 182 GLU A CA 1
ATOM 1403 C C . GLU A 1 182 ? 18.507 -9.246 -10.273 1.00 92.44 182 GLU A C 1
ATOM 1405 O O . GLU A 1 182 ? 18.991 -8.364 -10.979 1.00 92.44 182 GLU A O 1
ATOM 1410 N N . LEU A 1 183 ? 17.185 -9.394 -10.147 1.00 94.19 183 LEU A N 1
ATOM 1411 C CA . LEU A 1 183 ? 16.185 -8.513 -10.750 1.00 94.19 183 LEU A CA 1
ATOM 1412 C C . LEU A 1 183 ? 15.573 -7.530 -9.748 1.00 94.19 183 LEU A C 1
ATOM 1414 O O . LEU A 1 183 ? 14.620 -6.822 -10.092 1.00 94.19 183 LEU A O 1
ATOM 1418 N N . ALA A 1 184 ? 16.082 -7.464 -8.515 1.00 93.50 184 ALA A N 1
ATOM 1419 C CA . ALA A 1 184 ? 15.412 -6.723 -7.457 1.00 93.50 184 ALA A CA 1
ATOM 1420 C C . ALA A 1 184 ? 15.273 -5.237 -7.757 1.00 93.50 184 ALA A C 1
ATOM 1422 O O . ALA A 1 184 ? 14.180 -4.681 -7.629 1.00 93.50 184 ALA A O 1
ATOM 1423 N N . PHE A 1 185 ? 16.343 -4.601 -8.225 1.00 92.69 185 PHE A N 1
ATOM 1424 C CA . PHE A 1 185 ? 16.300 -3.181 -8.542 1.00 92.69 185 PHE A CA 1
ATOM 1425 C C . PHE A 1 185 ? 15.337 -2.871 -9.696 1.00 92.69 185 PHE A C 1
ATOM 1427 O O . PHE A 1 185 ? 14.482 -1.999 -9.553 1.00 92.69 185 PHE A O 1
ATOM 1434 N N . VAL A 1 186 ? 15.406 -3.604 -10.814 1.00 93.06 186 VAL A N 1
ATOM 1435 C CA . VAL A 1 186 ? 14.505 -3.366 -11.959 1.00 93.06 186 VAL A CA 1
ATOM 1436 C C . VAL A 1 186 ? 13.047 -3.685 -11.626 1.00 93.06 186 VAL A C 1
ATOM 1438 O O . VAL A 1 186 ? 12.152 -2.960 -12.058 1.00 93.06 186 VAL A O 1
ATOM 1441 N N . GLY A 1 187 ? 12.790 -4.701 -10.798 1.00 95.00 187 GLY A N 1
ATOM 1442 C CA . GLY A 1 187 ? 11.452 -5.000 -10.287 1.00 95.00 187 GLY A CA 1
ATOM 1443 C C . GLY A 1 187 ? 10.893 -3.861 -9.426 1.00 95.00 187 GLY A C 1
ATOM 1444 O O . GLY A 1 187 ? 9.773 -3.399 -9.660 1.00 95.00 187 GLY A O 1
ATOM 1445 N N . LYS A 1 188 ? 11.692 -3.343 -8.485 1.00 94.81 188 LYS A N 1
ATOM 1446 C CA . LYS A 1 188 ? 11.339 -2.176 -7.653 1.00 94.81 188 LYS A CA 1
ATOM 1447 C C . LYS A 1 188 ? 11.135 -0.912 -8.479 1.00 94.81 188 LYS A C 1
ATOM 1449 O O . LYS A 1 188 ? 10.220 -0.143 -8.196 1.00 94.81 188 LYS A O 1
ATOM 1454 N N . LEU A 1 189 ? 11.947 -0.707 -9.512 1.00 93.88 189 LEU A N 1
ATOM 1455 C CA . LEU A 1 189 ? 11.814 0.425 -10.422 1.00 93.88 189 LEU A CA 1
ATOM 1456 C C . LEU A 1 189 ? 10.483 0.383 -11.174 1.00 93.88 189 LEU A C 1
ATOM 1458 O O . LEU A 1 189 ? 9.787 1.396 -11.235 1.00 93.88 189 LEU A O 1
ATOM 1462 N N . MET A 1 190 ? 10.086 -0.785 -11.687 1.00 94.62 190 MET A N 1
ATOM 1463 C CA . MET A 1 190 ? 8.780 -0.952 -12.333 1.00 94.62 190 MET A CA 1
ATOM 1464 C C . MET A 1 190 ? 7.621 -0.749 -11.348 1.00 94.62 190 MET A C 1
ATOM 1466 O O . MET A 1 190 ? 6.619 -0.123 -11.694 1.00 94.62 190 MET A O 1
ATOM 1470 N N . LEU A 1 191 ? 7.765 -1.194 -10.097 1.00 94.31 191 LEU A N 1
ATOM 1471 C CA . LEU A 1 191 ? 6.782 -0.932 -9.044 1.00 94.31 191 LEU A CA 1
ATOM 1472 C C . LEU A 1 191 ? 6.644 0.569 -8.744 1.00 94.31 191 LEU A C 1
ATOM 1474 O O . LEU A 1 191 ? 5.536 1.109 -8.802 1.00 94.31 191 LEU A O 1
ATOM 1478 N N . ALA A 1 192 ? 7.761 1.256 -8.488 1.00 94.31 192 ALA A N 1
ATOM 1479 C CA . ALA A 1 192 ? 7.803 2.702 -8.279 1.00 94.31 192 ALA A CA 1
ATOM 1480 C C . ALA A 1 192 ? 7.174 3.446 -9.462 1.00 94.31 192 ALA A C 1
ATOM 1482 O O . ALA A 1 192 ? 6.356 4.347 -9.279 1.00 94.31 192 ALA A O 1
ATOM 1483 N N . ARG A 1 193 ? 7.477 3.004 -10.686 1.00 93.06 193 ARG A N 1
ATOM 1484 C CA . ARG A 1 193 ? 6.902 3.547 -11.912 1.00 93.06 193 ARG A CA 1
ATOM 1485 C C . ARG A 1 193 ? 5.383 3.467 -11.936 1.00 93.06 193 ARG A C 1
ATOM 1487 O O . ARG A 1 193 ? 4.734 4.477 -12.214 1.00 93.06 193 ARG A O 1
ATOM 1494 N N . HIS A 1 194 ? 4.808 2.307 -11.640 1.00 92.31 194 HIS A N 1
ATOM 1495 C CA . HIS A 1 194 ? 3.355 2.161 -11.619 1.00 92.31 194 HIS A CA 1
ATOM 1496 C C . HIS A 1 194 ? 2.701 3.018 -10.535 1.00 92.31 194 HIS A C 1
ATOM 1498 O O . HIS A 1 194 ? 1.642 3.594 -10.788 1.00 92.31 194 HIS A O 1
ATOM 1504 N N . ILE A 1 195 ? 3.335 3.164 -9.369 1.00 92.75 195 ILE A N 1
ATOM 1505 C CA . ILE A 1 195 ? 2.852 4.066 -8.316 1.00 92.75 195 ILE A CA 1
ATOM 1506 C C . ILE A 1 195 ? 2.857 5.509 -8.826 1.00 92.75 195 ILE A C 1
ATOM 1508 O O . ILE A 1 195 ? 1.821 6.173 -8.790 1.00 92.75 195 ILE A O 1
ATOM 1512 N N . VAL A 1 196 ? 3.979 5.984 -9.374 1.00 91.44 196 VAL A N 1
ATOM 1513 C CA . VAL A 1 196 ? 4.109 7.360 -9.877 1.00 91.44 196 VAL A CA 1
ATOM 1514 C C . VAL A 1 196 ? 3.103 7.646 -10.988 1.00 91.44 196 VAL A C 1
ATOM 1516 O O . VAL A 1 196 ? 2.403 8.648 -10.916 1.00 91.44 196 VAL A O 1
ATOM 1519 N N . LEU A 1 197 ? 2.930 6.755 -11.967 1.00 88.88 197 LEU A N 1
ATOM 1520 C CA . LEU A 1 197 ? 1.958 6.964 -13.048 1.00 88.88 197 LEU A CA 1
ATOM 1521 C C . LEU A 1 197 ? 0.502 7.056 -12.575 1.00 88.88 197 LEU A C 1
ATOM 1523 O O . LEU A 1 197 ? -0.322 7.711 -13.219 1.00 88.88 197 LEU A O 1
ATOM 1527 N N . ARG A 1 198 ? 0.163 6.375 -11.478 1.00 90.25 198 ARG A N 1
ATOM 1528 C CA . ARG A 1 198 ? -1.180 6.437 -10.886 1.00 90.25 198 ARG A CA 1
ATOM 1529 C C . ARG A 1 198 ? -1.362 7.662 -10.001 1.00 90.25 198 ARG A C 1
ATOM 1531 O O . ARG A 1 198 ? -2.468 8.190 -9.925 1.00 90.25 198 ARG A O 1
ATOM 1538 N N . MET A 1 199 ? -0.290 8.122 -9.368 1.00 91.00 199 MET A N 1
ATOM 1539 C CA . MET A 1 199 ? -0.313 9.229 -8.415 1.00 91.00 199 MET A CA 1
ATOM 1540 C C . MET A 1 199 ? -0.110 10.589 -9.067 1.00 91.00 199 MET A C 1
ATOM 1542 O O . MET A 1 199 ? -0.620 11.578 -8.551 1.00 91.00 199 MET A O 1
ATOM 1546 N N . TYR A 1 200 ? 0.585 10.641 -10.197 1.00 92.62 200 TYR A N 1
ATOM 1547 C CA . TYR A 1 200 ? 0.947 11.866 -10.892 1.00 92.62 200 TYR A CA 1
ATOM 1548 C C . TYR A 1 200 ? 0.266 11.962 -12.255 1.00 92.62 200 TYR A C 1
ATOM 1550 O O . TYR A 1 200 ? -0.172 10.974 -12.853 1.00 92.62 200 TYR A O 1
ATOM 1558 N N . GLU A 1 201 ? 0.149 13.185 -12.741 1.00 90.81 201 GLU A N 1
ATOM 1559 C CA . GLU A 1 201 ? -0.243 13.512 -14.103 1.00 90.81 201 GLU A CA 1
ATOM 1560 C C . GLU A 1 201 ? 0.771 14.484 -14.694 1.00 90.81 201 GLU A C 1
ATOM 1562 O O . GLU A 1 201 ? 1.277 15.355 -13.994 1.00 90.81 201 GLU A O 1
ATOM 1567 N N . TYR A 1 202 ? 1.097 14.321 -15.972 1.00 88.69 202 TYR A N 1
ATOM 1568 C CA . TYR A 1 202 ? 2.009 15.241 -16.635 1.00 88.69 202 TYR A CA 1
ATOM 1569 C C . TYR A 1 202 ? 1.247 16.470 -17.124 1.00 88.69 202 TYR A C 1
ATOM 1571 O O . TYR A 1 202 ? 0.304 16.333 -17.907 1.00 88.69 202 TYR A O 1
ATOM 1579 N N . ARG A 1 203 ? 1.655 17.655 -16.670 1.00 89.19 203 ARG A N 1
ATOM 1580 C CA . ARG A 1 203 ? 1.117 18.955 -17.084 1.00 89.19 203 ARG A CA 1
ATOM 1581 C C . ARG A 1 203 ? 2.242 19.983 -17.099 1.00 89.19 203 ARG A C 1
ATOM 1583 O O . ARG A 1 203 ? 3.098 19.975 -16.220 1.00 89.19 203 ARG A O 1
ATOM 1590 N N . ASP A 1 204 ? 2.249 20.843 -18.112 1.00 90.56 204 ASP A N 1
ATOM 1591 C CA . ASP A 1 204 ? 3.152 21.999 -18.195 1.00 90.56 204 ASP A CA 1
ATOM 1592 C C . ASP A 1 204 ? 4.641 21.660 -17.981 1.00 90.56 204 ASP A C 1
ATOM 1594 O O . ASP A 1 204 ? 5.378 22.372 -17.302 1.00 90.56 204 ASP A O 1
ATOM 1598 N N . GLY A 1 205 ? 5.099 20.535 -18.542 1.00 85.81 205 GLY A N 1
ATOM 1599 C CA . GLY A 1 205 ? 6.502 20.127 -18.433 1.00 85.81 205 GLY A CA 1
ATOM 1600 C C . GLY A 1 205 ? 6.880 19.415 -17.128 1.00 85.81 205 GLY A C 1
ATOM 1601 O O . GLY A 1 205 ? 8.057 19.123 -16.923 1.00 85.81 205 GLY A O 1
ATOM 1602 N N . CYS A 1 206 ? 5.924 19.140 -16.239 1.00 91.50 206 CYS A N 1
ATOM 1603 C CA . CYS A 1 206 ? 6.165 18.575 -14.913 1.00 91.50 206 CYS A CA 1
ATOM 1604 C C . CYS A 1 206 ? 5.149 17.471 -14.585 1.00 91.50 206 CYS A C 1
ATOM 1606 O O . CYS A 1 206 ? 4.002 17.497 -15.028 1.00 91.50 206 CYS A O 1
ATOM 1608 N N . TYR A 1 207 ? 5.552 16.484 -13.787 1.00 92.00 207 TYR A N 1
ATOM 1609 C CA . TYR A 1 207 ? 4.613 15.541 -13.187 1.00 92.00 207 TYR A CA 1
ATOM 1610 C C . TYR A 1 207 ? 4.034 16.164 -11.920 1.00 92.00 207 TYR A C 1
ATOM 1612 O O . TYR A 1 207 ? 4.733 16.291 -10.919 1.00 92.00 207 TYR A O 1
ATOM 1620 N N . SER A 1 208 ? 2.758 16.534 -11.937 1.00 94.12 208 SER A N 1
ATOM 1621 C CA . SER A 1 208 ? 2.045 17.072 -10.777 1.00 94.12 208 SER A CA 1
ATOM 1622 C C . SER A 1 208 ? 1.287 15.975 -10.041 1.00 94.12 208 SER A C 1
ATOM 1624 O O . SER A 1 208 ? 0.677 15.100 -10.662 1.00 94.12 208 SER A O 1
ATOM 1626 N N . LEU A 1 209 ? 1.316 16.006 -8.708 1.00 93.19 209 LEU A N 1
ATOM 1627 C CA . LEU A 1 209 ? 0.576 15.053 -7.888 1.00 93.19 209 LEU A CA 1
ATOM 1628 C C . LEU A 1 209 ? -0.927 15.242 -8.126 1.00 93.19 209 LEU A C 1
ATOM 1630 O O . LEU A 1 209 ? -1.473 16.327 -7.920 1.00 93.19 209 LEU A O 1
ATOM 1634 N N . ARG A 1 210 ? -1.622 14.174 -8.525 1.00 90.50 210 ARG A N 1
ATOM 1635 C CA . ARG A 1 210 ? -3.068 14.208 -8.751 1.00 90.50 210 ARG A CA 1
ATOM 1636 C C . ARG A 1 210 ? -3.780 14.567 -7.459 1.00 90.50 210 ARG A C 1
ATOM 1638 O O . ARG A 1 210 ? -3.542 13.950 -6.407 1.00 90.50 210 ARG A O 1
ATOM 1645 N N . SER A 1 211 ? -4.722 15.503 -7.572 1.00 86.75 211 SER A N 1
ATOM 1646 C CA . SER A 1 211 ? -5.649 15.814 -6.490 1.00 86.75 211 SER A CA 1
ATOM 1647 C C . SER A 1 211 ? -6.379 14.544 -6.056 1.00 86.75 211 SER A C 1
ATOM 1649 O O . SER A 1 211 ? -6.636 13.647 -6.861 1.00 86.75 211 SER A O 1
ATOM 1651 N N . PHE A 1 212 ? -6.747 14.464 -4.780 1.00 79.50 212 PHE A N 1
ATOM 1652 C CA . PHE A 1 212 ? -7.458 13.295 -4.269 1.00 79.50 212 PHE A CA 1
ATOM 1653 C C . PHE A 1 212 ? -8.795 13.041 -4.993 1.00 79.50 212 PHE A C 1
ATOM 1655 O O . PHE A 1 212 ? -9.220 11.897 -5.091 1.00 79.50 212 PHE A O 1
ATOM 1662 N N . ALA A 1 213 ? -9.434 14.091 -5.523 1.00 75.38 213 ALA A N 1
ATOM 1663 C CA . ALA A 1 213 ? -10.656 13.982 -6.322 1.00 75.38 213 ALA A CA 1
ATOM 1664 C C . ALA A 1 213 ? -10.405 13.407 -7.729 1.00 75.38 213 ALA A C 1
ATOM 1666 O O . ALA A 1 213 ? -11.258 12.708 -8.257 1.00 75.38 213 ALA A O 1
ATOM 1667 N N . ASN A 1 214 ? -9.226 13.657 -8.309 1.00 70.25 214 ASN A N 1
ATOM 1668 C CA . ASN A 1 214 ? -8.855 13.213 -9.659 1.00 70.25 214 ASN A CA 1
ATOM 1669 C C . ASN A 1 214 ? -8.182 11.828 -9.679 1.00 70.25 214 ASN A C 1
ATOM 1671 O O . ASN A 1 214 ? -7.715 11.369 -10.727 1.00 70.25 214 ASN A O 1
ATOM 1675 N N . ARG A 1 215 ? -8.072 11.158 -8.528 1.00 71.50 215 ARG A N 1
ATOM 1676 C CA . ARG A 1 215 ? -7.599 9.773 -8.461 1.00 71.50 215 ARG A CA 1
ATOM 1677 C C . ARG A 1 215 ? -8.783 8.875 -8.797 1.00 71.50 215 ARG A C 1
ATOM 1679 O O . ARG A 1 215 ? -9.776 8.883 -8.082 1.00 71.50 215 ARG A O 1
ATOM 1686 N N . ALA A 1 216 ? -8.685 8.157 -9.916 1.00 58.38 216 ALA A N 1
ATOM 1687 C CA . ALA A 1 216 ? -9.767 7.325 -10.427 1.00 58.38 216 ALA A CA 1
ATOM 1688 C C . ALA A 1 216 ? -10.236 6.326 -9.360 1.00 58.38 216 ALA A C 1
ATOM 1690 O O . ALA A 1 216 ? -9.443 5.517 -8.869 1.00 58.38 216 ALA A O 1
ATOM 1691 N N . PHE A 1 217 ? -11.527 6.374 -9.032 1.00 66.88 217 PHE A N 1
ATOM 1692 C CA . PHE A 1 217 ? -12.160 5.375 -8.189 1.00 66.88 217 PHE A CA 1
ATOM 1693 C C . PHE A 1 217 ? -12.556 4.189 -9.061 1.00 66.88 217 PHE A C 1
ATOM 1695 O O . PHE A 1 217 ? -13.449 4.297 -9.893 1.00 66.88 217 PHE A O 1
ATOM 1702 N N . LEU A 1 218 ? -11.875 3.050 -8.897 1.00 59.78 218 LEU A N 1
ATOM 1703 C CA . LEU A 1 218 ? -12.181 1.850 -9.693 1.00 59.78 218 LEU A CA 1
ATOM 1704 C C . LEU A 1 218 ? -13.555 1.249 -9.356 1.00 59.78 218 LEU A C 1
ATOM 1706 O O . LEU A 1 218 ? -14.090 0.471 -10.140 1.00 59.78 218 LEU A O 1
ATOM 1710 N N . PHE A 1 219 ? -14.119 1.589 -8.193 1.00 59.62 219 PHE A N 1
ATOM 1711 C CA . PHE A 1 219 ? -15.331 0.968 -7.665 1.00 59.62 219 PHE A CA 1
ATOM 1712 C C . PHE A 1 219 ? -16.264 2.035 -7.073 1.00 59.62 219 PHE A C 1
ATOM 1714 O O . PHE A 1 219 ? -16.168 2.348 -5.887 1.00 59.62 219 PHE A O 1
ATOM 1721 N N . GLY A 1 220 ? -17.147 2.606 -7.896 1.00 55.34 220 GLY A N 1
ATOM 1722 C CA . GLY A 1 220 ? -18.252 3.454 -7.437 1.00 55.34 220 GLY A CA 1
ATOM 1723 C C . GLY A 1 220 ? -18.629 4.570 -8.411 1.00 55.34 220 GLY A C 1
ATOM 1724 O O . GLY A 1 220 ? -17.797 5.045 -9.176 1.00 55.34 220 GLY A O 1
ATOM 1725 N N . ASN A 1 221 ? -19.890 5.007 -8.356 1.00 59.34 221 ASN A N 1
ATOM 1726 C CA . ASN A 1 221 ? -20.292 6.295 -8.926 1.00 59.34 221 ASN A CA 1
ATOM 1727 C C . ASN A 1 221 ? -19.598 7.418 -8.136 1.00 59.34 221 ASN A C 1
ATOM 1729 O O . ASN A 1 221 ? -19.449 7.289 -6.918 1.00 59.34 221 ASN A O 1
ATOM 1733 N N . ASP A 1 222 ? -19.266 8.536 -8.791 1.00 58.50 222 ASP A N 1
ATOM 1734 C CA . ASP A 1 222 ? -18.574 9.708 -8.209 1.00 58.50 222 ASP A CA 1
ATOM 1735 C C . ASP A 1 222 ? -19.199 10.257 -6.904 1.00 58.50 222 ASP A C 1
ATOM 1737 O O . ASP A 1 222 ? -18.579 11.029 -6.174 1.00 58.50 222 ASP A O 1
ATOM 1741 N N . SER A 1 223 ? -20.427 9.850 -6.571 1.00 59.62 223 SER A N 1
ATOM 1742 C CA . SER A 1 223 ? -21.142 10.233 -5.355 1.00 59.62 223 SER A CA 1
ATOM 1743 C C . SER A 1 223 ? -20.827 9.391 -4.107 1.00 59.62 223 SER A C 1
ATOM 1745 O O . SER A 1 223 ? -21.259 9.764 -3.014 1.00 59.62 223 SER A O 1
ATOM 1747 N N . GLN A 1 224 ? -20.146 8.243 -4.213 1.00 65.44 224 GLN A N 1
ATOM 1748 C CA . GLN A 1 224 ? -19.917 7.364 -3.056 1.00 65.44 224 GLN A CA 1
ATOM 1749 C C . GLN A 1 224 ? -18.703 7.788 -2.214 1.00 65.44 224 GLN A C 1
ATOM 1751 O O . GLN A 1 224 ? -17.611 8.056 -2.712 1.00 65.44 224 GLN A O 1
ATOM 1756 N N . ARG A 1 225 ? -18.881 7.814 -0.886 1.00 79.00 225 ARG A N 1
ATOM 1757 C CA . ARG A 1 225 ? -17.791 8.066 0.067 1.00 79.00 225 ARG A CA 1
ATOM 1758 C C . ARG A 1 225 ? -16.828 6.879 0.065 1.00 79.00 225 ARG A C 1
ATOM 1760 O O . ARG A 1 225 ? -17.195 5.785 0.485 1.00 79.00 225 ARG A O 1
ATOM 1767 N N . ASN A 1 226 ? -15.582 7.106 -0.344 1.00 86.38 226 ASN A N 1
ATOM 1768 C CA . ASN A 1 226 ? -14.544 6.081 -0.249 1.00 86.38 226 ASN A CA 1
ATOM 1769 C C . ASN A 1 226 ? -14.154 5.778 1.211 1.00 86.38 226 ASN A C 1
ATOM 1771 O O . ASN A 1 226 ? -14.448 6.537 2.138 1.00 86.38 226 ASN A O 1
ATOM 1775 N N . TRP A 1 227 ? -13.455 4.663 1.418 1.00 92.38 227 TRP A N 1
ATOM 1776 C CA . TRP A 1 227 ? -13.142 4.183 2.762 1.00 92.38 227 TRP A CA 1
ATOM 1777 C C . TRP A 1 227 ? -12.118 5.055 3.513 1.00 92.38 227 TRP A C 1
ATOM 1779 O O . TRP A 1 227 ? -12.204 5.141 4.735 1.00 92.38 227 TRP A O 1
ATOM 1789 N N . TYR A 1 228 ? -11.216 5.774 2.824 1.00 93.44 228 TYR A N 1
ATOM 1790 C CA . TYR A 1 228 ? -10.368 6.783 3.482 1.00 93.44 228 TYR A CA 1
ATOM 1791 C C . TYR A 1 228 ? -11.210 7.911 4.069 1.00 93.44 228 TYR A C 1
ATOM 1793 O O . TYR A 1 228 ? -10.960 8.345 5.188 1.00 93.44 228 TYR A O 1
ATOM 1801 N N . HIS A 1 229 ? -12.241 8.367 3.353 1.00 89.94 229 HIS A N 1
ATOM 1802 C CA . HIS A 1 229 ? -13.161 9.375 3.871 1.00 89.94 229 HIS A CA 1
ATOM 1803 C C . HIS A 1 229 ? -13.872 8.879 5.139 1.00 89.94 229 HIS A C 1
ATOM 1805 O O . HIS A 1 229 ? -13.976 9.621 6.114 1.00 89.94 229 HIS A O 1
ATOM 1811 N N . GLN A 1 230 ? -14.328 7.624 5.148 1.00 91.50 230 GLN A N 1
ATOM 1812 C CA . GLN A 1 230 ? -14.959 7.027 6.327 1.00 91.50 230 GLN A CA 1
ATOM 1813 C C . GLN A 1 230 ? -13.982 6.906 7.507 1.00 91.50 230 GLN A C 1
ATOM 1815 O O . GLN A 1 230 ? -14.312 7.338 8.610 1.00 91.50 230 GLN A O 1
ATOM 1820 N N . LEU A 1 231 ? -12.760 6.415 7.266 1.00 94.06 231 LEU A N 1
ATOM 1821 C CA . LEU A 1 231 ? -11.707 6.326 8.280 1.00 94.06 231 LEU A CA 1
ATOM 1822 C C . LEU A 1 231 ? -11.395 7.699 8.892 1.00 94.06 231 LEU A C 1
ATOM 1824 O O . LEU A 1 231 ? -11.371 7.843 10.111 1.00 94.06 231 LEU A O 1
ATOM 1828 N N . ILE A 1 232 ? -11.190 8.717 8.055 1.00 93.81 232 ILE A N 1
ATOM 1829 C CA . ILE A 1 232 ? -10.861 10.080 8.494 1.00 93.81 232 ILE A CA 1
ATOM 1830 C C . ILE A 1 232 ? -12.003 10.687 9.309 1.00 93.81 232 ILE A C 1
ATOM 1832 O O . ILE A 1 232 ? -11.752 11.328 10.328 1.00 93.81 232 ILE A O 1
ATOM 1836 N N . ASN A 1 233 ? -13.253 10.470 8.900 1.00 91.62 233 ASN A N 1
ATOM 1837 C CA . ASN A 1 233 ? -14.399 10.918 9.686 1.00 91.62 233 ASN A CA 1
ATOM 1838 C C . ASN A 1 233 ? -14.459 10.213 11.037 1.00 91.62 233 ASN A C 1
ATOM 1840 O O . ASN A 1 233 ? -14.723 10.869 12.036 1.00 91.62 233 ASN A O 1
ATOM 1844 N N . ALA A 1 234 ? -14.158 8.918 11.085 1.00 91.88 234 ALA A N 1
ATOM 1845 C CA . ALA A 1 234 ? -14.165 8.172 12.330 1.00 91.88 234 ALA A CA 1
ATOM 1846 C C . ALA A 1 234 ? -13.008 8.561 13.272 1.00 91.88 234 ALA A C 1
ATOM 1848 O O . ALA A 1 234 ? -13.184 8.563 14.485 1.00 91.88 234 ALA A O 1
ATOM 1849 N N . ILE A 1 235 ? -11.853 8.974 12.733 1.00 92.81 235 ILE A N 1
ATOM 1850 C CA . ILE A 1 235 ? -10.762 9.595 13.511 1.00 92.81 235 ILE A CA 1
ATOM 1851 C C . ILE A 1 235 ? -11.227 10.905 14.160 1.00 92.81 235 ILE A C 1
ATOM 1853 O O . ILE A 1 235 ? -10.867 11.207 15.296 1.00 92.81 235 ILE A O 1
ATOM 1857 N N . ARG A 1 236 ? -12.011 11.699 13.429 1.00 92.12 236 ARG A N 1
ATOM 1858 C CA . ARG A 1 236 ? -12.512 13.003 13.887 1.00 92.12 236 ARG A CA 1
ATOM 1859 C C . ARG A 1 236 ? -13.754 12.904 14.753 1.00 92.12 236 ARG A C 1
ATOM 1861 O O . ARG A 1 236 ? -14.155 13.909 15.342 1.00 92.12 236 ARG A O 1
ATOM 1868 N N . ASP A 1 237 ? -14.398 11.746 14.783 1.00 89.94 237 ASP A N 1
ATOM 1869 C CA . ASP A 1 237 ? -15.675 11.603 15.453 1.00 89.94 237 ASP A CA 1
ATOM 1870 C C . ASP A 1 237 ? -15.522 11.862 16.958 1.00 89.94 237 ASP A C 1
ATOM 1872 O O . ASP A 1 237 ? -14.669 11.299 17.645 1.00 89.94 237 ASP A O 1
ATOM 1876 N N . GLY A 1 238 ? -16.311 12.808 17.463 1.00 81.25 238 GLY A N 1
ATOM 1877 C CA . GLY A 1 238 ? -16.208 13.303 18.835 1.00 81.25 238 GLY A CA 1
ATOM 1878 C C . GLY A 1 238 ? -14.912 14.058 19.182 1.00 81.25 238 GLY A C 1
ATOM 1879 O O . GLY A 1 238 ? -14.653 14.282 20.373 1.00 81.25 238 GLY A O 1
ATOM 1880 N N . ALA A 1 239 ? -14.104 14.458 18.197 1.00 90.50 239 ALA A N 1
ATOM 1881 C CA . ALA A 1 239 ? -13.030 15.428 18.378 1.00 90.50 239 ALA A CA 1
ATOM 1882 C C . ALA A 1 239 ? -13.559 16.849 18.111 1.00 90.50 239 ALA A C 1
ATOM 1884 O O . ALA A 1 239 ? -13.966 17.203 17.003 1.00 90.50 239 ALA A O 1
ATOM 1885 N N . GLU A 1 240 ? -13.571 17.676 19.151 1.00 90.88 240 GLU A N 1
ATOM 1886 C CA . GLU A 1 240 ? -14.066 19.059 19.105 1.00 90.88 240 GLU A CA 1
ATOM 1887 C C . GLU A 1 240 ? -12.941 20.064 18.824 1.00 90.88 240 GLU A C 1
ATOM 1889 O O . GLU A 1 240 ? -13.193 21.165 18.346 1.00 90.88 240 GLU A O 1
ATOM 1894 N N . SER A 1 241 ? -11.694 19.663 19.075 1.00 91.38 241 SER A N 1
ATOM 1895 C CA . SER A 1 241 ? -10.487 20.479 18.933 1.00 91.38 241 SER A CA 1
ATOM 1896 C C . SER A 1 241 ? -9.281 19.651 18.479 1.00 91.38 241 SER A C 1
ATOM 1898 O O . SER A 1 241 ? -9.283 18.420 18.588 1.00 91.38 241 SER A O 1
ATOM 1900 N N . ALA A 1 242 ? -8.220 20.332 18.033 1.00 90.12 242 ALA A N 1
ATOM 1901 C CA . ALA A 1 242 ? -6.924 19.723 17.729 1.00 90.12 242 ALA A CA 1
ATOM 1902 C C . ALA A 1 242 ? -6.371 18.894 18.904 1.00 90.12 242 ALA A C 1
ATOM 1904 O O . ALA A 1 242 ? -5.909 17.774 18.714 1.00 90.12 242 ALA A O 1
ATOM 1905 N N . GLU A 1 243 ? -6.495 19.405 20.131 1.00 91.56 243 GLU A N 1
ATOM 1906 C CA . GLU A 1 243 ? -6.033 18.703 21.332 1.00 91.56 243 GLU A CA 1
ATOM 1907 C C . GLU A 1 243 ? -6.838 17.425 21.585 1.00 91.56 243 GLU A C 1
ATOM 1909 O O . GLU A 1 243 ? -6.294 16.378 21.926 1.00 91.56 243 GLU A O 1
ATOM 1914 N N . SER A 1 244 ? -8.148 17.473 21.343 1.00 91.94 244 SER A N 1
ATOM 1915 C CA . SER A 1 244 ? -9.016 16.316 21.543 1.00 91.94 244 SER A CA 1
ATOM 1916 C C . SER A 1 244 ? -8.766 15.176 20.547 1.00 91.94 244 SER A C 1
ATOM 1918 O O . SER A 1 244 ? -9.083 14.030 20.872 1.00 91.94 244 SER A O 1
ATOM 1920 N N . LEU A 1 245 ? -8.169 15.461 19.378 1.00 92.12 245 LEU A N 1
ATOM 1921 C CA . LEU A 1 245 ? -7.742 14.436 18.417 1.00 92.12 245 LEU A CA 1
ATOM 1922 C C . LEU A 1 245 ? -6.604 13.571 18.966 1.00 92.12 245 LEU A C 1
ATOM 1924 O O . LEU A 1 245 ? -6.550 12.387 18.646 1.00 92.12 245 LEU A O 1
ATOM 1928 N N . LYS A 1 246 ? -5.743 14.117 19.837 1.00 92.38 246 LYS A N 1
ATOM 1929 C CA . LYS A 1 246 ? -4.645 13.371 20.480 1.00 92.38 246 LYS A CA 1
ATOM 1930 C C . LYS A 1 246 ? -5.134 12.253 21.406 1.00 92.38 246 LYS A C 1
ATOM 1932 O O . LYS A 1 246 ? -4.346 11.418 21.831 1.00 92.38 246 LYS A O 1
ATOM 1937 N N . ARG A 1 247 ? -6.436 12.213 21.721 1.00 92.69 247 ARG A N 1
ATOM 1938 C CA . ARG A 1 247 ? -7.057 11.080 22.428 1.00 92.69 247 ARG A CA 1
ATOM 1939 C C . ARG A 1 247 ? -7.192 9.835 21.553 1.00 92.69 247 ARG A C 1
ATOM 1941 O O . ARG A 1 247 ? -7.393 8.753 22.100 1.00 92.69 247 ARG A O 1
ATOM 1948 N N . SER A 1 248 ? -7.107 9.982 20.229 1.00 93.81 248 SER A N 1
ATOM 1949 C CA . SER A 1 248 ? -7.040 8.847 19.315 1.00 93.81 248 SER A CA 1
ATOM 1950 C C . SER A 1 248 ? -5.817 7.997 19.649 1.00 93.81 248 SER A C 1
ATOM 1952 O O . SER A 1 248 ? -4.698 8.494 19.711 1.00 93.81 248 SER A O 1
ATOM 1954 N N . ARG A 1 249 ? -6.035 6.701 19.849 1.00 96.06 249 ARG A N 1
ATOM 1955 C CA . ARG A 1 249 ? -4.998 5.679 20.033 1.00 96.06 249 ARG A CA 1
ATOM 1956 C C . ARG A 1 249 ? -4.862 4.801 18.790 1.00 96.06 249 ARG A C 1
ATOM 1958 O O . ARG A 1 249 ? -4.477 3.634 18.897 1.00 96.06 249 ARG A O 1
ATOM 1965 N N . LEU A 1 250 ? -5.238 5.343 17.629 1.00 97.25 250 LEU A N 1
ATOM 1966 C CA . LEU A 1 250 ? -5.057 4.693 16.339 1.00 97.25 250 LEU A CA 1
ATOM 1967 C C . LEU A 1 250 ? -3.582 4.732 15.937 1.00 97.25 250 LEU A C 1
ATOM 1969 O O . LEU A 1 250 ? -2.965 5.791 15.883 1.00 97.25 250 LEU A O 1
ATOM 1973 N N . GLN A 1 251 ? -3.058 3.571 15.576 1.00 98.25 251 GLN A N 1
ATOM 1974 C CA . GLN A 1 251 ? -1.779 3.408 14.899 1.00 98.25 251 GLN A CA 1
ATOM 1975 C C . GLN A 1 251 ? -2.021 2.686 13.577 1.00 98.25 251 GLN A C 1
ATOM 1977 O O . GLN A 1 251 ? -2.901 1.826 13.484 1.00 98.25 251 GLN A O 1
ATOM 1982 N N . ILE A 1 252 ? -1.252 3.019 12.549 1.00 98.44 252 ILE A N 1
ATOM 1983 C CA . ILE A 1 252 ? -1.391 2.423 11.223 1.00 98.44 252 ILE A CA 1
ATOM 1984 C C . ILE A 1 252 ? -0.107 1.686 10.882 1.00 98.44 252 ILE A C 1
ATOM 1986 O O . ILE A 1 252 ? 0.990 2.214 11.022 1.00 98.44 252 ILE A O 1
ATOM 1990 N N . ILE A 1 253 ? -0.243 0.454 10.419 1.00 98.50 253 ILE A N 1
ATOM 1991 C CA . ILE A 1 253 ? 0.853 -0.332 9.867 1.00 98.50 253 ILE A CA 1
ATOM 1992 C C . ILE A 1 253 ? 0.493 -0.592 8.417 1.00 98.50 253 ILE A C 1
ATOM 1994 O O . ILE A 1 253 ? -0.569 -1.138 8.133 1.00 98.50 253 ILE A O 1
ATOM 1998 N N . THR A 1 254 ? 1.353 -0.209 7.489 1.00 97.88 254 THR A N 1
ATOM 1999 C CA . THR A 1 254 ? 1.085 -0.404 6.070 1.00 97.88 254 THR A CA 1
ATOM 2000 C C . THR A 1 254 ? 2.206 -1.181 5.411 1.00 97.88 254 THR A C 1
ATOM 2002 O O . THR A 1 254 ? 3.392 -0.964 5.665 1.00 97.88 254 THR A O 1
ATOM 2005 N N . PHE A 1 255 ? 1.790 -2.121 4.573 1.00 96.25 255 PHE A N 1
ATOM 2006 C CA . PHE A 1 255 ? 2.651 -2.893 3.685 1.00 96.25 255 PHE A CA 1
ATOM 2007 C C . PHE A 1 255 ? 2.669 -2.299 2.274 1.00 96.25 255 PHE A C 1
ATOM 2009 O O . PHE A 1 255 ? 3.279 -2.869 1.374 1.00 96.25 255 PHE A O 1
ATOM 2016 N N . ASN A 1 256 ? 1.986 -1.172 2.076 1.00 95.69 256 ASN A N 1
ATOM 2017 C CA . ASN A 1 256 ? 1.918 -0.509 0.789 1.00 95.69 256 ASN A CA 1
ATOM 2018 C C . ASN A 1 256 ? 3.134 0.387 0.601 1.00 95.69 256 ASN A C 1
ATOM 2020 O O . ASN A 1 256 ? 3.556 1.099 1.512 1.00 95.69 256 ASN A O 1
ATOM 2024 N N . TYR A 1 257 ? 3.647 0.369 -0.622 1.00 95.25 257 TYR A N 1
ATOM 2025 C CA . TYR A 1 257 ? 4.728 1.240 -1.067 1.00 95.25 257 TYR A CA 1
ATOM 2026 C C . TYR A 1 257 ? 4.236 2.636 -1.450 1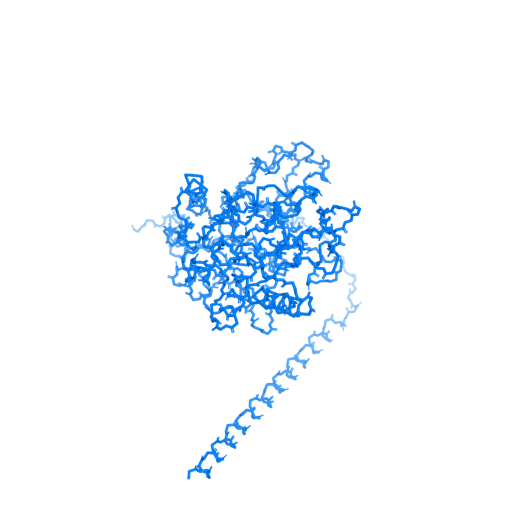.00 95.25 257 TYR A C 1
ATOM 2028 O O . TYR A 1 257 ? 5.028 3.565 -1.559 1.00 95.25 257 TYR A O 1
ATOM 2036 N N . ASP A 1 258 ? 2.940 2.787 -1.711 1.00 94.94 258 ASP A N 1
ATOM 2037 C CA . ASP A 1 258 ? 2.341 4.076 -2.023 1.00 94.94 258 ASP A CA 1
ATOM 2038 C C . ASP A 1 258 ? 2.064 4.909 -0.758 1.00 94.94 258 ASP A C 1
ATOM 2040 O O . ASP A 1 258 ? 2.103 4.411 0.365 1.00 94.94 258 ASP A O 1
ATOM 2044 N N . ARG A 1 259 ? 1.763 6.195 -0.970 1.00 95.56 259 ARG A N 1
ATOM 2045 C CA . ARG A 1 259 ? 1.419 7.172 0.078 1.00 95.56 259 ARG A CA 1
ATOM 2046 C C . ARG A 1 259 ? -0.013 7.686 -0.057 1.00 95.56 259 ARG A C 1
ATOM 2048 O O . ARG A 1 259 ? -0.309 8.841 0.252 1.00 95.56 259 ARG A O 1
ATOM 2055 N N . THR A 1 260 ? -0.912 6.891 -0.646 1.00 94.25 260 THR A N 1
ATOM 2056 C CA . THR A 1 260 ? -2.269 7.363 -0.966 1.00 94.25 260 THR A CA 1
ATOM 2057 C C . THR A 1 260 ? -3.074 7.721 0.274 1.00 94.25 260 THR A C 1
ATOM 2059 O O . THR A 1 260 ? -3.797 8.721 0.235 1.00 94.25 260 THR A O 1
ATOM 2062 N N . LEU A 1 261 ? -2.925 6.957 1.359 1.00 95.31 261 LEU A N 1
ATOM 2063 C CA . LEU A 1 261 ? -3.593 7.207 2.634 1.00 95.31 261 LEU A CA 1
ATOM 2064 C C . LEU A 1 261 ? -3.096 8.504 3.279 1.00 95.31 261 LEU A C 1
ATOM 2066 O O . LEU A 1 261 ? -3.903 9.327 3.701 1.00 95.31 261 LEU A O 1
ATOM 2070 N N . GLU A 1 262 ? -1.788 8.723 3.306 1.00 96.06 262 GLU A N 1
ATOM 2071 C CA . GLU A 1 262 ? -1.161 9.917 3.872 1.00 96.06 262 GLU A CA 1
ATOM 2072 C C . GLU A 1 262 ? -1.520 11.157 3.063 1.00 96.06 262 GLU A C 1
ATOM 2074 O O . GLU A 1 262 ? -1.946 12.147 3.645 1.00 96.06 262 GLU A O 1
ATOM 2079 N N . CYS A 1 263 ? -1.500 11.081 1.727 1.00 93.75 263 CYS A N 1
ATOM 2080 C CA . CYS A 1 263 ? -2.022 12.159 0.885 1.00 93.75 263 CYS A CA 1
ATOM 2081 C C . CYS A 1 263 ? -3.492 12.484 1.205 1.00 93.75 263 CYS A C 1
ATOM 2083 O O . CYS A 1 263 ? -3.902 13.647 1.157 1.00 93.75 263 CYS A O 1
ATOM 2085 N N . ALA A 1 264 ? -4.312 11.465 1.493 1.00 92.81 264 ALA A N 1
ATOM 2086 C CA . ALA A 1 264 ? -5.705 11.668 1.874 1.00 92.81 264 ALA A CA 1
ATOM 2087 C C . ALA A 1 264 ? -5.813 12.330 3.256 1.00 92.81 264 ALA A C 1
ATOM 2089 O O . ALA A 1 264 ? -6.617 13.248 3.427 1.00 92.81 264 ALA A O 1
ATOM 2090 N N . LEU A 1 265 ? -4.991 11.909 4.219 1.00 94.06 265 LEU A N 1
ATOM 2091 C CA . LEU A 1 265 ? -4.902 12.516 5.546 1.00 94.06 265 LEU A CA 1
ATOM 2092 C C . LEU A 1 265 ? -4.451 13.979 5.450 1.00 94.06 265 LEU A C 1
ATOM 2094 O O . LEU A 1 265 ? -5.166 14.846 5.946 1.00 94.06 265 LEU A O 1
ATOM 2098 N N . ASP A 1 266 ? -3.368 14.270 4.729 1.00 92.50 266 ASP A N 1
ATOM 2099 C CA . ASP A 1 266 ? -2.857 15.625 4.485 1.00 92.50 266 ASP A CA 1
ATOM 2100 C C . ASP A 1 266 ? -3.938 16.536 3.918 1.00 92.50 266 ASP A C 1
ATOM 2102 O O . ASP A 1 266 ? -4.305 17.550 4.519 1.00 92.50 266 ASP A O 1
ATOM 2106 N N . SER A 1 267 ? -4.525 16.124 2.793 1.00 90.25 267 SER A N 1
ATOM 2107 C CA . SER A 1 267 ? -5.551 16.907 2.115 1.00 90.25 267 SER A CA 1
ATOM 2108 C C . SER A 1 267 ? -6.762 17.142 3.012 1.00 90.25 267 SER A C 1
ATOM 2110 O O . SER A 1 267 ? -7.301 18.247 3.059 1.00 90.25 267 SER A O 1
ATOM 2112 N N . ARG A 1 268 ? -7.232 16.129 3.747 1.00 90.44 268 ARG A N 1
ATOM 2113 C CA . ARG A 1 268 ? -8.447 16.285 4.551 1.00 90.44 268 ARG A CA 1
ATOM 2114 C C . ARG A 1 268 ? -8.194 17.052 5.836 1.00 90.44 268 ARG A C 1
ATOM 2116 O O . ARG A 1 268 ? -9.098 17.785 6.242 1.00 90.44 268 ARG A O 1
ATOM 2123 N N . PHE A 1 269 ? -7.057 16.879 6.510 1.00 90.62 269 PHE A N 1
ATOM 2124 C CA . PHE A 1 269 ? -6.724 17.603 7.748 1.00 90.62 269 PHE A CA 1
ATOM 2125 C C . PHE A 1 269 ? -6.432 19.078 7.491 1.00 90.62 269 PHE A C 1
ATOM 2127 O O . PHE A 1 269 ? -6.931 19.907 8.247 1.00 90.62 269 PHE A O 1
ATOM 2134 N N . ALA A 1 270 ? -5.792 19.418 6.371 1.00 89.88 270 ALA A N 1
ATOM 2135 C CA . ALA A 1 270 ? -5.628 20.811 5.955 1.00 89.88 270 ALA A CA 1
ATOM 2136 C C . ALA A 1 270 ? -6.971 21.513 5.658 1.00 89.88 270 ALA A C 1
ATOM 2138 O O . ALA A 1 270 ? -7.115 22.710 5.883 1.00 89.88 270 ALA A O 1
ATOM 2139 N N . ASN A 1 271 ? -7.985 20.766 5.206 1.00 88.31 271 ASN A N 1
ATOM 2140 C CA . ASN A 1 271 ? -9.275 21.311 4.764 1.00 88.31 271 ASN A CA 1
ATOM 2141 C C . ASN A 1 271 ? -10.361 21.423 5.858 1.00 88.31 271 ASN A C 1
ATOM 2143 O O . ASN A 1 271 ? -11.550 21.463 5.540 1.00 88.31 271 ASN A O 1
ATOM 2147 N N . THR A 1 272 ? -10.009 21.447 7.149 1.00 86.88 272 THR A N 1
ATOM 2148 C CA . THR A 1 272 ? -10.995 21.588 8.238 1.00 86.88 272 THR A CA 1
ATOM 2149 C C . THR A 1 272 ? -10.595 22.661 9.247 1.00 86.88 272 THR A C 1
ATOM 2151 O O . THR A 1 272 ? -9.657 22.492 10.021 1.00 86.88 272 THR A O 1
ATOM 2154 N N . SER A 1 273 ? -11.374 23.744 9.320 1.00 91.25 273 SER A N 1
ATOM 2155 C CA . SER A 1 273 ? -11.151 24.822 10.295 1.00 91.25 273 SER A CA 1
ATOM 2156 C C . SER A 1 273 ? -11.286 24.349 11.744 1.00 91.25 273 SER A C 1
ATOM 2158 O O . SER A 1 273 ? -10.566 24.827 12.616 1.00 91.25 273 SER A O 1
ATOM 2160 N N . ARG A 1 274 ? -12.142 23.347 12.004 1.00 88.94 274 ARG A N 1
ATOM 2161 C CA . ARG A 1 274 ? -12.342 22.765 13.346 1.00 88.94 274 ARG A CA 1
ATOM 2162 C C . ARG A 1 274 ? -11.045 22.221 13.953 1.00 88.94 274 ARG A C 1
ATOM 2164 O O . ARG A 1 274 ? -10.935 22.098 15.169 1.00 88.94 274 ARG A O 1
ATOM 2171 N N . HIS A 1 275 ? -10.096 21.808 13.118 1.00 88.56 275 HIS A N 1
ATOM 2172 C CA . HIS A 1 275 ? -8.840 21.194 13.553 1.00 88.56 275 HIS A CA 1
ATOM 2173 C C . HIS A 1 275 ? -7.645 21.953 12.972 1.00 88.56 275 HIS A C 1
ATOM 2175 O O . HIS A 1 275 ? -6.591 21.363 12.748 1.00 88.56 275 HIS A O 1
ATOM 2181 N N . ALA A 1 276 ? -7.819 23.251 12.701 1.00 88.81 276 ALA A N 1
ATOM 2182 C CA . ALA A 1 276 ? -6.746 24.103 12.216 1.00 88.81 276 ALA A CA 1
ATOM 2183 C C . ALA A 1 276 ? -5.526 24.002 13.149 1.00 88.81 276 ALA A C 1
ATOM 2185 O O . ALA A 1 276 ? -5.664 24.038 14.372 1.00 88.81 276 ALA A O 1
ATOM 2186 N N . GLY A 1 277 ? -4.341 23.826 12.562 1.00 86.38 277 GLY A N 1
ATOM 2187 C CA . GLY A 1 277 ? -3.085 23.642 13.294 1.00 86.38 277 GLY A CA 1
ATOM 2188 C C . GLY A 1 277 ? -2.813 22.220 13.800 1.00 86.38 277 GLY A C 1
ATOM 2189 O O . GLY A 1 277 ? -1.711 21.963 14.272 1.00 86.38 277 GLY A O 1
ATOM 2190 N N . ALA A 1 278 ? -3.756 21.276 13.687 1.00 91.12 278 ALA A N 1
ATOM 2191 C CA . ALA A 1 278 ? -3.478 19.873 13.986 1.00 91.12 278 ALA A CA 1
ATOM 2192 C C . ALA A 1 278 ? -2.672 19.230 12.848 1.00 91.12 278 ALA A C 1
ATOM 2194 O O . ALA A 1 278 ? -3.150 19.142 11.715 1.00 91.12 278 ALA A O 1
ATOM 2195 N N . ASN A 1 279 ? -1.487 18.710 13.159 1.00 94.12 279 ASN A N 1
ATOM 2196 C CA . ASN A 1 279 ? -0.744 17.838 12.258 1.00 94.12 279 ASN A CA 1
ATOM 2197 C C . ASN A 1 279 ? -1.094 16.379 12.575 1.00 94.12 279 ASN A C 1
ATOM 2199 O O . ASN A 1 279 ? -0.819 15.886 13.667 1.00 94.12 279 ASN A O 1
ATOM 2203 N N . TRP A 1 280 ? -1.717 15.675 11.626 1.00 95.12 280 TRP A N 1
ATOM 2204 C CA . TRP A 1 280 ? -2.136 14.287 11.843 1.00 95.12 280 TRP A CA 1
ATOM 2205 C C . TRP A 1 280 ? -0.949 13.354 12.115 1.00 95.12 280 TRP A C 1
ATOM 2207 O O . TRP A 1 280 ? -1.132 12.354 12.806 1.00 95.12 280 TRP A O 1
ATOM 2217 N N . ARG A 1 281 ? 0.257 13.691 11.632 1.00 96.00 281 ARG A N 1
ATOM 2218 C CA . ARG A 1 281 ? 1.479 12.900 11.858 1.00 96.00 281 ARG A CA 1
ATOM 2219 C C . ARG A 1 281 ? 1.877 12.842 13.334 1.00 96.00 281 ARG A C 1
ATOM 2221 O O . ARG A 1 281 ? 2.442 11.843 13.762 1.00 96.00 281 ARG A O 1
ATOM 2228 N N . ASP A 1 282 ? 1.511 13.858 14.115 1.00 95.50 282 ASP A N 1
ATOM 2229 C CA . ASP A 1 282 ? 1.754 13.899 15.565 1.00 95.50 282 ASP A CA 1
ATOM 2230 C C . ASP A 1 282 ? 0.698 13.104 16.355 1.00 95.50 282 ASP A C 1
ATOM 2232 O O . ASP A 1 282 ? 0.836 12.889 17.557 1.00 95.50 282 ASP A O 1
ATOM 2236 N N . ILE A 1 283 ? -0.387 12.699 15.688 1.00 94.88 283 ILE A N 1
ATOM 2237 C CA . ILE A 1 283 ? -1.553 12.048 16.296 1.00 94.88 283 ILE A CA 1
ATOM 2238 C C . ILE A 1 283 ? -1.595 10.560 15.936 1.00 94.88 283 ILE A C 1
ATOM 2240 O O . ILE A 1 283 ? -1.966 9.737 16.768 1.00 94.88 283 ILE A O 1
ATOM 2244 N N . ILE A 1 284 ? -1.249 10.211 14.696 1.00 96.94 284 ILE A N 1
ATOM 2245 C CA . ILE A 1 284 ? -1.406 8.864 14.146 1.00 96.94 284 ILE A CA 1
ATOM 2246 C C . ILE A 1 284 ? -0.049 8.377 13.642 1.00 96.94 284 ILE A C 1
ATOM 2248 O O . ILE A 1 284 ? 0.351 8.725 12.528 1.00 96.94 284 ILE A O 1
ATOM 2252 N N . PRO A 1 285 ? 0.651 7.538 14.419 1.00 97.56 285 PRO A N 1
ATOM 2253 C CA . PRO A 1 285 ? 1.846 6.862 13.941 1.00 97.56 285 PRO A CA 1
ATOM 2254 C C . PRO A 1 285 ? 1.524 5.979 12.730 1.00 97.56 285 PRO A C 1
ATOM 2256 O O . PRO A 1 285 ? 0.572 5.194 12.771 1.00 97.56 285 PRO A O 1
ATOM 2259 N N . VAL A 1 286 ? 2.332 6.084 11.670 1.00 97.69 286 VAL A N 1
ATOM 2260 C CA . VAL A 1 286 ? 2.234 5.239 10.469 1.00 97.69 286 VAL A CA 1
ATOM 2261 C C . VAL A 1 286 ? 3.558 4.515 10.248 1.00 97.69 286 VAL A C 1
ATOM 2263 O O . VAL A 1 286 ? 4.594 5.139 10.028 1.00 97.69 286 VAL A O 1
ATOM 2266 N N . TYR A 1 287 ? 3.524 3.186 10.293 1.00 97.62 287 TYR A N 1
ATOM 2267 C CA . TYR A 1 287 ? 4.689 2.322 10.125 1.00 97.62 287 TYR A CA 1
ATOM 2268 C C . TYR A 1 287 ? 4.699 1.699 8.724 1.00 97.62 287 TYR A C 1
ATOM 2270 O O . TYR A 1 287 ? 3.887 0.819 8.431 1.00 97.62 287 TYR A O 1
ATOM 2278 N N . HIS A 1 288 ? 5.642 2.118 7.876 1.00 96.94 288 HIS A N 1
ATOM 2279 C CA . HIS A 1 288 ? 5.881 1.528 6.552 1.00 96.94 288 HIS A CA 1
ATOM 2280 C C . HIS A 1 288 ? 6.900 0.405 6.671 1.00 96.94 288 HIS A C 1
ATOM 2282 O O . HIS A 1 288 ? 8.104 0.632 6.599 1.00 96.94 288 HIS A O 1
ATOM 2288 N N . VAL A 1 289 ? 6.430 -0.819 6.889 1.00 95.31 289 VAL A N 1
ATOM 2289 C CA . VAL A 1 289 ? 7.305 -1.949 7.266 1.00 95.31 289 VAL A CA 1
ATOM 2290 C C . VAL A 1 289 ? 8.229 -2.430 6.144 1.00 95.31 289 VAL A C 1
ATOM 2292 O O . VAL A 1 289 ? 9.229 -3.102 6.421 1.00 95.31 289 VAL A O 1
ATOM 2295 N N . HIS A 1 290 ? 7.917 -2.025 4.911 1.00 93.44 290 HIS A N 1
ATOM 2296 C CA . HIS A 1 290 ? 8.682 -2.275 3.687 1.00 93.44 290 HIS A CA 1
ATOM 2297 C C . HIS A 1 290 ? 9.273 -0.990 3.084 1.00 93.44 290 HIS A C 1
ATOM 2299 O O . HIS A 1 290 ? 9.691 -0.972 1.928 1.00 93.44 290 HIS A O 1
ATOM 2305 N N . GLY A 1 291 ? 9.312 0.100 3.856 1.00 93.12 291 GLY A N 1
ATOM 2306 C CA . GLY A 1 291 ? 9.769 1.397 3.367 1.00 93.12 291 GLY A CA 1
ATOM 2307 C C . GLY A 1 291 ? 8.838 1.983 2.302 1.00 93.12 291 GLY A C 1
ATOM 2308 O O . GLY A 1 291 ? 7.639 1.701 2.269 1.00 93.12 291 GLY A O 1
ATOM 2309 N N . GLY A 1 292 ? 9.397 2.831 1.449 1.00 89.62 292 GLY A N 1
ATOM 2310 C CA . GLY A 1 292 ? 8.671 3.575 0.423 1.00 89.62 292 GLY A CA 1
ATOM 2311 C C . GLY A 1 292 ? 9.268 4.968 0.205 1.00 89.62 292 GLY A C 1
ATOM 2312 O O . GLY A 1 292 ? 10.191 5.359 0.919 1.00 89.62 292 GLY A O 1
ATOM 2313 N N . PRO A 1 293 ? 8.756 5.743 -0.765 1.00 89.38 293 PRO A N 1
ATOM 2314 C CA . PRO A 1 293 ? 9.129 7.153 -0.914 1.00 89.38 293 PRO A CA 1
ATOM 2315 C C . PRO A 1 293 ? 8.793 7.914 0.374 1.00 89.38 293 PRO A C 1
ATOM 2317 O O . PRO A 1 293 ? 7.815 7.547 1.010 1.00 89.38 293 PRO A O 1
ATOM 2320 N N . ASP A 1 294 ? 9.546 8.940 0.785 1.00 87.12 294 ASP A N 1
ATOM 2321 C CA . ASP A 1 294 ? 9.250 9.654 2.048 1.00 87.12 294 ASP A CA 1
ATOM 2322 C C . ASP A 1 294 ? 7.946 10.450 1.930 1.00 87.12 294 ASP A C 1
ATOM 2324 O O . ASP A 1 294 ? 6.887 10.037 2.399 1.00 87.12 294 ASP A O 1
ATOM 2328 N N . GLU A 1 295 ? 8.036 11.592 1.256 1.00 89.69 295 GLU A N 1
ATOM 2329 C CA . GLU A 1 295 ? 6.933 12.482 0.951 1.00 89.69 295 GLU A CA 1
ATOM 2330 C C . GLU A 1 295 ? 6.800 12.566 -0.566 1.00 89.69 295 GLU A C 1
ATOM 2332 O O . GLU A 1 295 ? 7.793 12.605 -1.295 1.00 89.69 295 GLU A O 1
ATOM 2337 N N . LEU A 1 296 ? 5.558 12.551 -1.049 1.00 93.12 296 LEU A N 1
ATOM 2338 C CA . LEU A 1 296 ? 5.281 12.724 -2.466 1.00 93.12 296 LEU A CA 1
ATOM 2339 C C . LEU A 1 296 ? 5.268 14.224 -2.778 1.00 93.12 296 LEU A C 1
ATOM 2341 O O . LEU A 1 296 ? 4.324 14.905 -2.368 1.00 93.12 296 LEU A O 1
ATOM 2345 N N . PRO A 1 297 ? 6.272 14.759 -3.497 1.00 94.69 297 PRO A N 1
ATOM 2346 C CA . PRO A 1 297 ? 6.303 16.177 -3.827 1.00 94.69 297 PRO A CA 1
ATOM 2347 C C . PRO A 1 297 ? 5.105 16.549 -4.705 1.00 94.69 297 PRO A C 1
ATOM 2349 O O . PRO A 1 297 ? 4.652 15.751 -5.531 1.00 94.69 297 PRO A O 1
ATOM 2352 N N . GLY A 1 298 ? 4.616 17.784 -4.560 1.00 93.88 298 GLY A N 1
ATOM 2353 C CA . GLY A 1 298 ? 3.510 18.301 -5.374 1.00 93.88 298 GLY A CA 1
ATOM 2354 C C . GLY A 1 298 ? 3.828 18.360 -6.874 1.00 93.88 298 GLY A C 1
ATOM 2355 O O . GLY A 1 298 ? 2.915 18.245 -7.691 1.00 93.88 298 GLY A O 1
ATOM 2356 N N . GLY A 1 299 ? 5.112 18.477 -7.232 1.00 94.25 299 GLY A N 1
ATOM 2357 C CA . GLY A 1 299 ? 5.612 18.468 -8.606 1.00 94.25 299 GLY A CA 1
ATOM 2358 C C . GLY A 1 299 ? 6.971 17.772 -8.725 1.00 94.25 299 GLY A C 1
ATOM 2359 O O . GLY A 1 299 ? 7.805 17.879 -7.827 1.00 94.25 299 GLY A O 1
ATOM 2360 N N . VAL A 1 300 ? 7.190 17.063 -9.833 1.00 92.94 300 VAL A N 1
ATOM 2361 C CA . VAL A 1 300 ? 8.426 16.342 -10.164 1.00 92.94 300 VAL A CA 1
ATOM 2362 C C . VAL A 1 300 ? 8.863 16.696 -11.585 1.00 92.94 300 VAL A C 1
ATOM 2364 O O . VAL A 1 300 ? 8.214 16.312 -12.560 1.00 92.94 300 VAL A O 1
ATOM 2367 N N . HIS A 1 301 ? 9.987 17.404 -11.701 1.00 89.12 301 HIS A N 1
ATOM 2368 C CA . HIS A 1 301 ? 10.590 17.747 -12.995 1.00 89.12 301 HIS A CA 1
ATOM 2369 C C . HIS A 1 301 ? 11.483 16.621 -13.527 1.00 89.12 301 HIS A C 1
ATOM 2371 O O . HIS A 1 301 ? 11.364 16.236 -14.688 1.00 89.12 301 HIS A O 1
ATOM 2377 N N . ASP A 1 302 ? 12.332 16.046 -12.670 1.00 87.81 302 ASP A N 1
ATOM 2378 C CA . ASP A 1 302 ? 13.145 14.877 -13.012 1.00 87.81 302 ASP A CA 1
ATOM 2379 C C . ASP A 1 302 ? 12.461 13.592 -12.526 1.00 87.81 302 ASP A C 1
ATOM 2381 O O . ASP A 1 302 ? 12.735 13.066 -11.443 1.00 87.81 302 ASP A O 1
ATOM 2385 N N . VAL A 1 303 ? 11.530 13.091 -13.343 1.00 86.12 303 VAL A N 1
ATOM 2386 C CA . VAL A 1 303 ? 10.809 11.846 -13.043 1.00 86.12 303 VAL A CA 1
ATOM 2387 C C . VAL A 1 303 ? 11.747 10.642 -12.988 1.00 86.12 303 VAL A C 1
ATOM 2389 O O . VAL A 1 303 ? 11.493 9.711 -12.231 1.00 86.12 303 VAL A O 1
ATOM 2392 N N . GLY A 1 304 ? 12.838 10.656 -13.755 1.00 84.94 304 GLY A N 1
ATOM 2393 C CA . GLY A 1 304 ? 13.797 9.562 -13.772 1.00 84.94 304 GLY A CA 1
ATOM 2394 C C . GLY A 1 304 ? 14.504 9.433 -12.426 1.00 84.94 304 GLY A C 1
ATOM 2395 O O . GLY A 1 304 ? 14.494 8.348 -11.837 1.00 84.94 304 GLY A O 1
ATOM 2396 N N . ARG A 1 305 ? 15.034 10.544 -11.890 1.00 86.38 305 ARG A N 1
ATOM 2397 C CA . ARG A 1 305 ? 15.699 10.549 -10.577 1.00 86.38 305 ARG A CA 1
ATOM 2398 C C . ARG A 1 305 ? 14.718 10.156 -9.493 1.00 86.38 305 ARG A C 1
ATOM 2400 O O . ARG A 1 305 ? 15.018 9.295 -8.673 1.00 86.38 305 ARG A O 1
ATOM 2407 N N . PHE A 1 306 ? 13.525 10.742 -9.538 1.00 90.06 306 PHE A N 1
ATOM 2408 C CA . PHE A 1 306 ? 12.483 10.471 -8.562 1.00 90.06 306 PHE A CA 1
ATOM 2409 C C . PHE A 1 306 ? 12.083 8.990 -8.528 1.00 90.06 306 PHE A C 1
ATOM 2411 O O . PHE A 1 306 ? 11.912 8.429 -7.449 1.00 90.06 306 PHE A O 1
ATOM 2418 N N . LEU A 1 307 ? 11.982 8.326 -9.685 1.00 91.00 307 LEU A N 1
ATOM 2419 C CA . LEU A 1 307 ? 11.690 6.892 -9.758 1.00 91.00 307 LEU A CA 1
ATOM 2420 C C . LEU A 1 307 ? 12.792 6.033 -9.137 1.00 91.00 307 LEU A C 1
ATOM 2422 O O . LEU A 1 307 ? 12.484 5.069 -8.439 1.00 91.00 307 LEU A O 1
ATOM 2426 N N . ILE A 1 308 ? 14.054 6.388 -9.367 1.00 89.25 308 ILE A N 1
ATOM 2427 C CA . ILE A 1 308 ? 15.208 5.692 -8.788 1.00 89.25 308 ILE A CA 1
ATOM 2428 C C . ILE A 1 308 ? 15.250 5.893 -7.275 1.00 89.25 308 ILE A C 1
ATOM 2430 O O . ILE A 1 308 ? 15.442 4.929 -6.536 1.00 89.25 308 ILE A O 1
ATOM 2434 N N . ASP A 1 309 ? 15.001 7.114 -6.807 1.00 90.81 309 ASP A N 1
ATOM 2435 C CA . ASP A 1 309 ? 14.918 7.425 -5.381 1.00 90.81 309 ASP A CA 1
ATOM 2436 C C . ASP A 1 309 ? 13.745 6.680 -4.718 1.00 90.81 309 ASP A C 1
ATOM 2438 O O . ASP A 1 309 ? 13.886 6.159 -3.615 1.00 90.81 309 ASP A O 1
ATOM 2442 N N . CYS A 1 310 ? 12.600 6.545 -5.396 1.00 92.88 310 CYS A N 1
ATOM 2443 C CA . CYS A 1 310 ? 11.489 5.718 -4.916 1.00 92.88 310 CYS A CA 1
ATOM 2444 C C . CYS A 1 310 ? 11.879 4.232 -4.853 1.00 92.88 310 CYS A C 1
ATOM 2446 O O . CYS A 1 310 ? 11.658 3.572 -3.837 1.00 92.88 310 CYS A O 1
ATOM 2448 N N . ALA A 1 311 ? 12.465 3.699 -5.929 1.00 93.12 311 ALA A N 1
ATOM 2449 C CA . ALA A 1 311 ? 12.853 2.295 -6.039 1.00 93.12 311 ALA A CA 1
ATOM 2450 C C . ALA A 1 311 ? 13.911 1.904 -5.000 1.00 93.12 311 ALA A C 1
ATOM 2452 O O . ALA A 1 311 ? 13.808 0.847 -4.379 1.00 93.12 311 ALA A O 1
ATOM 2453 N N . SER A 1 312 ? 14.892 2.778 -4.764 1.00 91.38 312 SER A N 1
ATOM 2454 C CA . SER A 1 312 ? 15.976 2.562 -3.803 1.00 91.38 312 SER A CA 1
ATOM 2455 C C . SER A 1 312 ? 15.523 2.609 -2.349 1.00 91.38 312 SER A C 1
ATOM 2457 O O . SER A 1 312 ? 16.290 2.200 -1.485 1.00 91.38 312 SER A O 1
ATOM 2459 N N . ARG A 1 313 ? 14.296 3.060 -2.059 1.00 92.75 313 ARG A N 1
ATOM 2460 C CA . ARG A 1 313 ? 13.694 3.091 -0.711 1.00 92.75 313 ARG A CA 1
ATOM 2461 C C . ARG A 1 313 ? 12.658 1.997 -0.477 1.00 92.75 313 ARG A C 1
ATOM 2463 O O . ARG A 1 313 ? 12.219 1.800 0.655 1.00 92.75 313 ARG A O 1
ATOM 2470 N N . ILE A 1 314 ? 12.273 1.273 -1.525 1.00 93.00 314 ILE A N 1
ATOM 2471 C CA . ILE A 1 314 ? 11.467 0.060 -1.398 1.00 93.00 314 ILE A CA 1
ATOM 2472 C C . ILE A 1 314 ? 12.357 -1.039 -0.809 1.00 93.00 314 ILE A C 1
ATOM 2474 O O . ILE A 1 314 ? 13.418 -1.364 -1.351 1.00 93.00 314 ILE A O 1
ATOM 2478 N N . ARG A 1 315 ? 11.928 -1.601 0.320 1.00 92.12 315 ARG A N 1
ATOM 2479 C CA . ARG A 1 315 ? 12.610 -2.678 1.044 1.00 92.12 315 ARG A CA 1
ATOM 2480 C C . ARG A 1 315 ? 11.768 -3.939 0.944 1.00 92.12 315 ARG A C 1
ATOM 2482 O O . ARG A 1 315 ? 10.582 -3.929 1.266 1.00 92.12 315 ARG A O 1
ATOM 2489 N N . LEU A 1 316 ? 12.371 -5.026 0.498 1.00 85.62 316 LEU A N 1
ATOM 2490 C CA . LEU A 1 316 ? 11.706 -6.317 0.392 1.00 85.62 316 LEU A CA 1
ATOM 2491 C C . LEU A 1 316 ? 11.942 -7.152 1.648 1.00 85.62 316 LEU A C 1
ATOM 2493 O O . LEU A 1 316 ? 12.825 -6.888 2.465 1.00 85.62 316 LEU A O 1
ATOM 2497 N N . VAL A 1 317 ? 11.121 -8.185 1.814 1.00 79.31 317 VAL A N 1
ATOM 2498 C CA . VAL A 1 317 ? 11.297 -9.156 2.897 1.00 79.31 317 VAL A CA 1
ATOM 2499 C C . VAL A 1 317 ? 12.633 -9.876 2.709 1.00 79.31 317 VAL A C 1
ATOM 2501 O O . VAL A 1 317 ? 12.826 -10.536 1.691 1.00 79.31 317 VAL A O 1
ATOM 2504 N N . GLY A 1 318 ? 13.513 -9.789 3.708 1.00 78.19 318 GLY A N 1
ATOM 2505 C CA . GLY A 1 318 ? 14.852 -10.390 3.688 1.00 78.19 318 GLY A CA 1
ATOM 2506 C C . GLY A 1 318 ? 15.972 -9.419 3.311 1.00 78.19 318 GLY A C 1
ATOM 2507 O O . GLY A 1 318 ? 17.135 -9.759 3.486 1.00 78.19 318 GLY A O 1
ATOM 2508 N N . GLU A 1 319 ? 15.642 -8.207 2.859 1.00 83.50 319 GLU A N 1
ATOM 2509 C CA . GLU A 1 319 ? 16.606 -7.109 2.777 1.00 83.50 319 GLU A CA 1
ATOM 2510 C C . GLU A 1 319 ? 16.713 -6.467 4.166 1.00 83.50 319 GLU A C 1
ATOM 2512 O O . GLU A 1 319 ? 15.984 -5.531 4.511 1.00 83.50 319 GLU A O 1
ATOM 2517 N N . ASP A 1 320 ? 17.562 -7.052 5.004 1.00 64.62 320 ASP A N 1
ATOM 2518 C CA . ASP A 1 320 ? 17.883 -6.558 6.338 1.00 64.62 320 ASP A CA 1
ATOM 2519 C C . ASP A 1 320 ? 19.265 -5.917 6.279 1.00 64.62 320 ASP A C 1
ATOM 2521 O O . ASP A 1 320 ? 20.227 -6.660 6.170 1.00 64.62 320 ASP A O 1
ATOM 2525 N N . ASP A 1 321 ? 19.370 -4.578 6.321 1.00 59.31 321 ASP A N 1
ATOM 2526 C CA . ASP A 1 321 ? 20.654 -3.930 6.672 1.00 59.31 321 ASP A CA 1
ATOM 2527 C C . ASP A 1 321 ? 20.631 -2.420 6.990 1.00 59.31 321 ASP A C 1
ATOM 2529 O O . ASP A 1 321 ? 21.677 -1.801 7.167 1.00 59.31 321 ASP A O 1
ATOM 2533 N N . GLU A 1 322 ? 19.466 -1.786 7.163 1.00 69.88 322 GLU A N 1
ATOM 2534 C CA . GLU A 1 322 ? 19.432 -0.393 7.634 1.00 69.88 322 GLU A CA 1
ATOM 2535 C C . GLU A 1 322 ? 18.824 -0.302 9.031 1.00 69.88 322 GLU A C 1
ATOM 2537 O O . GLU A 1 322 ? 17.667 -0.675 9.254 1.00 69.88 322 GLU A O 1
ATOM 2542 N N . ALA A 1 323 ? 19.590 0.264 9.971 1.00 73.94 323 ALA A N 1
ATOM 2543 C CA . ALA A 1 323 ? 19.160 0.526 11.347 1.00 73.94 323 ALA A CA 1
ATOM 2544 C C . ALA A 1 323 ? 17.789 1.235 11.419 1.00 73.94 323 ALA A C 1
ATOM 2546 O O . ALA A 1 323 ? 17.008 0.989 12.340 1.00 73.94 323 ALA A O 1
ATOM 2547 N N . GLY A 1 324 ? 17.454 2.052 10.410 1.00 84.12 324 GLY A N 1
ATOM 2548 C CA . GLY A 1 324 ? 16.153 2.713 10.290 1.00 84.12 324 GLY A CA 1
ATOM 2549 C C . GLY A 1 324 ? 14.972 1.741 10.167 1.00 84.12 324 GLY A C 1
ATOM 2550 O O . GLY A 1 324 ? 13.975 1.888 10.876 1.00 84.12 324 GLY A O 1
ATOM 2551 N N . MET A 1 325 ? 15.079 0.701 9.336 1.00 91.00 325 MET A N 1
ATOM 2552 C CA . MET A 1 325 ? 13.978 -0.249 9.126 1.00 91.00 325 MET A CA 1
ATOM 2553 C C . MET A 1 325 ? 13.755 -1.170 10.324 1.00 91.00 325 MET A C 1
ATOM 2555 O O . MET A 1 325 ? 12.612 -1.540 10.610 1.00 91.00 325 MET A O 1
ATOM 2559 N N . ALA A 1 326 ? 14.819 -1.506 11.057 1.00 91.44 326 ALA A N 1
ATOM 2560 C CA . ALA A 1 326 ? 14.711 -2.273 12.294 1.00 91.44 326 ALA A CA 1
ATOM 2561 C C . ALA A 1 326 ? 13.844 -1.535 13.329 1.00 91.44 326 ALA A C 1
ATOM 2563 O O . ALA A 1 326 ? 12.938 -2.138 13.909 1.00 91.44 326 ALA A O 1
ATOM 2564 N N . ALA A 1 327 ? 14.053 -0.223 13.490 1.00 93.62 327 ALA A N 1
ATOM 2565 C CA . ALA A 1 327 ? 13.263 0.611 14.393 1.00 93.62 327 ALA A CA 1
ATOM 2566 C C . ALA A 1 327 ? 11.789 0.713 13.963 1.00 93.62 327 ALA A C 1
ATOM 2568 O O . ALA A 1 327 ? 10.895 0.570 14.799 1.00 93.62 327 ALA A O 1
ATOM 2569 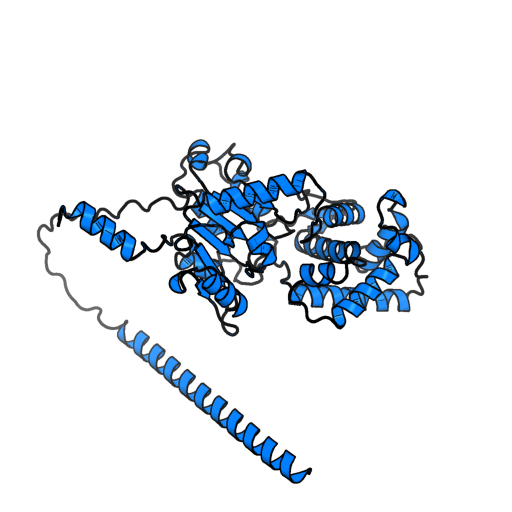N N . VAL A 1 328 ? 11.514 0.893 12.663 1.00 94.94 328 VAL A N 1
ATOM 2570 C CA . VAL A 1 328 ? 10.136 0.937 12.132 1.00 94.94 328 VAL A CA 1
ATOM 2571 C C . VAL A 1 328 ? 9.404 -0.383 12.378 1.00 94.94 328 VAL A C 1
ATOM 2573 O O . VAL A 1 328 ? 8.274 -0.385 12.871 1.00 94.94 328 VAL A O 1
ATOM 2576 N N . ARG A 1 329 ? 10.045 -1.518 12.071 1.00 94.88 329 ARG A N 1
ATOM 2577 C CA . ARG A 1 329 ? 9.460 -2.852 12.274 1.00 94.88 329 ARG A CA 1
ATOM 2578 C C . ARG A 1 329 ? 9.257 -3.152 13.759 1.00 94.88 329 ARG A C 1
ATOM 2580 O O . ARG A 1 329 ? 8.231 -3.723 14.113 1.00 94.88 329 ARG A O 1
ATOM 2587 N N . GLU A 1 330 ? 10.167 -2.727 14.633 1.00 95.31 330 GLU A N 1
ATOM 2588 C CA . GLU A 1 330 ? 9.976 -2.877 16.079 1.00 95.31 330 GLU A CA 1
ATOM 2589 C C . GLU A 1 330 ? 8.833 -2.006 16.616 1.00 95.31 330 GLU A C 1
ATOM 2591 O O . GLU A 1 330 ? 8.014 -2.480 17.405 1.00 95.31 330 GLU A O 1
ATOM 2596 N N . GLY A 1 331 ? 8.698 -0.770 16.125 1.00 96.75 331 GLY A N 1
ATOM 2597 C CA . GLY A 1 331 ? 7.537 0.077 16.404 1.00 96.75 331 GLY A CA 1
ATOM 2598 C C . GLY A 1 331 ? 6.221 -0.598 16.006 1.00 96.75 331 GLY A C 1
ATOM 2599 O O . GLY A 1 331 ? 5.290 -0.656 16.809 1.00 96.75 331 GLY A O 1
ATOM 2600 N N . ALA A 1 332 ? 6.176 -1.205 14.816 1.00 97.44 332 ALA A N 1
ATOM 2601 C CA . ALA A 1 332 ? 5.023 -1.971 14.348 1.00 97.44 332 ALA A CA 1
ATOM 2602 C C . ALA A 1 332 ? 4.725 -3.198 15.237 1.00 97.44 332 ALA A C 1
ATOM 2604 O O . ALA A 1 332 ? 3.569 -3.415 15.604 1.00 97.44 332 ALA A O 1
ATOM 2605 N N . ARG A 1 333 ? 5.747 -3.969 15.647 1.00 97.00 333 ARG A N 1
ATOM 2606 C CA . ARG A 1 333 ? 5.583 -5.105 16.580 1.00 97.00 333 ARG A CA 1
ATOM 2607 C C . ARG A 1 333 ? 5.021 -4.669 17.920 1.00 97.00 333 ARG A C 1
ATOM 2609 O O . ARG A 1 333 ? 4.093 -5.293 18.435 1.00 97.00 333 ARG A O 1
ATOM 2616 N N . LYS A 1 334 ? 5.564 -3.584 18.474 1.00 96.88 334 LYS A N 1
ATOM 2617 C CA . LYS A 1 334 ? 5.063 -2.986 19.709 1.00 96.88 334 LYS A CA 1
ATOM 2618 C C . LYS A 1 334 ? 3.601 -2.577 19.564 1.00 96.88 334 LYS A C 1
ATOM 2620 O O . LYS A 1 334 ? 2.792 -2.960 20.403 1.00 96.88 334 LYS A O 1
ATOM 2625 N N . ALA A 1 335 ? 3.250 -1.886 18.482 1.00 97.38 335 ALA A N 1
ATOM 2626 C CA . ALA A 1 335 ? 1.876 -1.478 18.218 1.00 97.38 335 ALA A CA 1
ATOM 2627 C C . ALA A 1 335 ? 0.920 -2.684 18.185 1.00 97.38 335 ALA A C 1
ATOM 2629 O O . ALA A 1 335 ? -0.106 -2.665 18.861 1.00 97.38 335 ALA A O 1
ATOM 2630 N N . VAL A 1 336 ? 1.264 -3.760 17.465 1.00 97.25 336 VAL A N 1
ATOM 2631 C CA . VAL A 1 336 ? 0.442 -4.986 17.386 1.00 97.25 336 VAL A CA 1
ATOM 2632 C C . VAL A 1 336 ? 0.300 -5.680 18.740 1.00 97.25 336 VAL A C 1
ATOM 2634 O O . VAL A 1 336 ? -0.793 -6.140 19.082 1.00 97.25 336 VAL A O 1
ATOM 2637 N N . ARG A 1 337 ? 1.391 -5.775 19.502 1.00 96.00 337 ARG A N 1
ATOM 2638 C CA . ARG A 1 337 ? 1.410 -6.413 20.823 1.00 96.00 337 ARG A CA 1
ATOM 2639 C C . ARG A 1 337 ? 0.533 -5.665 21.824 1.00 96.00 337 ARG A C 1
ATOM 2641 O O . ARG A 1 337 ? -0.242 -6.303 22.531 1.00 96.00 337 ARG A O 1
ATOM 2648 N N . ASP A 1 338 ? 0.655 -4.341 21.855 1.00 95.69 338 ASP A N 1
ATOM 2649 C CA . ASP A 1 338 ? 0.006 -3.481 22.848 1.00 95.69 338 ASP A CA 1
ATOM 2650 C C . ASP A 1 338 ? -1.452 -3.147 22.457 1.00 95.69 338 ASP A C 1
ATOM 2652 O O . ASP A 1 338 ? -2.240 -2.680 23.282 1.00 95.69 338 ASP A O 1
ATOM 2656 N N . ALA A 1 339 ? -1.843 -3.399 21.202 1.00 96.25 339 ALA A N 1
ATOM 2657 C CA . ALA A 1 339 ? -3.197 -3.160 20.722 1.00 96.25 339 ALA A CA 1
ATOM 2658 C C . ALA A 1 339 ? -4.235 -4.025 21.447 1.00 96.25 339 ALA A C 1
ATOM 2660 O O . ALA A 1 339 ? -4.073 -5.237 21.620 1.00 96.25 339 ALA A O 1
ATOM 2661 N N . LYS A 1 340 ? -5.386 -3.426 21.758 1.00 94.75 340 LYS A N 1
ATOM 2662 C CA . LYS A 1 340 ? -6.616 -4.147 22.112 1.00 94.75 340 LYS A CA 1
ATOM 2663 C C . LYS A 1 340 ? -7.320 -4.650 20.860 1.00 94.75 340 LYS A C 1
ATOM 2665 O O . LYS A 1 340 ? -7.754 -5.801 20.820 1.00 94.75 340 LYS A O 1
ATOM 2670 N N . ARG A 1 341 ? -7.364 -3.826 19.810 1.00 96.00 341 ARG A N 1
ATOM 2671 C CA . ARG A 1 341 ? -8.009 -4.152 18.532 1.00 96.00 341 ARG A CA 1
ATOM 2672 C C . ARG A 1 341 ? -7.028 -4.010 17.376 1.00 96.00 341 ARG A C 1
ATOM 2674 O O . ARG A 1 341 ? -6.317 -3.017 17.282 1.00 96.00 341 ARG A O 1
ATOM 2681 N N . VAL A 1 342 ? -6.998 -5.007 16.501 1.00 97.75 342 VAL A N 1
ATOM 2682 C CA . VAL A 1 342 ? -6.205 -5.021 15.270 1.00 97.75 342 VAL A CA 1
ATOM 2683 C C . VAL A 1 342 ? -7.160 -5.277 14.116 1.00 97.75 342 VAL A C 1
ATOM 2685 O O . VAL A 1 342 ? -7.770 -6.341 14.060 1.00 97.75 342 VAL A O 1
ATOM 2688 N N . PHE A 1 343 ? -7.280 -4.324 13.201 1.00 98.00 343 PHE A N 1
ATOM 2689 C CA . PHE A 1 343 ? -8.094 -4.433 11.995 1.00 98.00 343 PHE A CA 1
ATOM 2690 C C . PHE A 1 343 ? -7.186 -4.587 10.781 1.00 98.00 343 PHE A C 1
ATOM 2692 O O . PHE A 1 343 ? -6.270 -3.795 10.604 1.00 98.00 343 PHE A O 1
ATOM 2699 N N . MET A 1 344 ? -7.429 -5.585 9.937 1.00 98.25 344 MET A N 1
ATOM 2700 C CA . MET A 1 344 ? -6.670 -5.823 8.707 1.00 98.25 344 MET A CA 1
ATOM 2701 C C . MET A 1 344 ? -7.556 -5.547 7.493 1.00 98.25 344 MET A C 1
ATOM 2703 O O . MET A 1 344 ? -8.590 -6.197 7.339 1.00 98.25 344 MET A O 1
ATOM 270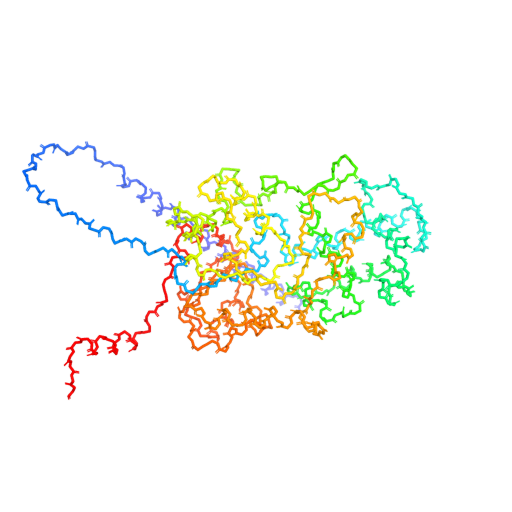7 N N . VAL A 1 345 ? -7.149 -4.618 6.625 1.00 96.94 345 VAL A N 1
ATOM 2708 C CA . VAL A 1 345 ? -7.865 -4.274 5.385 1.00 96.94 345 VAL A CA 1
ATOM 2709 C C . VAL A 1 345 ? -6.954 -4.416 4.170 1.00 96.94 345 VAL A C 1
ATOM 2711 O O . VAL A 1 345 ? -5.829 -3.917 4.146 1.00 96.94 345 VAL A O 1
ATOM 2714 N N . GLY A 1 346 ? -7.430 -5.134 3.149 1.00 94.31 346 GLY A N 1
ATOM 2715 C CA . GLY A 1 346 ? -6.673 -5.346 1.912 1.00 94.31 346 GLY A CA 1
ATOM 2716 C C . GLY A 1 346 ? -5.339 -6.078 2.098 1.00 94.31 346 GLY A C 1
ATOM 2717 O O . GLY A 1 346 ? -4.438 -5.920 1.277 1.00 94.31 346 GLY A O 1
ATOM 2718 N N . PHE A 1 347 ? -5.194 -6.837 3.185 1.00 95.69 347 PHE A N 1
ATOM 2719 C CA . PHE A 1 347 ? -3.958 -7.494 3.591 1.00 95.69 347 PHE A CA 1
ATOM 2720 C C . PHE A 1 347 ? -4.062 -9.008 3.387 1.00 95.69 347 PHE A C 1
ATOM 2722 O O . PHE A 1 347 ? -4.951 -9.648 3.940 1.00 95.69 347 PHE A O 1
ATOM 2729 N N . HIS A 1 348 ? -3.135 -9.590 2.619 1.00 93.44 348 HIS A N 1
ATOM 2730 C CA . HIS A 1 348 ? -3.179 -11.009 2.235 1.00 93.44 348 HIS A CA 1
ATOM 2731 C C . HIS A 1 348 ? -2.713 -11.976 3.343 1.00 93.44 348 HIS A C 1
ATOM 2733 O O . HIS A 1 348 ? -2.679 -13.185 3.134 1.00 93.44 348 HIS A O 1
ATOM 2739 N N . ALA A 1 349 ? -2.346 -11.462 4.524 1.00 95.00 349 ALA A N 1
ATOM 2740 C CA . ALA A 1 349 ? -1.921 -12.272 5.668 1.00 95.00 349 ALA A CA 1
ATOM 2741 C C . ALA A 1 349 ? -0.815 -13.292 5.322 1.00 95.00 349 ALA A C 1
ATOM 2743 O O . ALA A 1 349 ? -0.839 -14.430 5.787 1.00 95.00 349 ALA A O 1
ATOM 2744 N N . ASP A 1 350 ? 0.157 -12.885 4.499 1.00 92.81 350 ASP A N 1
ATOM 2745 C CA . ASP A 1 350 ? 1.327 -13.712 4.200 1.00 92.81 350 ASP A CA 1
ATOM 2746 C C . ASP A 1 350 ? 2.108 -14.025 5.498 1.00 92.81 350 ASP A C 1
ATOM 2748 O O . ASP A 1 350 ? 2.348 -13.104 6.291 1.00 92.81 350 ASP A O 1
ATOM 2752 N N . PRO A 1 351 ? 2.521 -15.284 5.745 1.00 93.50 351 PRO A N 1
ATOM 2753 C CA . PRO A 1 351 ? 3.217 -15.659 6.975 1.00 93.50 351 PRO A CA 1
ATOM 2754 C C . PRO A 1 351 ? 4.477 -14.838 7.272 1.00 93.50 351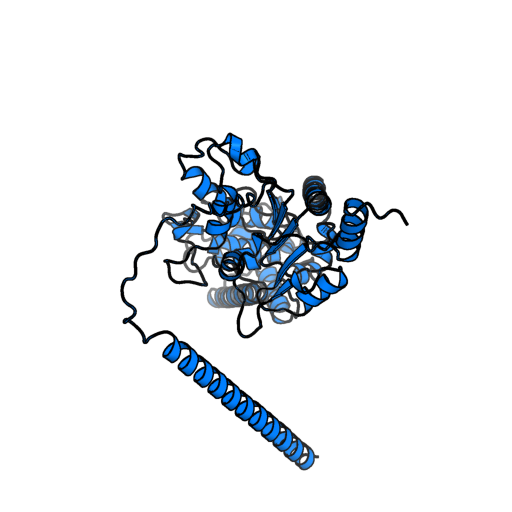 PRO A C 1
ATOM 2756 O O . PRO A 1 351 ? 4.730 -14.524 8.438 1.00 93.50 351 PRO A O 1
ATOM 2759 N N . ALA A 1 352 ? 5.255 -14.455 6.254 1.00 91.56 352 ALA A N 1
ATOM 2760 C CA . ALA A 1 352 ? 6.455 -13.650 6.462 1.00 91.56 352 ALA A CA 1
ATOM 2761 C C . ALA A 1 352 ? 6.086 -12.229 6.902 1.00 91.56 352 ALA A C 1
ATOM 2763 O O . ALA A 1 352 ? 6.656 -11.714 7.862 1.00 91.56 352 ALA A O 1
ATOM 2764 N N . ASN A 1 353 ? 5.068 -11.630 6.281 1.00 94.31 353 ASN A N 1
ATOM 2765 C CA . ASN A 1 353 ? 4.556 -10.316 6.675 1.00 94.31 353 ASN A CA 1
ATOM 2766 C C . ASN A 1 353 ? 3.968 -10.318 8.095 1.00 94.31 353 ASN A C 1
ATOM 2768 O O . ASN A 1 353 ? 4.215 -9.394 8.868 1.00 94.31 353 ASN A O 1
ATOM 2772 N N . LEU A 1 354 ? 3.235 -11.370 8.465 1.00 96.06 354 LEU A N 1
ATOM 2773 C CA . LEU A 1 354 ? 2.690 -11.546 9.814 1.00 96.06 354 LEU A CA 1
ATOM 2774 C C . LEU A 1 354 ? 3.795 -11.641 10.873 1.00 96.06 354 LEU A C 1
ATOM 2776 O O . LEU A 1 354 ? 3.693 -11.005 11.923 1.00 96.06 354 LEU A O 1
ATOM 2780 N N . LYS A 1 355 ? 4.862 -12.392 10.579 1.00 94.75 355 LYS A N 1
ATOM 2781 C CA . LYS A 1 355 ? 6.056 -12.483 11.427 1.00 94.75 355 LYS A CA 1
ATOM 2782 C C . LYS A 1 355 ? 6.762 -11.130 11.554 1.00 94.75 355 LYS A C 1
ATOM 2784 O O . LYS A 1 355 ? 7.159 -10.751 12.652 1.00 94.75 355 LYS A O 1
ATOM 2789 N N . THR A 1 356 ? 6.877 -10.367 10.463 1.00 93.69 356 THR A N 1
ATOM 2790 C CA . THR A 1 356 ? 7.507 -9.034 10.469 1.00 93.69 356 THR A CA 1
ATOM 2791 C C . THR A 1 356 ? 6.885 -8.108 11.514 1.00 93.69 356 THR A C 1
ATOM 2793 O O . THR A 1 356 ? 7.623 -7.427 12.223 1.00 93.69 356 THR A O 1
ATOM 2796 N N . ILE A 1 357 ? 5.559 -8.136 11.666 1.00 96.25 357 ILE A N 1
ATOM 2797 C CA . ILE A 1 357 ? 4.811 -7.284 12.609 1.00 96.25 357 ILE A CA 1
ATOM 2798 C C . ILE A 1 357 ? 4.511 -7.956 13.953 1.00 96.25 357 ILE A C 1
ATOM 2800 O O . ILE A 1 357 ? 3.785 -7.392 14.766 1.00 96.25 357 ILE A O 1
ATOM 2804 N N . GLY A 1 358 ? 5.044 -9.153 14.206 1.00 96.00 358 GLY A N 1
ATOM 2805 C CA . GLY A 1 358 ? 4.893 -9.827 15.495 1.00 96.00 358 GLY A CA 1
ATOM 2806 C C . GLY A 1 358 ? 3.461 -10.288 15.798 1.00 96.00 358 GLY A C 1
ATOM 2807 O O . GLY A 1 358 ? 3.069 -10.391 16.965 1.00 96.00 358 GLY A O 1
ATOM 2808 N N . LEU A 1 359 ? 2.627 -10.496 14.766 1.00 95.88 359 LEU A N 1
ATOM 2809 C CA . LEU A 1 359 ? 1.250 -10.933 14.994 1.00 95.88 359 LEU A CA 1
ATOM 2810 C C . LEU A 1 359 ? 1.182 -12.342 15.597 1.00 95.88 359 LEU A C 1
ATOM 2812 O O . LEU A 1 359 ? 0.361 -12.507 16.499 1.00 95.88 359 LEU A O 1
ATOM 2816 N N . PRO A 1 360 ? 1.975 -13.351 15.172 1.00 94.69 360 PRO A N 1
ATOM 2817 C CA . PRO A 1 360 ? 1.961 -14.688 15.772 1.00 94.69 360 PRO A CA 1
ATOM 2818 C C . PRO A 1 360 ? 2.204 -14.701 17.286 1.00 94.69 360 PRO A C 1
ATOM 2820 O O . PRO A 1 360 ? 1.520 -15.432 17.999 1.00 94.69 360 PRO A O 1
ATOM 2823 N N . GLU A 1 361 ? 3.065 -13.823 17.788 1.00 93.00 361 GLU A N 1
ATOM 2824 C CA . GLU A 1 361 ? 3.501 -13.725 19.184 1.00 93.00 361 GLU A CA 1
ATOM 2825 C C . GLU A 1 361 ? 2.460 -13.054 20.097 1.00 93.00 361 GLU A C 1
ATOM 2827 O O . GLU A 1 361 ? 2.557 -13.120 21.323 1.00 93.00 361 GLU A O 1
ATOM 2832 N N . ARG A 1 362 ? 1.431 -12.415 19.525 1.00 88.44 362 ARG A N 1
ATOM 2833 C CA . ARG A 1 362 ? 0.368 -11.761 20.301 1.00 88.44 362 ARG A CA 1
ATOM 2834 C C . ARG A 1 362 ? -0.409 -12.778 21.148 1.00 88.44 362 ARG A C 1
ATOM 2836 O O . ARG A 1 362 ? -0.975 -13.718 20.599 1.00 88.44 362 ARG A O 1
ATOM 2843 N N . GLN A 1 363 ? -0.510 -12.551 22.457 1.00 79.50 363 GLN A N 1
ATOM 2844 C CA . GLN A 1 363 ? -1.151 -13.495 23.386 1.00 79.50 363 GLN A CA 1
ATOM 2845 C C . GLN A 1 363 ? -2.643 -13.715 23.099 1.00 79.50 363 GLN A C 1
ATOM 2847 O O . GLN A 1 363 ? -3.105 -14.851 23.074 1.00 79.50 363 GLN A O 1
ATOM 2852 N N . SER A 1 364 ? -3.398 -12.636 22.862 1.00 85.25 364 SER A N 1
ATOM 2853 C CA . SER A 1 364 ? -4.824 -12.715 22.531 1.00 85.25 364 SER A CA 1
ATOM 2854 C C . SER A 1 364 ? -5.080 -12.407 21.061 1.00 85.25 364 SER A C 1
ATOM 2856 O O . SER A 1 364 ? -4.578 -11.424 20.512 1.00 85.25 364 SER A O 1
ATOM 2858 N N . LYS A 1 365 ? -5.915 -13.237 20.435 1.00 86.81 365 LYS A N 1
ATOM 2859 C CA . LYS A 1 365 ? -6.348 -13.085 19.039 1.00 86.81 365 LYS A CA 1
ATOM 2860 C C . LYS A 1 365 ? -7.822 -12.705 18.906 1.00 86.81 365 LYS A C 1
ATOM 2862 O O . LYS A 1 365 ? -8.276 -12.447 17.796 1.00 86.81 365 LYS A O 1
ATOM 2867 N N . THR A 1 366 ? -8.566 -12.622 20.012 1.00 83.56 366 THR A N 1
ATOM 2868 C CA . THR A 1 366 ? -10.006 -12.294 19.999 1.00 83.56 366 THR A CA 1
ATOM 2869 C C . THR A 1 366 ? -10.286 -10.859 19.554 1.00 83.56 366 THR A C 1
ATOM 2871 O O . THR A 1 366 ? -11.377 -10.571 19.074 1.00 83.56 366 THR A O 1
ATOM 2874 N N . GLY A 1 367 ? -9.294 -9.972 19.669 1.00 93.50 367 GLY A N 1
ATOM 2875 C CA . GLY A 1 367 ? -9.323 -8.604 19.150 1.00 93.50 367 GLY A CA 1
ATOM 2876 C C . GLY A 1 367 ? -8.610 -8.438 17.806 1.00 93.50 367 GLY A C 1
ATOM 2877 O O . GLY A 1 367 ? -8.087 -7.358 17.540 1.00 93.50 367 GLY A O 1
ATOM 2878 N N . VAL A 1 368 ? -8.471 -9.495 17.001 1.00 96.88 368 VAL A N 1
ATOM 2879 C CA . VAL A 1 368 ? -7.989 -9.407 15.612 1.00 96.88 368 VAL A CA 1
ATOM 2880 C C . VAL A 1 368 ? -9.182 -9.561 14.679 1.00 96.88 368 VAL A C 1
ATOM 2882 O O . VAL A 1 368 ? -9.913 -10.542 14.796 1.00 96.88 368 VAL A O 1
ATOM 2885 N N . PHE A 1 369 ? -9.344 -8.625 13.749 1.00 97.38 369 PHE A N 1
ATOM 2886 C CA . PHE A 1 369 ? -10.395 -8.590 12.738 1.00 97.38 369 PHE A CA 1
ATOM 2887 C C . PHE A 1 369 ? -9.770 -8.463 11.355 1.00 97.38 369 PHE A C 1
ATOM 2889 O O . PHE A 1 369 ? -8.799 -7.728 11.164 1.00 97.38 369 PHE A O 1
ATOM 2896 N N . CYS A 1 370 ? -10.322 -9.169 10.376 1.00 97.56 370 CYS A N 1
ATOM 2897 C CA . CYS A 1 370 ? -9.803 -9.169 9.016 1.00 97.56 370 CYS A CA 1
ATOM 2898 C C . CYS A 1 370 ? -10.913 -9.004 8.000 1.00 97.56 370 CYS A C 1
ATOM 2900 O O . CYS A 1 370 ? -11.925 -9.694 8.079 1.00 97.56 370 CYS A O 1
ATOM 2902 N N . LEU A 1 371 ? -10.671 -8.147 7.015 1.00 97.19 371 LEU A N 1
ATOM 2903 C CA . LEU A 1 371 ? -11.451 -8.077 5.799 1.00 97.19 371 LEU A CA 1
ATOM 2904 C C . LEU A 1 371 ? -10.730 -8.830 4.672 1.00 97.19 371 LEU A C 1
ATOM 2906 O O . LEU A 1 371 ? -9.805 -8.311 4.041 1.00 97.19 371 LEU A O 1
ATOM 2910 N N . ASN A 1 372 ? -11.187 -10.050 4.413 1.00 95.56 372 ASN A N 1
ATOM 2911 C CA . ASN A 1 372 ? -10.763 -10.903 3.312 1.00 95.56 372 ASN A CA 1
ATOM 2912 C C . ASN A 1 372 ? -11.574 -10.561 2.048 1.00 95.56 372 ASN A C 1
ATOM 2914 O O . ASN A 1 372 ? -12.591 -11.188 1.749 1.00 95.56 372 ASN A O 1
ATOM 2918 N N . PHE A 1 373 ? -11.137 -9.509 1.354 1.00 91.50 373 PHE A N 1
ATOM 2919 C CA . PHE A 1 373 ? -11.839 -8.847 0.246 1.00 91.50 373 PHE A CA 1
ATOM 2920 C C . PHE A 1 373 ? -12.455 -9.800 -0.794 1.00 91.50 373 PHE A C 1
ATOM 2922 O O . PHE A 1 373 ? -13.639 -9.689 -1.103 1.00 91.50 373 PHE A O 1
ATOM 2929 N N . ASP A 1 374 ? -11.674 -10.742 -1.312 1.00 89.44 374 ASP A N 1
ATOM 2930 C CA . ASP A 1 374 ? -12.044 -11.682 -2.379 1.00 89.44 374 ASP A CA 1
ATOM 2931 C C . ASP A 1 374 ? -12.400 -13.083 -1.855 1.00 89.44 374 ASP A C 1
ATOM 2933 O O . ASP A 1 374 ? -12.654 -14.007 -2.628 1.00 89.44 374 ASP A O 1
ATOM 2937 N N . GLY A 1 375 ? -12.421 -13.262 -0.532 1.00 92.25 375 GLY A N 1
ATOM 2938 C CA . GLY A 1 375 ? -12.643 -14.570 0.073 1.00 92.25 375 GLY A CA 1
ATOM 2939 C C . GLY A 1 375 ? -11.484 -15.540 -0.150 1.00 92.25 375 GLY A C 1
ATOM 2940 O O . GLY A 1 375 ? -11.697 -16.754 -0.128 1.00 92.25 375 GLY A O 1
ATOM 2941 N N . HIS A 1 376 ? -10.258 -15.046 -0.359 1.00 93.38 376 HIS A N 1
ATOM 2942 C CA . HIS A 1 376 ? -9.111 -15.908 -0.604 1.00 93.38 376 HIS A CA 1
ATOM 2943 C C . HIS A 1 376 ? -8.896 -16.900 0.549 1.00 93.38 376 HIS A C 1
ATOM 2945 O O . HIS A 1 376 ? -8.688 -16.527 1.709 1.00 93.38 376 HIS A O 1
ATOM 2951 N N . TRP A 1 377 ? -8.932 -18.197 0.235 1.00 95.06 377 TRP A N 1
ATOM 2952 C CA . TRP A 1 377 ? -8.940 -19.262 1.243 1.00 95.06 377 TRP A CA 1
ATOM 2953 C C . TRP A 1 377 ? -7.666 -19.289 2.098 1.00 95.06 377 TRP A C 1
ATOM 2955 O O . TRP A 1 377 ? -7.727 -19.656 3.276 1.00 95.06 377 TRP A O 1
ATOM 2965 N N . ARG A 1 378 ? -6.511 -18.881 1.541 1.00 94.12 378 ARG A N 1
ATOM 2966 C CA . ARG A 1 378 ? -5.248 -18.831 2.300 1.00 94.12 378 ARG A CA 1
ATOM 2967 C C . ARG A 1 378 ? -5.295 -17.787 3.408 1.00 94.12 378 ARG A C 1
ATOM 2969 O O . ARG A 1 378 ? -4.785 -18.067 4.485 1.00 94.12 378 ARG A O 1
ATOM 2976 N N . VAL A 1 379 ? -5.945 -16.642 3.184 1.00 95.19 379 VAL A N 1
ATOM 2977 C CA . VAL A 1 379 ? -6.080 -15.588 4.203 1.00 95.19 379 VAL A CA 1
ATOM 2978 C C . VAL A 1 379 ? -6.834 -16.149 5.406 1.00 95.19 379 VAL A C 1
ATOM 2980 O O . VAL A 1 379 ? -6.314 -16.153 6.521 1.00 95.19 379 VAL A O 1
ATOM 2983 N N . ALA A 1 380 ? -8.022 -16.715 5.168 1.00 95.81 380 ALA A N 1
ATOM 2984 C CA . ALA A 1 380 ? -8.837 -17.318 6.218 1.00 95.81 380 ALA A CA 1
ATOM 2985 C C . ALA A 1 380 ? -8.093 -18.458 6.931 1.00 95.81 380 ALA A C 1
ATOM 2987 O O . ALA A 1 380 ? -8.010 -18.474 8.156 1.00 95.81 380 ALA A O 1
ATOM 2988 N N . THR A 1 381 ? -7.477 -19.371 6.176 1.00 96.50 381 THR A N 1
ATOM 2989 C CA . THR A 1 381 ? -6.743 -20.515 6.740 1.00 96.50 381 THR A CA 1
ATOM 2990 C C . THR A 1 381 ? -5.569 -20.073 7.611 1.00 96.50 381 THR A C 1
ATOM 2992 O O . THR A 1 381 ? -5.380 -20.612 8.700 1.00 96.50 381 THR A O 1
ATOM 2995 N N . THR A 1 382 ? -4.778 -19.096 7.162 1.00 96.38 382 THR A N 1
ATOM 2996 C CA . THR A 1 382 ? -3.639 -18.577 7.929 1.00 96.38 382 THR A CA 1
ATOM 2997 C C . THR A 1 382 ? -4.104 -17.922 9.227 1.00 96.38 382 THR A C 1
ATOM 2999 O O . THR A 1 382 ? -3.537 -18.192 10.283 1.00 96.38 382 THR A O 1
ATOM 3002 N N . LEU A 1 383 ? -5.169 -17.121 9.188 1.00 96.38 383 LEU A N 1
ATOM 3003 C CA . LEU A 1 383 ? -5.695 -16.452 10.380 1.00 96.38 383 LEU A CA 1
ATOM 3004 C C . LEU A 1 383 ? -6.341 -17.428 11.371 1.00 96.38 383 LEU A C 1
ATOM 3006 O O . LEU A 1 383 ? -6.113 -17.308 12.574 1.00 96.38 383 LEU A O 1
ATOM 3010 N N . LEU A 1 384 ? -7.067 -18.435 10.883 1.00 95.31 384 LEU A N 1
ATOM 3011 C CA . LEU A 1 384 ? -7.608 -19.506 11.723 1.00 95.31 384 LEU A CA 1
ATOM 3012 C C . LEU A 1 384 ? -6.486 -20.299 12.405 1.00 95.31 384 LEU A C 1
ATOM 3014 O O . LEU A 1 384 ? -6.566 -20.559 13.603 1.00 95.31 384 LEU A O 1
ATOM 3018 N N . LYS A 1 385 ? -5.400 -20.619 11.684 1.00 95.44 385 LYS A N 1
ATOM 3019 C CA . LYS A 1 385 ? -4.202 -21.260 12.264 1.00 95.44 385 LYS A CA 1
ATOM 3020 C C . LYS A 1 385 ? -3.526 -20.398 13.329 1.00 95.44 385 LYS A C 1
ATOM 3022 O O . LYS A 1 385 ? -2.946 -20.941 14.262 1.00 95.44 385 LYS A O 1
ATOM 3027 N N . LEU A 1 386 ? -3.614 -19.074 13.208 1.00 94.81 386 LEU A N 1
ATOM 3028 C CA . LEU A 1 386 ? -3.144 -18.146 14.234 1.00 94.81 386 LEU A CA 1
ATOM 3029 C C . LEU A 1 386 ? -4.088 -18.034 15.437 1.00 94.81 386 LEU A C 1
ATOM 3031 O O . LEU A 1 386 ? -3.717 -17.366 16.396 1.00 94.81 386 LEU A O 1
ATOM 3035 N N . GLY A 1 387 ? -5.274 -18.651 15.406 1.00 95.25 387 GLY A N 1
ATOM 3036 C CA . GLY A 1 387 ? -6.271 -18.583 16.476 1.00 95.25 387 GLY A CA 1
ATOM 3037 C C . GLY A 1 387 ? -7.229 -17.393 16.377 1.00 95.25 387 GLY A C 1
ATOM 3038 O O . GLY A 1 387 ? -7.904 -17.077 17.356 1.00 95.25 387 GLY A O 1
ATOM 3039 N N . VAL A 1 388 ? -7.299 -16.708 15.230 1.00 95.56 388 VAL A N 1
ATOM 3040 C CA . VAL A 1 388 ? -8.306 -15.659 15.000 1.00 95.56 388 VAL A CA 1
ATOM 3041 C C . VAL A 1 388 ? -9.690 -16.313 14.884 1.00 95.56 388 VAL A C 1
ATOM 3043 O O . VAL A 1 388 ? -9.846 -17.229 14.073 1.00 95.56 388 VAL A O 1
ATOM 3046 N N . PRO A 1 389 ? -10.708 -15.871 15.647 1.00 95.25 389 PRO A N 1
ATOM 3047 C CA . PRO A 1 389 ? -12.054 -16.426 15.542 1.00 95.25 389 PRO A CA 1
ATOM 3048 C C . PRO A 1 389 ? -12.629 -16.271 14.132 1.00 95.25 389 PRO A C 1
ATOM 3050 O O . PRO A 1 389 ? -12.519 -15.205 13.530 1.00 95.25 389 PRO A O 1
ATOM 3053 N N . ASN A 1 390 ? -13.320 -17.297 13.629 1.00 95.25 390 ASN A N 1
ATOM 3054 C CA . ASN A 1 390 ? -13.945 -17.238 12.303 1.00 95.25 390 ASN A CA 1
ATOM 3055 C C . ASN A 1 390 ? -14.953 -16.077 12.176 1.00 95.25 390 ASN A C 1
ATOM 3057 O O . ASN A 1 390 ? -15.055 -15.464 11.120 1.00 95.25 390 ASN A O 1
ATOM 3061 N N . SER A 1 391 ? -15.645 -15.721 13.266 1.00 95.06 391 SER A N 1
ATOM 3062 C CA . SER A 1 391 ? -16.558 -14.566 13.329 1.00 95.06 391 SER A CA 1
ATOM 3063 C C . S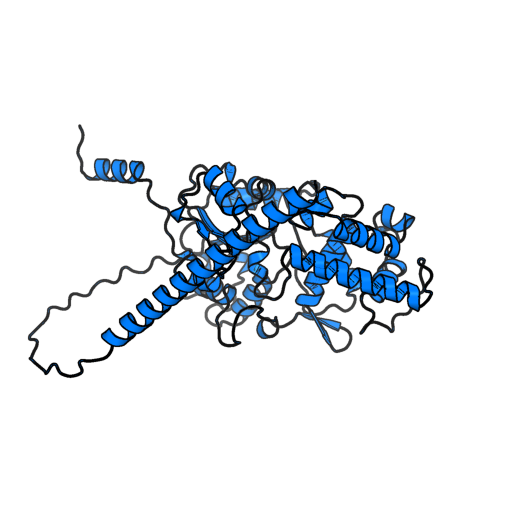ER A 1 391 ? -15.874 -13.222 13.073 1.00 95.06 391 SER A C 1
ATOM 3065 O O . SER A 1 391 ? -16.538 -12.254 12.715 1.00 95.06 391 SER A O 1
ATOM 3067 N N . ASN A 1 392 ? -14.555 -13.151 13.251 1.00 96.31 392 ASN A N 1
ATOM 3068 C CA . ASN A 1 392 ? -13.780 -11.935 13.054 1.00 96.31 392 ASN A CA 1
ATOM 3069 C C . ASN A 1 392 ? -13.181 -11.840 11.640 1.00 96.31 392 ASN A C 1
ATOM 3071 O O . ASN A 1 392 ? -12.511 -10.853 11.326 1.00 96.31 392 ASN A O 1
ATOM 3075 N N . ILE A 1 393 ? -13.401 -12.844 10.784 1.00 96.94 393 ILE A N 1
ATOM 3076 C CA . ILE A 1 393 ? -12.896 -12.889 9.409 1.00 96.94 393 ILE A CA 1
ATOM 3077 C C . ILE A 1 393 ? -14.058 -12.602 8.455 1.00 96.94 393 ILE A C 1
ATOM 3079 O O . ILE A 1 393 ? -14.844 -13.473 8.090 1.00 96.94 393 ILE A O 1
ATOM 3083 N N . TRP A 1 394 ? -14.155 -11.350 8.033 1.00 97.38 394 TRP A N 1
ATOM 3084 C CA . TRP A 1 394 ? -15.176 -10.856 7.122 1.00 97.38 394 TRP A CA 1
ATOM 3085 C C . TRP A 1 394 ? -14.732 -11.153 5.699 1.00 97.38 394 TRP A C 1
ATOM 3087 O O . TRP A 1 394 ? -13.786 -10.541 5.212 1.00 97.38 394 TRP A O 1
ATOM 3097 N N . SER A 1 395 ? -15.378 -12.113 5.045 1.00 96.31 395 SER A N 1
ATOM 3098 C CA . SER A 1 395 ? -14.953 -12.586 3.726 1.00 96.31 395 SER A CA 1
ATOM 3099 C C . SER A 1 395 ? -15.956 -12.218 2.644 1.00 96.31 395 SER A C 1
ATOM 3101 O O . SER A 1 395 ? -17.159 -12.411 2.819 1.00 96.31 395 SER A O 1
ATOM 3103 N N . GLY A 1 396 ? -15.447 -11.711 1.522 1.00 94.31 396 GLY A N 1
ATOM 3104 C CA . GLY A 1 396 ? -16.157 -11.766 0.251 1.00 94.31 396 GLY A CA 1
ATOM 3105 C C . GLY A 1 396 ? -16.097 -13.168 -0.349 1.00 94.31 396 GLY A C 1
ATOM 3106 O O . GLY A 1 396 ? -15.768 -14.152 0.318 1.00 94.31 396 GLY A O 1
ATOM 3107 N N . THR A 1 397 ? -16.394 -13.256 -1.635 1.00 92.62 397 THR A N 1
ATOM 3108 C CA . THR A 1 397 ? -16.223 -14.459 -2.447 1.00 92.62 397 THR A CA 1
ATOM 3109 C C . THR A 1 397 ? -15.568 -14.084 -3.771 1.00 92.62 397 THR A C 1
ATOM 3111 O O . THR A 1 397 ? -15.573 -12.918 -4.160 1.00 92.62 397 THR A O 1
ATOM 3114 N N . ALA A 1 398 ? -15.083 -15.080 -4.513 1.00 87.06 398 ALA A N 1
ATOM 3115 C CA . ALA A 1 398 ? -14.561 -14.860 -5.862 1.00 87.06 398 ALA A CA 1
ATOM 3116 C C . ALA A 1 398 ? -15.611 -14.290 -6.841 1.00 87.06 398 ALA A C 1
ATOM 3118 O O . ALA A 1 398 ? -15.244 -13.711 -7.858 1.00 87.06 398 ALA A O 1
ATOM 3119 N N . ALA A 1 399 ? -16.909 -14.474 -6.559 1.00 89.75 399 ALA A N 1
ATOM 3120 C CA . ALA A 1 399 ? -18.004 -13.945 -7.375 1.00 89.75 399 ALA A CA 1
ATOM 3121 C C . ALA A 1 399 ? -18.501 -12.570 -6.894 1.00 89.75 399 ALA A C 1
ATOM 3123 O O . ALA A 1 399 ? -18.988 -11.775 -7.691 1.00 89.75 399 ALA A O 1
ATOM 3124 N N . GLU A 1 400 ? -18.388 -12.297 -5.596 1.00 91.69 400 GLU A N 1
ATOM 3125 C CA . GLU A 1 400 ? -18.875 -11.080 -4.954 1.00 91.69 400 GLU A CA 1
ATOM 3126 C C . GLU A 1 400 ? -17.855 -10.619 -3.913 1.00 91.69 400 GLU A C 1
ATOM 3128 O O . GLU A 1 400 ? -17.796 -11.138 -2.794 1.00 91.69 400 GLU A O 1
ATOM 3133 N N . HIS A 1 401 ? -17.028 -9.649 -4.293 1.00 91.06 401 HIS A N 1
ATOM 3134 C CA . HIS A 1 401 ? -16.032 -9.085 -3.395 1.00 91.06 401 HIS A CA 1
ATOM 3135 C C . HIS A 1 401 ? -16.694 -8.273 -2.273 1.00 91.06 401 HIS A C 1
ATOM 3137 O O . HIS A 1 401 ? -17.594 -7.465 -2.510 1.00 91.06 401 HIS A O 1
ATOM 3143 N N . LEU A 1 402 ? -16.197 -8.418 -1.044 1.00 92.69 402 LEU A N 1
ATOM 3144 C CA . LEU A 1 402 ? -16.605 -7.581 0.079 1.00 92.69 402 LEU A CA 1
ATOM 3145 C C . LEU A 1 402 ? -15.712 -6.339 0.127 1.00 92.69 402 LEU A C 1
ATOM 3147 O O . LEU A 1 402 ? -14.640 -6.333 0.735 1.00 92.69 402 LEU A O 1
ATOM 3151 N N . HIS A 1 403 ? -16.154 -5.276 -0.543 1.00 90.62 403 HIS A N 1
ATOM 3152 C CA . HIS A 1 403 ? -15.423 -4.014 -0.592 1.00 90.62 403 HIS A CA 1
ATOM 3153 C C . HIS A 1 403 ? -15.279 -3.369 0.797 1.00 90.62 403 HIS A C 1
ATOM 3155 O O . HIS A 1 403 ? -16.170 -3.453 1.642 1.00 90.62 403 HIS A O 1
ATOM 3161 N N . ILE A 1 404 ? -14.161 -2.659 1.008 1.00 92.75 404 ILE A N 1
ATOM 3162 C CA . ILE A 1 404 ? -13.835 -2.022 2.296 1.00 92.75 404 ILE A CA 1
ATOM 3163 C C . ILE A 1 404 ? -14.945 -1.068 2.739 1.00 92.75 404 ILE A C 1
ATOM 3165 O O . ILE A 1 404 ? -15.387 -1.159 3.875 1.00 92.75 404 ILE A O 1
ATOM 3169 N N . HIS A 1 405 ? -15.445 -0.205 1.849 1.00 88.88 405 HIS A N 1
ATOM 3170 C CA . HIS A 1 405 ? -16.521 0.732 2.194 1.00 88.88 405 HIS A CA 1
ATOM 3171 C C . HIS A 1 405 ? -17.790 -0.001 2.668 1.00 88.88 405 HIS A C 1
ATOM 3173 O O . HIS A 1 405 ? -18.361 0.375 3.682 1.00 88.88 405 HIS A O 1
ATOM 3179 N N . THR A 1 406 ? -18.166 -1.108 2.018 1.00 90.69 406 THR A N 1
ATOM 3180 C CA . THR A 1 406 ? -19.317 -1.928 2.418 1.00 90.69 406 THR A CA 1
ATOM 3181 C C . THR A 1 406 ? -19.107 -2.566 3.790 1.00 90.69 406 THR A C 1
ATOM 3183 O O . THR A 1 406 ? -20.036 -2.641 4.589 1.00 90.69 406 THR A O 1
ATOM 3186 N N . ALA A 1 407 ? -17.893 -3.040 4.081 1.00 93.44 407 ALA A N 1
ATOM 3187 C CA . ALA A 1 407 ? -17.564 -3.589 5.392 1.00 93.44 407 ALA A CA 1
ATOM 3188 C C . ALA A 1 407 ? -17.615 -2.508 6.484 1.00 93.44 407 ALA A C 1
ATOM 3190 O O . ALA A 1 407 ? -18.139 -2.755 7.570 1.00 93.44 407 ALA A O 1
ATOM 3191 N N . LEU A 1 408 ? -17.122 -1.302 6.190 1.00 91.62 408 LEU A N 1
ATOM 3192 C CA . LEU A 1 408 ? -17.197 -0.164 7.105 1.00 91.62 408 LEU A CA 1
ATOM 3193 C C . LEU A 1 408 ? -18.645 0.256 7.385 1.00 91.62 408 LEU A C 1
ATOM 3195 O O . LEU A 1 408 ? -18.997 0.401 8.552 1.00 91.62 408 LEU A O 1
ATOM 3199 N N . ASP A 1 409 ? -19.497 0.337 6.359 1.00 89.62 409 ASP A N 1
ATOM 3200 C CA . ASP A 1 409 ? -20.927 0.650 6.512 1.00 89.62 409 ASP A CA 1
ATOM 3201 C C . ASP A 1 409 ? -21.663 -0.390 7.380 1.00 89.62 409 ASP A C 1
ATOM 3203 O O . ASP A 1 409 ? -22.672 -0.092 8.018 1.00 89.62 409 ASP A O 1
ATOM 3207 N N . ARG A 1 410 ? -21.141 -1.621 7.434 1.00 93.31 410 ARG A N 1
ATOM 3208 C CA . ARG A 1 410 ? -21.633 -2.718 8.282 1.00 93.31 410 ARG A CA 1
ATOM 3209 C C . ARG A 1 410 ? -20.995 -2.748 9.679 1.00 93.31 410 ARG A C 1
ATOM 3211 O O . ARG A 1 410 ? -21.216 -3.701 10.422 1.00 93.31 410 ARG A O 1
ATOM 3218 N N . GLY A 1 411 ? -20.203 -1.740 10.043 1.00 93.06 411 GLY A N 1
ATOM 3219 C CA . GLY A 1 411 ? -19.595 -1.620 11.368 1.00 93.06 411 GLY A CA 1
ATOM 3220 C C . GLY A 1 411 ? -18.324 -2.451 11.555 1.00 93.06 411 GLY A C 1
ATOM 3221 O O . GLY A 1 411 ? -18.025 -2.859 12.676 1.00 93.06 411 GLY A O 1
ATOM 3222 N N . PHE A 1 412 ? -17.549 -2.723 10.496 1.00 94.69 412 PHE A N 1
ATOM 3223 C CA . PHE A 1 412 ? -16.298 -3.490 10.614 1.00 94.69 412 PHE A CA 1
ATOM 3224 C C . PHE A 1 412 ? -15.294 -2.874 11.605 1.00 94.69 412 PHE A C 1
ATOM 3226 O O . PHE A 1 412 ? -14.648 -3.613 12.336 1.00 94.69 412 PHE A O 1
ATOM 3233 N N . LEU A 1 413 ? -15.178 -1.542 11.682 1.00 93.38 413 LEU A N 1
ATOM 3234 C CA . LEU A 1 413 ? -14.300 -0.870 12.660 1.00 93.38 413 LEU A CA 1
ATOM 3235 C C . LEU A 1 413 ? -14.953 -0.656 14.038 1.00 93.38 413 LEU A C 1
ATOM 3237 O O . LEU A 1 413 ? -14.294 -0.195 14.968 1.00 93.38 413 LEU A O 1
ATOM 3241 N N . GLU A 1 414 ? -16.231 -1.006 14.177 1.00 92.12 414 GLU A N 1
ATOM 3242 C CA . GLU A 1 414 ? -16.994 -0.921 15.429 1.00 92.12 414 GLU A CA 1
ATOM 3243 C C . GLU A 1 414 ? -16.992 -2.258 16.190 1.00 92.12 414 GLU A C 1
ATOM 3245 O O . GLU A 1 414 ? -17.617 -2.378 17.242 1.00 92.12 414 GLU A O 1
ATOM 3250 N N . GLN A 1 415 ? -16.307 -3.280 15.664 1.00 91.88 415 GLN A N 1
ATOM 3251 C CA . GLN A 1 415 ? -16.267 -4.598 16.287 1.00 91.88 415 GLN A CA 1
ATOM 3252 C C . GLN A 1 415 ? -15.505 -4.563 17.616 1.00 91.88 415 GLN A C 1
ATOM 3254 O O . GLN A 1 415 ? -14.405 -4.009 17.724 1.00 91.88 415 GLN A O 1
ATOM 3259 N N . GLU A 1 416 ? -16.083 -5.222 18.616 1.00 90.50 416 GLU A N 1
ATOM 3260 C CA . GLU A 1 416 ? -15.474 -5.408 19.927 1.00 90.50 416 GLU A CA 1
ATOM 3261 C C . GLU A 1 416 ? -14.900 -6.824 20.049 1.00 90.50 416 GLU A C 1
ATOM 3263 O O . GLU A 1 416 ? -15.488 -7.769 19.511 1.00 90.50 416 GLU A O 1
ATOM 3268 N N . PRO A 1 417 ? -13.756 -7.010 20.737 1.00 85.75 417 PRO A N 1
ATOM 3269 C CA . PRO A 1 417 ? -13.209 -8.336 20.978 1.00 85.75 417 PRO A CA 1
ATOM 3270 C C . PRO A 1 417 ? -14.268 -9.236 21.613 1.00 85.75 417 PRO A C 1
ATOM 3272 O O . PRO A 1 417 ? -14.865 -8.880 22.632 1.00 85.75 417 PRO A O 1
ATOM 3275 N N . SER A 1 418 ? -14.491 -10.419 21.036 1.00 78.06 418 SER A N 1
ATOM 3276 C CA . SER A 1 418 ? -15.378 -11.399 21.655 1.00 78.06 418 SER A CA 1
ATOM 3277 C C . SER A 1 418 ? -14.834 -11.716 23.045 1.00 78.06 418 SER A C 1
ATOM 3279 O O . SER A 1 418 ? -13.684 -12.158 23.168 1.00 78.06 418 SER A O 1
ATOM 3281 N N . VAL A 1 419 ? -15.634 -11.492 24.089 1.00 73.19 419 VAL A N 1
ATOM 3282 C CA . VAL A 1 419 ? -15.255 -11.933 25.431 1.00 73.19 419 VAL A CA 1
ATOM 3283 C C . VAL A 1 419 ? -15.184 -13.449 25.370 1.00 73.19 419 VAL A C 1
ATOM 3285 O O . VAL A 1 419 ? -16.188 -14.095 25.071 1.00 73.19 419 VAL A O 1
ATOM 3288 N N . ASP A 1 420 ? -13.994 -14.006 25.595 1.00 66.56 420 ASP A N 1
ATOM 3289 C CA . ASP A 1 420 ? -13.823 -15.450 25.704 1.00 66.56 420 ASP A CA 1
ATOM 3290 C C . ASP A 1 420 ? -14.890 -15.975 26.683 1.00 66.56 420 ASP A C 1
ATOM 3292 O O . ASP A 1 420 ? -14.938 -15.493 27.821 1.00 66.56 420 ASP A O 1
ATOM 3296 N N . PRO A 1 421 ? -15.770 -16.908 26.271 1.00 62.91 421 PRO A N 1
ATOM 3297 C CA . PRO A 1 421 ? -16.832 -17.423 27.126 1.00 62.91 421 PRO A CA 1
ATOM 3298 C C . PRO A 1 421 ? -16.319 -17.889 28.493 1.00 62.91 421 PRO A C 1
ATOM 3300 O O . PRO A 1 421 ? -17.006 -17.698 29.497 1.00 62.91 421 PRO A O 1
ATOM 3303 N N . GLY A 1 422 ? -15.097 -18.435 28.558 1.00 68.56 422 GLY A N 1
ATOM 3304 C CA . GLY A 1 422 ? -14.456 -18.839 29.811 1.00 68.56 422 GLY A CA 1
ATOM 3305 C C . GLY A 1 422 ? -14.099 -17.657 30.715 1.00 68.56 422 GLY A C 1
ATOM 3306 O O . GLY A 1 422 ? -14.296 -17.718 31.932 1.00 68.56 422 GLY A O 1
ATOM 3307 N N . THR A 1 423 ? -13.651 -16.551 30.126 1.00 67.00 423 THR A N 1
ATOM 3308 C CA . THR A 1 423 ? -13.342 -15.306 30.840 1.00 67.00 423 THR A CA 1
ATOM 3309 C C . THR A 1 423 ? -14.622 -14.584 31.260 1.00 67.00 423 THR A C 1
ATOM 3311 O O . THR A 1 423 ? -14.744 -14.188 32.416 1.00 67.00 423 THR A O 1
ATOM 3314 N N . ALA A 1 424 ? -15.634 -14.527 30.387 1.00 63.00 424 ALA A N 1
ATOM 3315 C CA . ALA A 1 424 ? -16.959 -14.002 30.714 1.00 63.00 424 ALA A CA 1
ATOM 3316 C C . ALA A 1 424 ? -17.611 -14.787 31.863 1.00 63.00 424 ALA A C 1
ATOM 3318 O O . ALA A 1 424 ? -18.223 -14.197 32.752 1.00 63.00 424 ALA A O 1
ATOM 3319 N N . ALA A 1 425 ? -17.473 -16.116 31.870 1.00 68.12 425 ALA A N 1
ATOM 3320 C CA . ALA A 1 425 ? -17.976 -16.969 32.941 1.00 68.12 425 ALA A CA 1
ATOM 3321 C C . ALA A 1 425 ? -17.199 -16.773 34.252 1.00 68.12 425 ALA A C 1
ATOM 3323 O O . ALA A 1 425 ? -17.823 -16.717 35.311 1.00 68.12 425 ALA A O 1
ATOM 3324 N N . LYS A 1 426 ? -15.867 -16.616 34.204 1.00 72.88 426 LYS A N 1
ATOM 3325 C CA . LYS A 1 426 ? -15.046 -16.279 35.382 1.00 72.88 426 LYS A CA 1
ATOM 3326 C C . LYS A 1 426 ? -15.384 -14.902 35.946 1.00 72.88 426 LYS A C 1
ATOM 3328 O O . LYS A 1 426 ? -15.587 -14.793 37.149 1.00 72.88 426 LYS A O 1
ATOM 3333 N N . GLU A 1 427 ? -15.509 -13.878 35.106 1.00 72.50 427 GLU A N 1
ATOM 3334 C CA . GLU A 1 427 ? -15.915 -12.538 35.540 1.00 72.50 427 GLU A CA 1
ATOM 3335 C C . GLU A 1 427 ? -17.345 -12.526 36.081 1.00 72.50 427 GLU A C 1
ATOM 3337 O O . GLU A 1 427 ? -17.606 -11.878 37.092 1.00 72.50 427 GLU A O 1
ATOM 3342 N N . ARG A 1 428 ? -18.274 -13.276 35.468 1.00 70.38 428 ARG A N 1
ATOM 3343 C CA . ARG A 1 428 ? -19.632 -13.447 36.007 1.00 70.38 428 ARG A CA 1
ATOM 3344 C C . ARG A 1 428 ? -19.621 -14.156 37.356 1.00 70.38 428 ARG A C 1
ATOM 3346 O O . ARG A 1 428 ? -20.313 -13.681 38.244 1.00 70.38 428 ARG A O 1
ATOM 3353 N N . ARG A 1 429 ? -18.826 -15.220 37.535 1.00 74.44 429 ARG A N 1
ATOM 3354 C CA . ARG A 1 429 ? -18.665 -15.912 38.830 1.00 74.44 429 ARG A CA 1
ATOM 3355 C C . ARG A 1 429 ? -18.044 -15.006 39.895 1.00 74.44 429 ARG A C 1
ATOM 3357 O O . ARG A 1 429 ? -18.525 -14.980 41.021 1.00 74.44 429 ARG A O 1
ATOM 3364 N N . ALA A 1 430 ? -17.030 -14.222 39.529 1.00 72.75 430 ALA A N 1
ATOM 3365 C CA . ALA A 1 430 ? -16.409 -13.248 40.422 1.00 72.75 430 ALA A CA 1
ATOM 3366 C C . ALA A 1 430 ? -17.389 -12.127 40.818 1.00 72.75 430 ALA A C 1
ATOM 3368 O O . ALA A 1 430 ? -17.432 -11.728 41.977 1.00 72.75 430 ALA A O 1
ATOM 3369 N N . ARG A 1 431 ? -18.221 -11.651 39.881 1.00 74.44 431 ARG A N 1
ATOM 3370 C CA . ARG A 1 431 ? -19.257 -10.638 40.149 1.00 74.44 431 ARG A CA 1
ATOM 3371 C C . ARG A 1 431 ? -20.479 -11.189 40.880 1.00 74.44 431 ARG A C 1
ATOM 3373 O O . ARG A 1 431 ? -21.137 -10.428 41.578 1.00 74.44 431 ARG A O 1
ATOM 3380 N N . SER A 1 432 ? -20.802 -12.474 40.729 1.00 79.75 432 SER A N 1
ATOM 3381 C CA . SER A 1 432 ? -21.958 -13.089 41.390 1.00 79.75 432 SER A CA 1
ATOM 3382 C C . SER A 1 432 ? -21.691 -13.475 42.846 1.00 79.75 432 SER A C 1
ATOM 3384 O O . SER A 1 432 ? -22.602 -13.977 43.496 1.00 79.75 432 SER A O 1
ATOM 3386 N N . GLY A 1 433 ? -20.472 -13.268 43.363 1.00 62.47 433 GLY A N 1
ATOM 3387 C CA . GLY A 1 433 ? -20.138 -13.506 44.772 1.00 62.47 433 GLY A CA 1
ATOM 3388 C C . GLY A 1 433 ? -20.286 -14.962 45.226 1.00 62.47 433 GLY A C 1
ATOM 3389 O O . GLY A 1 433 ? -20.271 -15.228 46.422 1.00 62.47 433 GLY A O 1
ATOM 3390 N N . TRP A 1 434 ? -20.428 -15.910 44.295 1.00 52.94 434 TRP A N 1
ATOM 3391 C CA . TRP A 1 434 ? -20.462 -17.335 44.611 1.00 52.94 434 TRP A CA 1
ATOM 3392 C C . TRP A 1 434 ? -19.024 -17.814 44.811 1.00 52.94 434 TRP A C 1
ATOM 3394 O O . TRP A 1 434 ? -18.384 -18.328 43.892 1.00 52.94 434 TRP A O 1
ATOM 3404 N N . ALA A 1 435 ? -18.505 -17.576 46.015 1.00 46.81 435 ALA A N 1
ATOM 3405 C CA . ALA A 1 435 ? -17.455 -18.413 46.569 1.00 46.81 435 ALA A CA 1
ATOM 3406 C C . ALA A 1 435 ? -18.049 -19.817 46.764 1.00 46.81 435 ALA A C 1
ATOM 3408 O O . ALA A 1 435 ? -19.156 -19.943 47.290 1.00 46.81 435 ALA A O 1
ATOM 3409 N N . ALA A 1 436 ? -17.359 -20.826 46.231 1.00 49.47 436 ALA A N 1
ATOM 3410 C CA . ALA A 1 436 ? -17.726 -22.230 46.388 1.00 49.47 436 ALA A CA 1
ATOM 3411 C C . ALA A 1 436 ? -17.618 -22.673 47.849 1.00 49.47 436 ALA A C 1
ATOM 3413 O O . ALA A 1 436 ? -16.693 -22.172 48.533 1.00 49.47 436 ALA A O 1
#

pLDDT: mean 82.63, std 16.38, range [35.56, 98.5]

Sequence (436 aa):
MVNKLAIRAEGHLAEIKRGLKALGEELRRREHYHSTSISRAALDPSRSSTSISASRSIRCKIPARSKMFESETVLIVGAGGSAPFGLPLARPLYEHIIAELNNFEKYIAKNRLPPTGANNASMFHDGAMVALASYLNSALSRDHLPQEMLECGPARQLLVLRDKLSAQTHDSLDQFIRDNPELAFVGKLMLARHIVLRMYEYRDGCYSLRSFANRAFLFGNDSQRNWYHQLINAIRDGAESAESLKRSRLQIITFNYDRTLECALDSRFANTSRHAGANWRDIIPVYHVHGGPDELPGGVHDVGRFLIDCASRIRLVGEDDEAGMAAVREGARKAVRDAKRVFMVGFHADPANLKTIGLPERQSKTGVFCLNFDGHWRVATTLLKLGVPNSNIWSGTAAEHLHIHTALDRGFLEQEPSVDPGTAAKERRARSGWAA

Organism: NCBI:txid2665159

Secondary structure (DSSP, 8-state):
-HHHHHHHHHHHHHHHHHHHHHHHHHHHHHHHHHHHHHTTSS----------------------PPPTTSS-EEEEE-HHHHGGGTPPPHHHHHHHHHHHHHHHHHHHHHHT--TT----TT-TTT-HHHHHHHHHHHT--GGGS-HHHHHH-HHHHHHHHHHHHHH---SSHHHHHHH-GGGHHHHHHHHHHHHHHHHEEEETTEEEEPPGGGS--SSS-TTSPPHHHHHHHHHHTT--SHHHHTT--EEEEE--SS-HHHHHHHHHHHT-GGGTT--GGGTS-EEETTB--SS--SEES-HHHHHHHHHTTB--TT----HHHHHHHHHHHHHHHH-SEEEEES----HHHHHHTT-TT-S--TTEEEEETT--HHHHHHHHHTT--GGGEEE--SSS---HHHHHHTTGGGPPPPPPHHHHHHHHHHHTT---

Foldseek 3Di:
DVVVVVVVVVVVVVVVVVVVVVVVVVVVVVVVVVVVVVVVVDDDPDDDDDDDPDDDPPPPPPPDQDQLFLALEEEEEEPLLCVQLVQDFFVVLLVVLLVVLVVVVVVCVVVVPDLQEDDDPPPCPPPVVVVLQNCVNPVDPVVQDDPLCVVQPPNRLSVVVSVQSVVDDDNGLLVSCVVVVSSLLVSLLSSLVSLQVQQFDDDPLWTFGDDLLRRHRPDDDSPDDDVLNVVLCSLCVVPQELVSSLSGNYEYEYCDQHCSSVSSVVVVQCPDPSYPPRDCCVRYHYQHLQFHQDDDDRIGNCVNVVSSSRSVGGHGQPPDDDPVNVVSLVVLLVSLQSGQAYEYGNDQLDVSVCVSNNVLVRPDQLRYAYQAFAQPVSSLVNSVVSVHDPVRYHADHVVGTCRSSNCVVVPNSVDHRDCDVVNVVVVVCVVVPPDD

Radius of gyration: 27.29 Å; chains: 1; bounding box: 85×71×81 Å